Protein 1WZN (pdb70)

Radius of gyration: 33.17 Å; Cα contacts (8 Å, |Δi|>4): 1628; chains: 3; bounding box: 92×58×83 Å

CATH classification: 3.40.50.150 (+1 more: 2.20.25.110)

InterPro domains:
  IPR029063 S-adenosyl-L-methionine-dependent methyltransferase superfamily [G3DSA:3.40.50.150] (10-233)
  IPR029063 S-adenosyl-L-methionine-dependent methyltransferase superfamily [SSF53335] (3-245)
  IPR041698 Methyltransferase domain 25 [PF13649] (45-139)

B-factor: mean 29.16, std 9.27, range [10.18, 62.66]

Organism: Pyrococcus horikoshii (strain ATCC 700860 / DSM 12428 / JCM 9974 / NBRC 100139 / OT-3) (NCBI:txid70601)

Structure (mmCIF, N/CA/C/O backbone):
data_1WZN
#
_entry.id   1WZN
#
_cell.length_a   108.357
_cell.length_b   132.011
_cell.length_c   145.991
_cell.angle_alpha   90.00
_cell.angle_beta   90.00
_cell.angle_gamma   90.00
#
_symmetry.space_group_name_H-M   'C 2 2 21'
#
loop_
_entity.id
_entity.type
_entity.pdbx_description
1 polymer 'SAM-dependent methyltransferase'
2 non-polymer 'SULFATE ION'
3 non-polymer 'MAGNESIUM ION'
4 non-polymer S-ADENOSYL-L-HOMOCYSTEINE
5 water water
#
loop_
_atom_site.group_PDB
_atom_site.id
_atom_site.type_symbol
_atom_site.label_atom_id
_atom_site.label_alt_id
_atom_site.label_comp_id
_atom_site.label_asym_id
_atom_site.label_entity_id
_atom_site.label_seq_id
_atom_site.pdbx_PDB_ins_code
_atom_site.Cartn_x
_atom_site.Cartn_y
_atom_site.Cartn_z
_atom_site.occupancy
_atom_site.B_iso_or_equiv
_atom_site.auth_seq_id
_atom_site.auth_comp_id
_atom_site.auth_asym_id
_atom_site.auth_atom_id
_atom_site.pdbx_PDB_model_num
ATOM 1 N N . MET A 1 1 ? 33.541 53.141 45.337 1.00 32.65 1 MET A N 1
ATOM 2 C CA . MET A 1 1 ? 32.296 53.782 45.854 1.00 32.46 1 MET A CA 1
ATOM 3 C C . MET A 1 1 ? 31.105 52.833 45.733 1.00 28.20 1 MET A C 1
ATOM 4 O O . MET A 1 1 ? 31.147 51.862 44.981 1.00 28.01 1 MET A O 1
ATOM 9 N N . TYR A 1 2 ? 30.047 53.133 46.479 1.00 25.39 2 TYR A N 1
ATOM 10 C CA . TYR A 1 2 ? 28.821 52.341 46.484 1.00 22.49 2 TYR A CA 1
ATOM 11 C C . TYR A 1 2 ? 28.953 50.933 47.065 1.00 22.30 2 TYR A C 1
ATOM 12 O O . TYR A 1 2 ? 28.030 50.128 46.929 1.00 21.08 2 TYR A O 1
ATOM 21 N N . GLU A 1 3 ? 30.078 50.630 47.712 1.00 21.46 3 GLU A N 1
ATOM 22 C CA . GLU A 1 3 ? 30.270 49.303 48.309 1.00 22.42 3 GLU A CA 1
ATOM 23 C C . GLU A 1 3 ? 29.122 48.948 49.251 1.00 20.85 3 GLU A C 1
ATOM 24 O O . GLU A 1 3 ? 28.749 47.782 49.387 1.00 20.78 3 GLU A O 1
ATOM 30 N N . LEU A 1 4 ? 28.585 49.961 49.919 1.00 20.95 4 LEU A N 1
ATOM 31 C CA . LEU A 1 4 ? 27.494 49.769 50.869 1.00 21.97 4 LEU A CA 1
ATOM 32 C C . LEU A 1 4 ? 26.186 49.343 50.206 1.00 22.38 4 LEU A C 1
ATOM 33 O O . LEU A 1 4 ? 25.347 48.694 50.833 1.00 22.81 4 LEU A O 1
ATOM 38 N N . TYR A 1 5 ? 26.028 49.690 48.930 1.00 20.80 5 TYR A N 1
ATOM 39 C CA . TYR A 1 5 ? 24.801 49.397 48.192 1.00 20.06 5 TYR A CA 1
ATOM 40 C C . TYR A 1 5 ? 24.874 48.214 47.244 1.00 20.73 5 TYR A C 1
ATOM 41 O O . TYR A 1 5 ? 23.888 47.868 46.585 1.00 21.17 5 TYR A O 1
ATOM 50 N N . THR A 1 6 ? 26.042 47.593 47.176 1.00 19.80 6 THR A N 1
ATOM 51 C CA . THR A 1 6 ? 26.227 46.429 46.326 1.00 21.15 6 THR A CA 1
ATOM 52 C C . THR A 1 6 ? 26.633 45.212 47.155 1.00 21.52 6 THR A C 1
ATOM 53 O O . THR A 1 6 ? 25.825 44.361 47.500 1.00 20.11 6 THR A O 1
ATOM 57 N N . LEU A 1 7 ? 27.936 45.128 47.468 1.00 21.98 7 LEU A N 1
ATOM 58 C CA . LEU A 1 7 ? 28.398 43.973 48.227 1.00 21.50 7 LEU A CA 1
ATOM 59 C C . LEU A 1 7 ? 27.792 43.908 49.640 1.00 20.17 7 LEU A C 1
ATOM 60 O O . LEU A 1 7 ? 27.624 42.840 50.213 1.00 21.17 7 LEU A O 1
ATOM 65 N N . LEU A 1 8 ? 27.477 45.096 50.222 1.00 19.78 8 LEU A N 1
ATOM 66 C CA . LEU A 1 8 ? 26.941 45.117 51.594 1.00 17.57 8 LEU A CA 1
ATOM 67 C C . LEU A 1 8 ? 25.422 45.316 51.609 1.00 17.19 8 LEU A C 1
ATOM 68 O O . LEU A 1 8 ? 24.790 45.487 52.645 1.00 16.69 8 LEU A O 1
ATOM 73 N N . ALA A 1 9 ? 24.766 45.292 50.453 1.00 16.98 9 ALA A N 1
ATOM 74 C CA . ALA A 1 9 ? 23.321 45.525 50.404 1.00 16.64 9 ALA A CA 1
ATOM 75 C C . ALA A 1 9 ? 22.497 44.678 51.376 1.00 15.81 9 ALA A C 1
ATOM 76 O O . ALA A 1 9 ? 21.627 45.201 52.064 1.00 16.31 9 ALA A O 1
ATOM 78 N N . GLU A 1 10 ? 22.761 43.376 51.429 1.00 17.78 10 GLU A N 1
ATOM 79 C CA . GLU A 1 10 ? 22.013 42.497 52.325 1.00 18.05 10 GLU A CA 1
ATOM 80 C C . GLU A 1 10 ? 22.247 42.807 53.810 1.00 20.73 10 GLU A C 1
ATOM 81 O O . GLU A 1 10 ? 21.543 42.279 54.673 1.00 21.21 10 GLU A O 1
ATOM 87 N N . TYR A 1 11 ? 23.224 43.663 54.108 1.00 19.43 11 TYR A N 1
ATOM 88 C CA . TYR A 1 11 ? 23.523 44.033 55.490 1.00 18.86 11 TYR A CA 1
ATOM 89 C C . TYR A 1 11 ? 23.080 45.458 55.802 1.00 19.26 11 TYR A C 1
ATOM 90 O O . TYR A 1 11 ? 23.167 45.906 56.944 1.00 20.02 11 TYR A O 1
ATOM 99 N N . TYR A 1 12 ? 22.603 46.173 54.788 1.00 18.12 12 TYR A N 1
ATOM 100 C CA . TYR A 1 12 ? 22.170 47.556 54.979 1.00 16.77 12 TYR A CA 1
ATOM 101 C C . TYR A 1 12 ? 21.146 47.741 56.109 1.00 16.22 12 TYR A C 1
ATOM 102 O O . TYR A 1 12 ? 21.302 48.617 56.961 1.00 16.56 12 TYR A O 1
ATOM 111 N N . ASP A 1 13 ? 20.092 46.930 56.116 1.00 16.62 13 ASP A N 1
ATOM 112 C CA . ASP A 1 13 ? 19.066 47.051 57.145 1.00 15.70 13 ASP A CA 1
ATOM 113 C C . ASP A 1 13 ? 19.608 46.712 58.537 1.00 16.77 13 ASP A C 1
ATOM 114 O O . ASP A 1 13 ? 19.103 47.209 59.543 1.00 17.30 13 ASP A O 1
ATOM 119 N N . THR A 1 14 ? 20.634 45.873 58.585 1.00 16.14 14 THR A N 1
ATOM 120 C CA . THR A 1 14 ? 21.248 45.486 59.858 1.00 18.13 14 THR A CA 1
ATOM 121 C C . THR A 1 14 ? 22.061 46.669 60.366 1.00 18.28 14 THR A C 1
ATOM 122 O O . THR A 1 14 ? 21.928 47.095 61.518 1.00 20.67 14 THR A O 1
ATOM 126 N N . ILE A 1 15 ? 22.891 47.209 59.483 1.00 18.69 15 ILE A N 1
ATOM 127 C CA . ILE A 1 15 ? 23.727 48.355 59.807 1.00 18.85 15 ILE A CA 1
ATOM 128 C C . ILE A 1 15 ? 22.844 49.525 60.249 1.00 19.91 15 ILE A C 1
ATOM 129 O O . ILE A 1 15 ? 23.182 50.251 61.187 1.00 20.81 15 ILE A O 1
ATOM 134 N N . TYR A 1 16 ? 21.697 49.695 59.594 1.00 19.22 16 TYR A N 1
ATOM 135 C CA . TYR A 1 16 ? 20.860 50.838 59.945 1.00 21.36 16 TYR A CA 1
ATOM 136 C C . TYR A 1 16 ? 19.591 50.428 60.702 1.00 22.75 16 TYR A C 1
ATOM 137 O O . TYR A 1 16 ? 18.488 50.865 60.406 1.00 22.45 16 TYR A O 1
ATOM 146 N N . ARG A 1 17 ? 19.778 49.528 61.689 1.00 25.01 17 ARG A N 1
ATOM 147 C CA . ARG A 1 17 ? 18.651 49.090 62.510 1.00 27.77 17 ARG A CA 1
ATOM 148 C C . ARG A 1 17 ? 17.950 50.277 63.179 1.00 28.48 17 ARG A C 1
ATOM 149 O O . ARG A 1 17 ? 16.737 50.318 63.336 1.00 27.53 17 ARG A O 1
ATOM 157 N N . ARG A 1 18 ? 18.773 51.252 63.612 1.00 31.16 18 ARG A N 1
ATOM 158 C CA . ARG A 1 18 ? 18.220 52.411 64.305 1.00 34.22 18 ARG A CA 1
ATOM 159 C C . ARG A 1 18 ? 17.340 53.257 63.386 1.00 34.68 18 ARG A C 1
ATOM 160 O O . ARG A 1 18 ? 16.263 53.714 63.750 1.00 34.84 18 ARG A O 1
ATOM 168 N N . ARG A 1 19 ? 17.853 53.499 62.167 1.00 35.43 19 ARG A N 1
ATOM 169 C CA . ARG A 1 19 ? 17.074 54.273 61.210 1.00 36.23 19 ARG A CA 1
ATOM 170 C C . ARG A 1 19 ? 15.687 53.666 60.998 1.00 34.74 19 ARG A C 1
ATOM 171 O O . ARG A 1 19 ? 14.702 54.360 60.784 1.00 36.73 19 ARG A O 1
ATOM 179 N N . ILE A 1 20 ? 15.644 52.320 61.029 1.00 34.27 20 ILE A N 1
ATOM 180 C CA . ILE A 1 20 ? 14.374 51.634 60.815 1.00 32.67 20 ILE A CA 1
ATOM 181 C C . ILE A 1 20 ? 13.443 51.768 62.022 1.00 34.38 20 ILE A C 1
ATOM 182 O O . ILE A 1 20 ? 12.228 51.866 61.902 1.00 31.54 20 ILE A O 1
ATOM 187 N N . GLU A 1 21 ? 14.050 51.727 63.221 1.00 34.40 21 GLU A N 1
ATOM 188 C CA . GLU A 1 21 ? 13.239 51.748 64.431 1.00 36.69 21 GLU A CA 1
ATOM 189 C C . GLU A 1 21 ? 12.439 53.047 64.580 1.00 36.74 21 GLU A C 1
ATOM 190 O O . GLU A 1 21 ? 11.473 53.131 65.326 1.00 38.45 21 GLU A O 1
ATOM 196 N N . ARG A 1 22 ? 12.890 54.097 63.862 1.00 35.37 22 ARG A N 1
ATOM 197 C CA . ARG A 1 22 ? 12.207 55.383 63.984 1.00 35.78 22 ARG A CA 1
ATOM 198 C C . ARG A 1 22 ? 11.618 55.873 62.656 1.00 33.74 22 ARG A C 1
ATOM 199 O O . ARG A 1 22 ? 11.294 57.040 62.482 1.00 31.90 22 ARG A O 1
ATOM 207 N N . VAL A 1 23 ? 11.455 54.979 61.688 1.00 30.48 23 VAL A N 1
ATOM 208 C CA . VAL A 1 23 ? 10.892 55.382 60.406 1.00 27.84 23 VAL A CA 1
ATOM 209 C C . VAL A 1 23 ? 9.453 55.870 60.562 1.00 24.42 23 VAL A C 1
ATOM 210 O O . VAL A 1 23 ? 9.000 56.743 59.819 1.00 24.89 23 VAL A O 1
ATOM 214 N N . LYS A 1 24 ? 8.734 55.319 61.533 1.00 23.94 24 LYS A N 1
ATOM 215 C CA . LYS A 1 24 ? 7.345 55.718 61.740 1.00 24.41 24 LYS A CA 1
ATOM 216 C C . LYS A 1 24 ? 7.224 57.172 62.176 1.00 22.50 24 LYS A C 1
ATOM 217 O O . LYS A 1 24 ? 6.325 57.881 61.736 1.00 22.18 24 LYS A O 1
ATOM 223 N N . ALA A 1 25 ? 8.137 57.623 63.030 1.00 22.27 25 ALA A N 1
ATOM 224 C CA . ALA A 1 25 ? 8.114 59.011 63.476 1.00 22.19 25 ALA A CA 1
ATOM 225 C C . ALA A 1 25 ? 8.455 59.921 62.300 1.00 21.33 25 ALA A C 1
ATOM 226 O O . ALA A 1 25 ? 7.903 61.012 62.167 1.00 20.50 25 ALA A O 1
ATOM 228 N N . GLU A 1 26 ? 9.369 59.470 61.444 1.00 20.70 26 GLU A N 1
ATOM 229 C CA . GLU A 1 26 ? 9.760 60.272 60.294 1.00 21.58 26 GLU A CA 1
ATOM 230 C C . GLU A 1 26 ? 8.634 60.404 59.280 1.00 19.66 26 GLU A C 1
ATOM 231 O O . GLU A 1 26 ? 8.412 61.480 58.741 1.00 19.07 26 GLU A O 1
ATOM 237 N N . ILE A 1 27 ? 7.905 59.324 59.023 1.00 17.63 27 ILE A N 1
ATOM 238 C CA . ILE A 1 27 ? 6.820 59.426 58.056 1.00 18.48 27 ILE A CA 1
ATOM 239 C C . ILE A 1 27 ? 5.644 60.213 58.637 1.00 17.58 27 ILE A C 1
ATOM 240 O O . ILE A 1 27 ? 4.862 60.805 57.895 1.00 18.80 27 ILE A O 1
ATOM 245 N N . ASP A 1 28 ? 5.528 60.241 59.963 1.00 19.51 28 ASP A N 1
ATOM 246 C CA . ASP A 1 28 ? 4.473 61.037 60.599 1.00 19.99 28 ASP A CA 1
ATOM 247 C C . ASP A 1 28 ? 4.753 62.490 60.215 1.00 20.72 28 ASP A C 1
ATOM 248 O O . ASP A 1 28 ? 3.844 63.243 59.878 1.00 20.14 28 ASP A O 1
ATOM 253 N N . PHE A 1 29 ? 6.026 62.878 60.290 1.00 20.16 29 PHE A N 1
ATOM 254 C CA . PHE A 1 29 ? 6.438 64.238 59.945 1.00 18.99 29 PHE A CA 1
ATOM 255 C C . PHE A 1 29 ? 6.203 64.494 58.462 1.00 18.48 29 PHE A C 1
ATOM 256 O O . PHE A 1 29 ? 5.721 65.559 58.077 1.00 18.84 29 PHE A O 1
ATOM 264 N N . VAL A 1 30 ? 6.551 63.518 57.632 1.00 18.01 30 VAL A N 1
ATOM 265 C CA . VAL A 1 30 ? 6.349 63.647 56.195 1.00 17.44 30 VAL A CA 1
ATOM 266 C C . VAL A 1 30 ? 4.869 63.879 55.883 1.00 17.72 30 VAL A C 1
ATOM 267 O O . VAL A 1 30 ? 4.534 64.726 55.057 1.00 17.76 30 VAL A O 1
ATOM 271 N N . GLU A 1 31 ? 3.979 63.146 56.549 1.00 17.46 31 GLU A N 1
ATOM 272 C CA . GLU A 1 31 ? 2.551 63.330 56.292 1.00 20.06 31 GLU A CA 1
ATOM 273 C C . GLU A 1 31 ? 2.078 64.707 56.743 1.00 20.32 31 GLU A C 1
ATOM 274 O O . GLU A 1 31 ? 1.145 65.264 56.164 1.00 21.37 31 GLU A O 1
ATOM 280 N N . GLU A 1 32 ? 2.704 65.256 57.781 1.00 21.68 32 GLU A N 1
ATOM 281 C CA . GLU A 1 32 ? 2.315 66.589 58.227 1.00 22.90 32 GLU A CA 1
ATOM 282 C C . GLU A 1 32 ? 2.709 67.573 57.126 1.00 22.30 32 GLU A C 1
ATOM 283 O O . GLU A 1 32 ? 1.991 68.534 56.853 1.00 22.72 32 GLU A O 1
ATOM 289 N N . ILE A 1 33 ? 3.848 67.328 56.481 1.00 21.69 33 ILE A N 1
ATOM 290 C CA . ILE A 1 33 ? 4.281 68.201 55.396 1.00 19.48 33 ILE A CA 1
ATOM 291 C C . ILE A 1 33 ? 3.278 68.092 54.243 1.00 20.79 33 ILE A C 1
ATOM 292 O O . ILE A 1 33 ? 2.885 69.104 53.659 1.00 22.77 33 ILE A O 1
ATOM 297 N N . PHE A 1 34 ? 2.860 66.869 53.915 1.00 19.15 34 PHE A N 1
ATOM 298 C CA . PHE A 1 34 ? 1.881 66.666 52.841 1.00 21.45 34 PHE A CA 1
ATOM 299 C C . PHE A 1 34 ? 0.608 67.461 53.136 1.00 21.64 34 PHE A C 1
ATOM 300 O O . PHE A 1 34 ? 0.055 68.131 52.265 1.00 21.45 34 PHE A O 1
ATOM 308 N N . LYS A 1 35 ? 0.157 67.383 54.381 1.00 24.25 35 LYS A N 1
ATOM 309 C CA . LYS A 1 35 ? -1.063 68.059 54.804 1.00 27.35 35 LYS A CA 1
ATOM 310 C C . LYS A 1 35 ? -0.986 69.578 54.872 1.00 28.45 35 LYS A C 1
ATOM 311 O O . LYS A 1 35 ? -1.905 70.268 54.432 1.00 27.21 35 LYS A O 1
ATOM 317 N N . GLU A 1 36 ? 0.112 70.099 55.409 1.00 27.86 36 GLU A N 1
ATOM 318 C CA . GLU A 1 36 ? 0.258 71.539 55.575 1.00 27.93 36 GLU A CA 1
ATOM 319 C C . GLU A 1 36 ? 1.011 72.295 54.481 1.00 28.45 36 GLU A C 1
ATOM 320 O O . GLU A 1 36 ? 0.703 73.455 54.210 1.00 28.08 36 GLU A O 1
ATOM 326 N N . ASP A 1 37 ? 1.992 71.658 53.850 1.00 26.06 37 ASP A N 1
ATOM 327 C CA . ASP A 1 37 ? 2.758 72.348 52.818 1.00 25.34 37 ASP A CA 1
ATOM 328 C C . ASP A 1 37 ? 2.325 72.119 51.378 1.00 24.26 37 ASP A C 1
ATOM 329 O O . ASP A 1 37 ? 2.392 73.034 50.558 1.00 24.09 37 ASP A O 1
ATOM 334 N N . ALA A 1 38 ? 1.890 70.906 51.061 1.00 21.73 38 ALA A N 1
ATOM 335 C CA . ALA A 1 38 ? 1.448 70.618 49.705 1.00 22.10 38 ALA A CA 1
ATOM 336 C C . ALA A 1 38 ? 0.183 71.414 49.398 1.00 22.76 38 ALA A C 1
ATOM 337 O O . ALA A 1 38 ? -0.581 71.751 50.304 1.00 24.05 38 ALA A O 1
ATOM 339 N N . LYS A 1 39 ? -0.035 71.717 48.125 1.00 23.40 39 LYS A N 1
ATOM 340 C CA . LYS A 1 39 ? -1.222 72.464 47.719 1.00 25.76 39 LYS A CA 1
ATOM 341 C C . LYS A 1 39 ? -2.128 71.571 46.880 1.00 25.87 39 LYS A C 1
ATOM 342 O O . LYS A 1 39 ? -2.856 72.042 46.004 1.00 26.18 39 LYS A O 1
ATOM 348 N N . ARG A 1 40 ? -2.061 70.273 47.155 1.00 23.37 40 ARG A N 1
ATOM 349 C CA . ARG A 1 40 ? -2.879 69.289 46.461 1.00 22.72 40 ARG A CA 1
ATOM 350 C C . ARG A 1 40 ? -2.905 68.062 47.342 1.00 23.38 40 ARG A C 1
ATOM 351 O O . ARG A 1 40 ? -2.061 67.920 48.231 1.00 22.79 40 ARG A O 1
ATOM 359 N N . GLU A 1 41 ? -3.878 67.184 47.115 1.00 22.49 41 GLU A N 1
ATOM 360 C CA . GLU A 1 41 ? -3.969 65.959 47.891 1.00 24.58 41 GLU A CA 1
ATOM 361 C C . GLU A 1 41 ? -2.804 65.085 47.445 1.00 22.98 41 GLU A C 1
ATOM 362 O O . GLU A 1 41 ? -2.524 64.979 46.250 1.00 22.40 41 GLU A O 1
ATOM 368 N N . VAL A 1 42 ? -2.114 64.472 48.399 1.00 21.94 42 VAL A N 1
ATOM 369 C CA . VAL A 1 42 ? -0.976 63.630 48.056 1.00 21.13 42 VAL A CA 1
ATOM 370 C C . VAL A 1 42 ? -1.360 62.161 48.102 1.00 19.82 42 VAL A C 1
ATOM 371 O O . VAL A 1 42 ? -1.745 61.645 49.149 1.00 18.91 42 VAL A O 1
ATOM 375 N N . ARG A 1 43 ? -1.250 61.501 46.952 1.00 21.10 43 ARG A N 1
ATOM 376 C CA . ARG A 1 43 ? -1.578 60.085 46.823 1.00 20.82 43 ARG A CA 1
ATOM 377 C C . ARG A 1 43 ? -0.441 59.280 46.203 1.00 19.07 43 ARG A C 1
ATOM 378 O O . ARG A 1 43 ? -0.091 58.215 46.703 1.00 20.59 43 ARG A O 1
ATOM 386 N N . ARG A 1 44 ? 0.124 59.791 45.111 1.00 17.55 44 ARG A N 1
ATOM 387 C CA . ARG A 1 44 ? 1.202 59.112 44.395 1.00 17.41 44 ARG A CA 1
ATOM 388 C C . ARG A 1 44 ? 2.547 59.780 44.691 1.00 17.57 44 ARG A C 1
ATOM 389 O O . ARG A 1 44 ? 2.731 60.979 44.456 1.00 16.57 44 ARG A O 1
ATOM 397 N N . VAL A 1 45 ? 3.480 58.983 45.201 1.00 17.58 45 VAL A N 1
ATOM 398 C CA . VAL A 1 45 ? 4.802 59.469 45.598 1.00 16.43 45 VAL A CA 1
ATOM 399 C C . VAL A 1 45 ? 5.935 58.758 44.873 1.00 15.46 45 VAL A C 1
ATOM 400 O O . VAL A 1 45 ? 5.899 57.548 44.701 1.00 13.75 45 VAL A O 1
ATOM 404 N N . LEU A 1 46 ? 6.938 59.525 44.455 1.00 14.10 46 LEU A N 1
ATOM 405 C CA . LEU A 1 46 ? 8.116 58.978 43.792 1.00 13.40 46 LEU A CA 1
ATOM 406 C C . LEU A 1 46 ? 9.219 59.072 44.842 1.00 13.39 46 LEU A C 1
ATOM 407 O O . LEU A 1 46 ? 9.553 60.172 45.280 1.00 13.85 46 LEU A O 1
ATOM 412 N N . ASP A 1 47 ? 9.765 57.935 45.260 1.00 13.12 47 ASP A N 1
ATOM 413 C CA . ASP A 1 47 ? 10.829 57.945 46.260 1.00 12.89 47 ASP A CA 1
ATOM 414 C C . ASP A 1 47 ? 12.159 57.664 45.553 1.00 13.10 47 ASP A C 1
ATOM 415 O O . ASP A 1 47 ? 12.449 56.529 45.185 1.00 12.68 47 ASP A O 1
ATOM 420 N N . LEU A 1 48 ? 12.953 58.719 45.364 1.00 13.12 48 LEU A N 1
ATOM 421 C CA . LEU A 1 48 ? 14.241 58.644 44.670 1.00 12.47 48 LEU A CA 1
ATOM 422 C C . LEU A 1 48 ? 15.374 58.101 45.545 1.00 13.85 48 LEU A C 1
ATOM 423 O O . LEU A 1 48 ? 15.491 58.473 46.708 1.00 14.46 48 LEU A O 1
ATOM 428 N N . ALA A 1 49 ? 16.221 57.258 44.953 1.00 14.78 49 ALA A N 1
ATOM 429 C CA . ALA A 1 49 ? 17.335 56.610 45.655 1.00 14.24 49 ALA A CA 1
ATOM 430 C C . ALA A 1 49 ? 16.732 55.932 46.878 1.00 14.83 49 ALA A C 1
ATOM 431 O O . ALA A 1 49 ? 17.173 56.135 48.010 1.00 14.18 49 ALA A O 1
ATOM 433 N N . CYS A 1 50 ? 15.719 55.104 46.622 1.00 14.08 50 CYS A N 1
ATOM 434 C CA . CYS A 1 50 ? 14.974 54.414 47.673 1.00 13.98 50 CYS A CA 1
ATOM 435 C C . CYS A 1 50 ? 15.687 53.335 48.472 1.00 13.47 50 CYS A C 1
ATOM 436 O O . CYS A 1 50 ? 15.170 52.904 49.501 1.00 13.12 50 CYS A O 1
ATOM 439 N N . GLY A 1 51 ? 16.850 52.890 48.005 1.00 14.53 51 GLY A N 1
ATOM 440 C CA . GLY A 1 51 ? 17.590 51.860 48.723 1.00 14.53 51 GLY A CA 1
ATOM 441 C C . GLY A 1 51 ? 16.764 50.612 48.992 1.00 15.65 51 GLY A C 1
ATOM 442 O O . GLY A 1 51 ? 16.069 50.128 48.098 1.00 14.56 51 GLY A O 1
ATOM 443 N N . THR A 1 52 ? 16.849 50.090 50.215 1.00 15.37 52 THR A N 1
ATOM 444 C CA . THR A 1 52 ? 16.095 48.902 50.620 1.00 14.06 52 THR A CA 1
ATOM 445 C C . THR A 1 52 ? 14.633 49.244 50.908 1.00 14.60 52 THR A C 1
ATOM 446 O O . THR A 1 52 ? 13.866 48.404 51.389 1.00 14.83 52 THR A O 1
ATOM 450 N N . GLY A 1 53 ? 14.260 50.487 50.623 1.00 14.56 53 GLY A N 1
ATOM 451 C CA . GLY A 1 53 ? 12.884 50.920 50.802 1.00 16.25 53 GLY A CA 1
ATOM 452 C C . GLY A 1 53 ? 12.343 51.110 52.203 1.00 16.43 53 GLY A C 1
ATOM 453 O O . GLY A 1 53 ? 11.131 50.989 52.415 1.00 15.72 53 GLY A O 1
ATOM 454 N N . ILE A 1 54 ? 13.220 51.425 53.155 1.00 16.32 54 ILE A N 1
ATOM 455 C CA . ILE A 1 54 ? 12.802 51.628 54.538 1.00 16.49 54 ILE A CA 1
ATOM 456 C C . ILE A 1 54 ? 11.628 52.613 54.633 1.00 17.43 54 ILE A C 1
ATOM 457 O O . ILE A 1 54 ? 10.551 52.246 55.101 1.00 16.61 54 ILE A O 1
ATOM 462 N N . PRO A 1 55 ? 11.808 53.872 54.189 1.00 16.69 55 PRO A N 1
ATOM 463 C CA . PRO A 1 55 ? 10.649 54.768 54.291 1.00 15.82 55 PRO A CA 1
ATOM 464 C C . PRO A 1 55 ? 9.607 54.489 53.194 1.00 14.90 55 PRO A C 1
ATOM 465 O O . PRO A 1 55 ? 8.427 54.806 53.349 1.00 16.36 55 PRO A O 1
ATOM 469 N N . THR A 1 56 ? 10.057 53.893 52.091 1.00 14.69 56 THR A N 1
ATOM 470 C CA . THR A 1 56 ? 9.192 53.557 50.957 1.00 15.56 56 THR A CA 1
ATOM 471 C C . THR A 1 56 ? 8.041 52.645 51.400 1.00 14.61 56 THR A C 1
ATOM 472 O O . THR A 1 56 ? 6.875 52.904 51.106 1.00 15.00 56 THR A O 1
ATOM 476 N N . LEU A 1 57 ? 8.384 51.567 52.095 1.00 15.65 57 LEU A N 1
ATOM 477 C CA . LEU A 1 57 ? 7.385 50.622 52.581 1.00 16.87 57 LEU A CA 1
ATOM 478 C C . LEU A 1 57 ? 6.485 51.241 53.648 1.00 16.99 57 LEU A C 1
ATOM 479 O O . LEU A 1 57 ? 5.287 50.953 53.703 1.00 16.87 57 LEU A O 1
ATOM 484 N N . GLU A 1 58 ? 7.051 52.102 54.491 1.00 17.35 58 GLU A N 1
ATOM 485 C CA . GLU A 1 58 ? 6.254 52.750 55.530 1.00 18.38 58 GLU A CA 1
ATOM 486 C C . GLU A 1 58 ? 5.178 53.624 54.871 1.00 18.83 58 GLU A C 1
ATOM 487 O O . GLU A 1 58 ? 4.017 53.634 55.299 1.00 15.95 58 GLU A O 1
ATOM 493 N N . LEU A 1 59 ? 5.561 54.353 53.824 1.00 16.54 59 LEU A N 1
ATOM 494 C CA . LEU A 1 59 ? 4.612 55.194 53.094 1.00 16.37 59 LEU A CA 1
ATOM 495 C C . LEU A 1 59 ? 3.555 54.309 52.423 1.00 17.55 59 LEU A C 1
ATOM 496 O O . LEU A 1 59 ? 2.364 54.625 52.441 1.00 17.47 59 LEU A O 1
ATOM 501 N N . ALA A 1 60 ? 3.989 53.201 51.831 1.00 16.62 60 ALA A N 1
ATOM 502 C CA . ALA A 1 60 ? 3.054 52.290 51.165 1.00 17.67 60 ALA A CA 1
ATOM 503 C C . ALA A 1 60 ? 2.051 51.726 52.163 1.00 19.82 60 ALA A C 1
ATOM 504 O O . ALA A 1 60 ? 0.854 51.633 51.882 1.00 22.32 60 ALA A O 1
ATOM 506 N N . GLU A 1 61 ? 2.551 51.339 53.327 1.00 20.71 61 GLU A N 1
ATOM 507 C CA . GLU A 1 61 ? 1.704 50.774 54.366 1.00 23.26 61 GLU A CA 1
ATOM 508 C C . GLU A 1 61 ? 0.562 51.719 54.733 1.00 24.34 61 GLU A C 1
ATOM 509 O O . GLU A 1 61 ? -0.491 51.313 55.210 1.00 22.50 61 GLU A O 1
ATOM 515 N N . ARG A 1 62 ? 0.817 53.031 54.533 1.00 21.83 62 ARG A N 1
ATOM 516 C CA . ARG A 1 62 ? -0.164 54.030 54.948 1.00 22.07 62 ARG A CA 1
ATOM 517 C C . ARG A 1 62 ? -1.144 54.406 53.822 1.00 20.63 62 ARG A C 1
ATOM 518 O O . ARG A 1 62 ? -2.001 55.268 53.970 1.00 22.26 62 ARG A O 1
ATOM 526 N N . GLY A 1 63 ? -0.975 53.758 52.650 1.00 20.13 63 GLY A N 1
ATOM 527 C CA . GLY A 1 63 ? -1.982 53.904 51.592 1.00 19.66 63 GLY A CA 1
ATOM 528 C C . GLY A 1 63 ? -1.475 54.706 50.385 1.00 19.81 63 GLY A C 1
ATOM 529 O O . GLY A 1 63 ? -2.145 54.867 49.375 1.00 18.31 63 GLY A O 1
ATOM 530 N N . TYR A 1 64 ? -0.257 55.223 50.435 1.00 17.86 64 TYR A N 1
ATOM 531 C CA . TYR A 1 64 ? 0.270 55.960 49.298 1.00 18.01 64 TYR A CA 1
ATOM 532 C C . TYR A 1 64 ? 0.629 55.010 48.160 1.00 17.38 64 TYR A C 1
ATOM 533 O O . TYR A 1 64 ? 0.994 53.858 48.399 1.00 16.83 64 TYR A O 1
ATOM 542 N N . GLU A 1 65 ? 0.486 55.492 46.927 1.00 17.37 65 GLU A N 1
ATOM 543 C CA . GLU A 1 65 ? 0.843 54.720 45.738 1.00 19.07 65 GLU A CA 1
ATOM 544 C C . GLU A 1 65 ? 2.281 55.161 45.517 1.00 17.61 65 GLU A C 1
ATOM 545 O O . GLU A 1 65 ? 2.521 56.282 45.076 1.00 16.39 65 GLU A O 1
ATOM 551 N N . VAL A 1 66 ? 3.230 54.283 45.811 1.00 17.17 66 VAL A N 1
ATOM 552 C CA . VAL A 1 66 ? 4.639 54.650 45.715 1.00 14.47 66 VAL A CA 1
ATOM 553 C C . VAL A 1 66 ? 5.442 53.977 44.619 1.00 16.13 66 VAL A C 1
ATOM 554 O O . VAL A 1 66 ? 5.253 52.795 44.321 1.00 15.39 66 VAL A O 1
ATOM 558 N N . VAL A 1 67 ? 6.326 54.759 44.008 1.00 13.14 67 VAL A N 1
ATOM 559 C CA . VAL A 1 67 ? 7.237 54.270 42.978 1.00 13.75 67 VAL A CA 1
ATOM 560 C C . VAL A 1 67 ? 8.630 54.529 43.558 1.00 14.21 67 VAL A C 1
ATOM 561 O O . VAL A 1 67 ? 8.942 55.660 43.917 1.00 13.56 67 VAL A O 1
ATOM 565 N N . GLY A 1 68 ? 9.451 53.487 43.676 1.00 15.08 68 GLY A N 1
ATOM 566 C CA . GLY A 1 68 ? 10.790 53.669 44.221 1.00 15.38 68 GLY A CA 1
ATOM 567 C C . GLY A 1 68 ? 11.829 53.477 43.136 1.00 15.26 68 GLY A C 1
ATOM 568 O O . GLY A 1 68 ? 11.719 52.552 42.338 1.00 16.95 68 GLY A O 1
ATOM 569 N N . LEU A 1 69 ? 12.831 54.351 43.097 1.00 13.34 69 LEU A N 1
ATOM 570 C CA . LEU A 1 69 ? 13.881 54.266 42.089 1.00 13.66 69 LEU A CA 1
ATOM 571 C C . LEU A 1 69 ? 15.258 54.215 42.743 1.00 13.86 69 LEU A C 1
ATOM 572 O O . LEU A 1 69 ? 15.550 54.990 43.650 1.00 15.03 69 LEU A O 1
ATOM 577 N N . ASP A 1 70 ? 16.104 53.297 42.292 1.00 14.29 70 ASP A N 1
ATOM 578 C CA . ASP A 1 70 ? 17.451 53.225 42.836 1.00 15.28 70 ASP A CA 1
ATOM 579 C C . ASP A 1 70 ? 18.431 52.770 41.769 1.00 14.41 70 ASP A C 1
ATOM 580 O O . ASP A 1 70 ? 18.091 52.005 40.864 1.00 13.92 70 ASP A O 1
ATOM 585 N N . LEU A 1 71 ? 19.653 53.273 41.872 1.00 15.04 71 LEU A N 1
ATOM 586 C CA . LEU A 1 71 ? 20.701 52.942 40.927 1.00 15.81 71 LEU A CA 1
ATOM 587 C C . LEU A 1 71 ? 21.147 51.488 41.048 1.00 17.26 71 LEU A C 1
ATOM 588 O O . LEU A 1 71 ? 21.524 50.864 40.057 1.00 17.86 71 LEU A O 1
ATOM 593 N N . HIS A 1 72 ? 21.091 50.943 42.259 1.00 16.41 72 HIS A N 1
ATOM 594 C CA . HIS A 1 72 ? 21.556 49.584 42.480 1.00 16.10 72 HIS A CA 1
ATOM 595 C C . HIS A 1 72 ? 20.507 48.498 42.678 1.00 16.90 72 HIS A C 1
ATOM 596 O O . HIS A 1 72 ? 19.708 48.536 43.615 1.00 15.36 72 HIS A O 1
ATOM 603 N N . GLU A 1 73 ? 20.547 47.518 41.784 1.00 17.21 73 GLU A N 1
ATOM 604 C CA . GLU A 1 73 ? 19.636 46.383 41.809 1.00 18.48 73 GLU A CA 1
ATOM 605 C C . GLU A 1 73 ? 19.793 45.596 43.108 1.00 17.54 73 GLU A C 1
ATOM 606 O O . GLU A 1 73 ? 18.834 45.003 43.605 1.00 15.12 73 GLU A O 1
ATOM 612 N N . GLU A 1 74 ? 21.004 45.587 43.663 1.00 16.52 74 GLU A N 1
ATOM 613 C CA . GLU A 1 74 ? 21.236 44.856 44.907 1.00 16.89 74 GLU A CA 1
ATOM 614 C C . GLU A 1 74 ? 20.382 45.415 46.049 1.00 17.51 74 GLU A C 1
ATOM 615 O O . GLU A 1 74 ? 19.934 44.669 46.928 1.00 15.51 74 GLU A O 1
ATOM 621 N N . MET A 1 75 ? 20.163 46.728 46.042 1.00 15.70 75 MET A N 1
ATOM 622 C CA . MET A 1 75 ? 19.337 47.357 47.073 1.00 16.09 75 MET A CA 1
ATOM 623 C C . MET A 1 75 ? 17.861 47.077 46.794 1.00 15.60 75 MET A C 1
ATOM 624 O O . MET A 1 75 ? 17.100 46.737 47.706 1.00 16.67 75 MET A O 1
ATOM 629 N N . LEU A 1 76 ? 17.456 47.227 45.534 1.00 15.79 76 LEU A N 1
ATOM 630 C CA . LEU A 1 76 ? 16.071 46.980 45.136 1.00 16.38 76 LEU A CA 1
ATOM 631 C C . LEU A 1 76 ? 15.657 45.538 45.436 1.00 17.85 76 LEU A C 1
ATOM 632 O O . LEU A 1 76 ? 14.495 45.265 45.754 1.00 16.27 76 LEU A O 1
ATOM 637 N N . ARG A 1 77 ? 16.608 44.614 45.330 1.00 18.89 77 ARG A N 1
ATOM 638 C CA . ARG A 1 77 ? 16.316 43.212 45.600 1.00 19.49 77 ARG A CA 1
ATOM 639 C C . ARG A 1 77 ? 15.763 43.072 47.014 1.00 18.74 77 ARG A C 1
ATOM 640 O O . ARG A 1 77 ? 14.794 42.345 47.244 1.00 16.06 77 ARG A O 1
ATOM 648 N N . VAL A 1 78 ? 16.389 43.776 47.957 1.00 16.73 78 VAL A N 1
ATOM 649 C CA . VAL A 1 78 ? 15.968 43.757 49.353 1.00 16.89 78 VAL A CA 1
ATOM 650 C C . VAL A 1 78 ? 14.611 44.428 49.511 1.00 15.52 78 VAL A C 1
ATOM 651 O O . VAL A 1 78 ? 13.731 43.921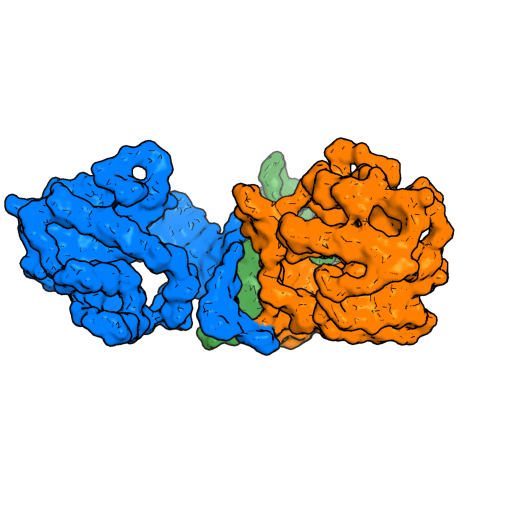 50.201 1.00 15.22 78 VAL A O 1
ATOM 655 N N . ALA A 1 79 ? 14.445 45.582 48.875 1.00 15.38 79 ALA A N 1
ATOM 656 C CA . ALA A 1 79 ? 13.180 46.306 48.953 1.00 15.75 79 ALA A CA 1
ATOM 657 C C . ALA A 1 79 ? 12.005 45.452 48.454 1.00 17.16 79 ALA A C 1
ATOM 658 O O . ALA A 1 79 ? 10.957 45.379 49.103 1.00 14.77 79 ALA A O 1
ATOM 660 N N . ARG A 1 80 ? 12.181 44.804 47.307 1.00 17.28 80 ARG A N 1
ATOM 661 C CA . ARG A 1 80 ? 11.112 43.978 46.747 1.00 18.33 80 ARG A CA 1
ATOM 662 C C . ARG A 1 80 ? 10.776 42.791 47.640 1.00 17.61 80 ARG A C 1
ATOM 663 O O . ARG A 1 80 ? 9.609 42.411 47.771 1.00 17.74 80 ARG A O 1
ATOM 671 N N . ARG A 1 81 ? 11.802 42.207 48.250 1.00 17.82 81 ARG A N 1
ATOM 672 C CA . ARG A 1 81 ? 11.612 41.064 49.135 1.00 17.80 81 ARG A CA 1
ATOM 673 C C . ARG A 1 81 ? 10.738 41.469 50.319 1.00 19.16 81 ARG A C 1
ATOM 674 O O . ARG A 1 81 ? 9.781 40.771 50.669 1.00 16.85 81 ARG A O 1
ATOM 682 N N . LYS A 1 82 ? 11.068 42.603 50.935 1.00 17.58 82 LYS A N 1
ATOM 683 C CA . LYS A 1 82 ? 10.307 43.088 52.076 1.00 17.64 82 LYS A CA 1
ATOM 684 C C . LYS A 1 82 ? 8.890 43.494 51.686 1.00 17.63 82 LYS A C 1
ATOM 685 O O . LYS A 1 82 ? 7.944 43.238 52.432 1.00 17.93 82 LYS A O 1
ATOM 691 N N . ALA A 1 83 ? 8.740 44.123 50.523 1.00 16.29 83 ALA A N 1
ATOM 692 C CA . ALA A 1 83 ? 7.415 44.541 50.065 1.00 17.68 83 ALA A CA 1
ATOM 693 C C . ALA A 1 83 ? 6.527 43.309 49.868 1.00 18.76 83 ALA A C 1
ATOM 694 O O . ALA A 1 83 ? 5.368 43.286 50.285 1.00 19.06 83 ALA A O 1
ATOM 696 N N . LYS A 1 84 ? 7.082 42.286 49.230 1.00 20.59 84 LYS A N 1
ATOM 697 C CA . LYS A 1 84 ? 6.343 41.050 48.990 1.00 23.22 84 LYS A CA 1
ATOM 698 C C . LYS A 1 84 ? 5.930 40.409 50.321 1.00 23.11 84 LYS A C 1
ATOM 699 O O . LYS A 1 84 ? 4.775 40.021 50.496 1.00 23.58 84 LYS A O 1
ATOM 705 N N . GLU A 1 85 ? 6.867 40.319 51.264 1.00 23.44 85 GLU A N 1
ATOM 706 C CA . GLU A 1 85 ? 6.583 39.724 52.572 1.00 24.98 85 GLU A CA 1
ATOM 707 C C . GLU A 1 85 ? 5.486 40.468 53.323 1.00 24.89 85 GLU A C 1
ATOM 708 O O . GLU A 1 85 ? 4.722 39.866 54.082 1.00 23.87 85 GLU A O 1
ATOM 714 N N . ARG A 1 86 ? 5.412 41.780 53.120 1.00 20.69 86 ARG A N 1
ATOM 715 C CA . ARG A 1 86 ? 4.421 42.593 53.812 1.00 19.63 86 ARG A CA 1
ATOM 716 C C . ARG A 1 86 ? 3.166 42.862 52.985 1.00 19.26 86 ARG A C 1
ATOM 717 O O . ARG A 1 86 ? 2.282 43.596 53.416 1.00 19.23 86 ARG A O 1
ATOM 725 N N . ASN A 1 87 ? 3.086 42.237 51.812 1.00 19.57 87 ASN A N 1
ATOM 726 C CA . ASN A 1 87 ? 1.935 42.391 50.920 1.00 20.61 87 ASN A CA 1
ATOM 727 C C . ASN A 1 87 ? 1.710 43.840 50.496 1.00 21.54 87 ASN A C 1
ATOM 728 O O . ASN A 1 87 ? 0.570 44.285 50.333 1.00 20.30 87 ASN A O 1
ATOM 733 N N . LEU A 1 88 ? 2.801 44.571 50.316 1.00 20.40 88 LEU A N 1
ATOM 734 C CA . LEU A 1 88 ? 2.714 45.961 49.905 1.00 19.64 88 LEU A CA 1
ATOM 735 C C . LEU A 1 88 ? 3.004 46.025 48.416 1.00 20.77 88 LEU A C 1
ATOM 736 O O . LEU A 1 88 ? 3.932 45.383 47.925 1.00 20.07 88 LEU A O 1
ATOM 741 N N . LYS A 1 89 ? 2.183 46.781 47.699 1.00 20.54 89 LYS A N 1
ATOM 742 C CA . LYS A 1 89 ? 2.339 46.920 46.262 1.00 22.06 89 LYS A CA 1
ATOM 743 C C . LYS A 1 89 ? 3.091 48.209 45.950 1.00 20.81 89 LYS A C 1
ATOM 744 O O . LYS A 1 89 ? 2.552 49.308 46.093 1.00 19.91 89 LYS A O 1
ATOM 750 N N . ILE A 1 90 ? 4.346 48.058 45.546 1.00 18.87 90 ILE A N 1
ATOM 751 C CA . ILE A 1 90 ? 5.197 49.198 45.219 1.00 18.19 90 ILE A CA 1
ATOM 752 C C . ILE A 1 90 ? 5.915 48.901 43.916 1.00 17.53 90 ILE A C 1
ATOM 753 O O . ILE A 1 90 ? 6.356 47.778 43.687 1.00 18.20 90 ILE A O 1
ATOM 758 N N . GLU A 1 91 ? 6.017 49.902 43.055 1.00 15.59 91 GLU A N 1
ATOM 759 C CA . GLU A 1 91 ? 6.717 49.726 41.797 1.00 17.53 91 GLU A CA 1
ATOM 760 C C . GLU A 1 91 ? 8.171 50.155 42.015 1.00 18.11 91 GLU A C 1
ATOM 761 O O . GLU A 1 91 ? 8.455 51.342 42.195 1.00 17.20 91 GLU A O 1
ATOM 767 N N . PHE A 1 92 ? 9.081 49.186 42.027 1.00 17.81 92 PHE A N 1
ATOM 768 C CA . PHE A 1 92 ? 10.501 49.477 42.205 1.00 17.60 92 PHE A CA 1
ATOM 769 C C . PHE A 1 92 ? 11.187 49.467 40.839 1.00 19.17 92 PHE A C 1
ATOM 770 O O . PHE A 1 92 ? 11.031 48.523 40.059 1.00 18.89 92 PHE A O 1
ATOM 778 N N . LEU A 1 93 ? 11.940 50.527 40.560 1.00 17.27 93 LEU A N 1
ATOM 779 C CA . LEU A 1 93 ? 12.633 50.687 39.284 1.00 17.42 93 LEU A CA 1
ATOM 780 C C . LEU A 1 93 ? 14.119 50.953 39.474 1.00 18.39 93 LEU A C 1
ATOM 781 O O . LEU A 1 93 ? 14.515 51.630 40.421 1.00 16.69 93 LEU A O 1
ATOM 786 N N . GLN A 1 94 ? 14.930 50.445 38.552 1.00 17.33 94 GLN A N 1
ATOM 787 C CA . GLN A 1 94 ? 16.368 50.681 38.605 1.00 18.82 94 GLN A CA 1
ATOM 788 C C . GLN A 1 94 ? 16.661 51.828 37.658 1.00 19.28 94 GLN A C 1
ATOM 789 O O . GLN A 1 94 ? 16.081 51.911 36.571 1.00 16.95 94 GLN A O 1
ATOM 795 N N . GLY A 1 95 ? 17.552 52.719 38.072 1.00 17.21 95 GLY A N 1
ATOM 796 C CA . GLY A 1 95 ? 17.901 53.847 37.233 1.00 17.77 95 GLY A CA 1
ATOM 797 C C . GLY A 1 95 ? 18.586 54.937 38.029 1.00 18.40 95 GLY A C 1
ATOM 798 O O . GLY A 1 95 ? 18.587 54.918 39.262 1.00 17.70 95 GLY A O 1
ATOM 799 N N . ASP A 1 96 ? 19.165 55.888 37.308 1.00 18.04 96 ASP A N 1
ATOM 800 C CA . ASP A 1 96 ? 19.866 57.024 37.895 1.00 17.80 96 ASP A CA 1
ATOM 801 C C . ASP A 1 96 ? 18.835 58.136 38.107 1.00 18.00 96 ASP A C 1
ATOM 802 O O . ASP A 1 96 ? 18.066 58.455 37.189 1.00 17.06 96 ASP A O 1
ATOM 807 N N . VAL A 1 97 ? 18.805 58.721 39.302 1.00 15.91 97 VAL A N 1
ATOM 808 C CA . VAL A 1 97 ? 17.860 59.798 39.583 1.00 16.48 97 VAL A CA 1
ATOM 809 C C . VAL A 1 97 ? 18.086 61.002 38.669 1.00 18.56 97 VAL A C 1
ATOM 810 O O . VAL A 1 97 ? 17.154 61.765 38.405 1.00 18.66 97 VAL A O 1
ATOM 814 N N . LEU A 1 98 ? 19.315 61.175 38.186 1.00 17.78 98 LEU A N 1
ATOM 815 C CA . LEU A 1 98 ? 19.620 62.306 37.312 1.00 19.97 98 LEU A CA 1
ATOM 816 C C . LEU A 1 98 ? 19.081 62.113 35.903 1.00 20.42 98 LEU A C 1
ATOM 817 O O . LEU A 1 98 ? 19.153 63.020 35.072 1.00 22.97 98 LEU A O 1
ATOM 822 N N . GLU A 1 99 ? 18.539 60.933 35.635 1.00 21.22 99 GLU A N 1
ATOM 823 C CA . GLU A 1 99 ? 18.011 60.631 34.314 1.00 22.13 99 GLU A CA 1
ATOM 824 C C . GLU A 1 99 ? 16.510 60.378 34.288 1.00 22.01 99 GLU A C 1
ATOM 825 O O . GLU A 1 99 ? 15.987 59.878 33.292 1.00 21.16 99 GLU A O 1
ATOM 831 N N . ILE A 1 100 ? 15.808 60.706 35.369 1.00 20.67 100 ILE A N 1
ATOM 832 C CA . ILE A 1 100 ? 14.370 60.479 35.368 1.00 18.81 100 ILE A CA 1
ATOM 833 C C . ILE A 1 100 ? 13.733 61.370 34.310 1.00 20.69 100 ILE A C 1
ATOM 834 O O . ILE A 1 100 ? 14.266 62.433 33.978 1.00 18.73 100 ILE A O 1
ATOM 839 N N . ALA A 1 101 ? 12.596 60.934 33.778 1.00 19.23 101 ALA A N 1
ATOM 840 C CA . ALA A 1 101 ? 11.910 61.702 32.746 1.00 21.79 101 ALA A CA 1
ATOM 841 C C . ALA A 1 101 ? 10.409 61.796 32.995 1.00 21.95 101 ALA A C 1
ATOM 842 O O . ALA A 1 101 ? 9.623 61.982 32.061 1.00 24.20 101 ALA A O 1
ATOM 844 N N . PHE A 1 102 ? 10.012 61.672 34.256 1.00 20.45 102 PHE A N 1
ATOM 845 C CA . PHE A 1 102 ? 8.604 61.756 34.612 1.00 20.41 102 PHE A CA 1
ATOM 846 C C . PHE A 1 102 ? 8.126 63.175 34.355 1.00 21.37 102 PHE A C 1
ATOM 847 O O . PHE A 1 102 ? 8.858 64.138 34.591 1.00 20.16 102 PHE A O 1
ATOM 855 N N . LYS A 1 103 ? 6.895 63.308 33.878 1.00 19.68 103 LYS A N 1
ATOM 856 C CA . LYS A 1 103 ? 6.362 64.626 33.576 1.00 21.22 103 LYS A CA 1
ATOM 857 C C . LYS A 1 103 ? 5.075 64.939 34.319 1.00 22.18 103 LYS A C 1
ATOM 858 O O . LYS A 1 103 ? 4.008 64.408 33.986 1.00 19.55 103 LYS A O 1
ATOM 864 N N . ASN A 1 104 ? 5.192 65.800 35.326 1.00 18.35 104 ASN A N 1
ATOM 865 C CA . ASN A 1 104 ? 4.055 66.241 36.123 1.00 19.95 104 ASN A CA 1
ATOM 866 C C . ASN A 1 104 ? 3.096 65.097 36.440 1.00 20.98 104 ASN A C 1
ATOM 867 O O . ASN A 1 104 ? 1.902 65.165 36.137 1.00 19.25 104 ASN A O 1
ATOM 872 N N . GLU A 1 105 ? 3.615 64.047 37.070 1.00 21.01 105 GLU A N 1
ATOM 873 C CA . GLU A 1 105 ? 2.769 62.906 37.380 1.00 21.68 105 GLU A CA 1
ATOM 874 C C . GLU A 1 105 ? 2.817 62.398 38.817 1.00 20.21 105 GLU A C 1
ATOM 875 O O . GLU A 1 105 ? 2.196 61.388 39.136 1.00 16.97 105 GLU A O 1
ATOM 881 N N . PHE A 1 106 ? 3.546 63.096 39.684 1.00 16.73 106 PHE A N 1
ATOM 882 C CA . PHE A 1 106 ? 3.627 62.703 41.089 1.00 16.55 106 PHE A CA 1
ATOM 883 C C . PHE A 1 106 ? 3.160 63.840 41.983 1.00 15.93 106 PHE A C 1
ATOM 884 O O . PHE A 1 106 ? 3.439 65.012 41.707 1.00 16.42 106 PHE A O 1
ATOM 892 N N . ASP A 1 107 ? 2.429 63.498 43.041 1.00 14.63 107 ASP A N 1
ATOM 893 C CA . ASP A 1 107 ? 1.942 64.501 43.981 1.00 14.03 107 ASP A CA 1
ATOM 894 C C . ASP A 1 107 ? 3.081 64.929 44.891 1.00 15.25 107 ASP A C 1
ATOM 895 O O . ASP A 1 107 ? 3.085 66.038 45.425 1.00 14.40 107 ASP A O 1
ATOM 900 N N . ALA A 1 108 ? 4.038 64.028 45.081 1.00 14.41 108 ALA A N 1
ATOM 901 C CA . ALA A 1 108 ? 5.197 64.321 45.915 1.00 16.35 108 ALA A CA 1
ATOM 902 C C . ALA A 1 108 ? 6.384 63.488 45.467 1.00 15.97 108 ALA A C 1
ATOM 903 O O . ALA A 1 108 ? 6.227 62.396 44.915 1.00 14.60 108 ALA A O 1
ATOM 905 N N . VAL A 1 109 ? 7.575 64.022 45.703 1.00 15.60 109 VAL A N 1
ATOM 906 C CA . VAL A 1 109 ? 8.808 63.331 45.364 1.00 13.84 109 VAL A CA 1
ATOM 907 C C . VAL A 1 109 ? 9.645 63.412 46.629 1.00 15.57 109 VAL A C 1
ATOM 908 O O . VAL A 1 109 ? 9.738 64.477 47.241 1.00 15.08 109 VAL A O 1
ATOM 912 N N . THR A 1 110 ? 10.232 62.291 47.029 1.00 15.03 110 THR A N 1
ATOM 913 C CA . THR A 1 110 ? 11.051 62.259 48.232 1.00 15.72 110 THR A CA 1
ATOM 914 C C . THR A 1 110 ? 12.437 61.685 47.962 1.00 14.80 110 THR A C 1
ATOM 915 O O . THR A 1 110 ? 12.651 60.941 47.006 1.00 13.42 110 THR A O 1
ATOM 919 N N . MET A 1 111 ? 13.383 62.065 48.810 1.00 16.62 111 MET A N 1
ATOM 920 C CA . MET A 1 111 ? 14.743 61.551 48.741 1.00 15.96 111 MET A CA 1
ATOM 921 C C . MET A 1 111 ? 15.147 61.534 50.195 1.00 15.75 111 MET A C 1
ATOM 922 O O . MET A 1 111 ? 15.453 62.577 50.772 1.00 17.02 111 MET A O 1
ATOM 927 N N . PHE A 1 112 ? 15.140 60.342 50.779 1.00 14.42 112 PHE A N 1
ATOM 928 C CA . PHE A 1 112 ? 15.429 60.173 52.195 1.00 15.24 112 PHE A CA 1
ATOM 929 C C . PHE A 1 112 ? 16.831 59.743 52.586 1.00 15.83 112 PHE A C 1
ATOM 930 O O . PHE A 1 112 ? 17.504 58.993 51.874 1.00 16.10 112 PHE A O 1
ATOM 938 N N . PHE A 1 113 ? 17.244 60.239 53.746 1.00 16.29 113 PHE A N 1
ATOM 939 C CA . PHE A 1 113 ? 18.517 59.901 54.365 1.00 16.49 113 PHE A CA 1
ATOM 940 C C . PHE A 1 113 ? 19.817 60.425 53.763 1.00 18.29 113 PHE A C 1
ATOM 941 O O . PHE A 1 113 ? 20.697 59.653 53.365 1.00 16.68 113 PHE A O 1
ATOM 949 N N . SER A 1 114 ? 19.920 61.750 53.695 1.00 19.10 114 SER A N 1
ATOM 950 C CA . SER A 1 114 ? 21.133 62.429 53.241 1.00 19.22 114 SER A CA 1
ATOM 951 C C . SER A 1 114 ? 21.659 62.165 51.848 1.00 19.49 114 SER A C 1
ATOM 952 O O . SER A 1 114 ? 22.808 62.501 51.559 1.00 18.78 114 SER A O 1
ATOM 955 N N . THR A 1 115 ? 20.847 61.595 50.969 1.00 18.16 115 THR A N 1
ATOM 956 C CA . THR A 1 115 ? 21.339 61.296 49.635 1.00 18.82 115 THR A CA 1
ATOM 957 C C . THR A 1 115 ? 21.729 62.479 48.754 1.00 17.67 115 THR A C 1
ATOM 958 O O . THR A 1 115 ? 22.484 62.301 47.800 1.00 19.43 115 THR A O 1
ATOM 962 N N . ILE A 1 116 ? 21.264 63.691 49.050 1.00 18.60 116 ILE A N 1
ATOM 963 C CA . ILE A 1 116 ? 21.684 64.802 48.196 1.00 19.03 116 ILE A CA 1
ATOM 964 C C . ILE A 1 116 ? 23.192 64.991 48.272 1.00 18.88 116 ILE A C 1
ATOM 965 O O . ILE A 1 116 ? 23.789 65.588 47.376 1.00 18.64 116 ILE A O 1
ATOM 970 N N . MET A 1 117 ? 23.810 64.468 49.330 1.00 18.89 117 MET A N 1
ATOM 971 C CA . MET A 1 117 ? 25.255 64.607 49.505 1.00 19.56 117 MET A CA 1
ATOM 972 C C . MET A 1 117 ? 26.077 63.875 48.449 1.00 19.73 117 MET A C 1
ATOM 973 O O . MET A 1 117 ? 27.264 64.151 48.284 1.00 18.56 117 MET A O 1
ATOM 978 N N . TYR A 1 118 ? 25.457 62.943 47.729 1.00 18.54 118 TYR A N 1
ATOM 979 C CA . TYR A 1 118 ? 26.175 62.218 46.687 1.00 18.97 118 TYR A CA 1
ATOM 980 C C . TYR A 1 118 ? 26.345 63.071 45.436 1.00 20.43 118 TYR A C 1
ATOM 981 O O . TYR A 1 118 ? 27.113 62.719 44.544 1.00 20.31 118 TYR A O 1
ATOM 990 N N . PHE A 1 119 ? 25.653 64.207 45.385 1.00 19.12 119 PHE A N 1
ATOM 991 C CA . PHE A 1 119 ? 25.695 65.068 44.204 1.00 20.51 119 PHE A CA 1
ATOM 992 C C . PHE A 1 119 ? 26.385 66.409 44.398 1.00 21.18 119 PHE A C 1
ATOM 993 O O . PHE A 1 119 ? 26.146 67.086 45.399 1.00 20.68 119 PHE A O 1
ATOM 1001 N N . ASP A 1 120 ? 27.236 66.795 43.444 1.00 21.35 120 ASP A N 1
ATOM 1002 C CA . ASP A 1 120 ? 27.907 68.090 43.542 1.00 22.13 120 ASP A CA 1
ATOM 1003 C C . ASP A 1 120 ? 26.913 69.166 43.116 1.00 23.54 120 ASP A C 1
ATOM 1004 O O . ASP A 1 120 ? 25.777 68.848 42.758 1.00 20.96 120 ASP A O 1
ATOM 1009 N N . GLU A 1 121 ? 27.328 70.428 43.150 1.00 23.09 121 GLU A N 1
ATOM 1010 C CA . GLU A 1 121 ? 26.422 71.522 42.810 1.00 24.56 121 GLU A CA 1
ATOM 1011 C C . GLU A 1 121 ? 25.701 71.375 41.472 1.00 23.45 121 GLU A C 1
ATOM 1012 O O . GLU A 1 121 ? 24.481 71.531 41.403 1.00 23.10 121 GLU A O 1
ATOM 1018 N N . GLU A 1 122 ? 26.450 71.085 40.415 1.00 21.89 122 GLU A N 1
ATOM 1019 C CA . GLU A 1 122 ? 25.869 70.942 39.084 1.00 24.16 122 GLU A CA 1
ATOM 1020 C C . GLU A 1 122 ? 24.835 69.811 39.019 1.00 23.65 122 GLU A C 1
ATOM 1021 O O . GLU A 1 122 ? 23.748 69.982 38.465 1.00 21.38 122 GLU A O 1
ATOM 1027 N N . ASP A 1 123 ? 25.177 68.655 39.578 1.00 22.01 123 ASP A N 1
ATOM 1028 C CA . ASP A 1 123 ? 24.259 67.521 39.569 1.00 22.73 123 ASP A CA 1
ATOM 1029 C C . ASP A 1 123 ? 23.054 67.766 40.466 1.00 20.22 123 ASP A C 1
ATOM 1030 O O . ASP A 1 123 ? 21.961 67.277 40.189 1.00 19.09 123 ASP A O 1
ATOM 1035 N N . LEU A 1 124 ? 23.244 68.523 41.543 1.00 20.65 124 LEU A N 1
ATOM 1036 C CA . LEU A 1 124 ? 22.137 68.806 42.445 1.00 21.18 124 LEU A CA 1
ATOM 1037 C C . LEU A 1 124 ? 21.132 69.714 41.732 1.00 23.13 124 LEU A C 1
ATOM 1038 O O . LEU A 1 124 ? 19.918 69.539 41.872 1.00 21.01 124 LEU A O 1
ATOM 1043 N N . ARG A 1 125 ? 21.627 70.677 40.955 1.00 21.70 125 ARG A N 1
ATOM 1044 C CA . ARG A 1 125 ? 20.722 71.561 40.221 1.00 23.03 125 ARG A CA 1
ATOM 1045 C C . ARG A 1 125 ? 19.956 70.736 39.194 1.00 22.70 125 ARG A C 1
ATOM 1046 O O . ARG A 1 125 ? 18.761 70.951 38.977 1.00 22.38 125 ARG A O 1
ATOM 1054 N N . LYS A 1 126 ? 20.650 69.794 38.564 1.00 21.90 126 LYS A N 1
ATOM 1055 C CA . LYS A 1 126 ? 20.027 68.938 37.560 1.00 24.41 126 LYS A CA 1
ATOM 1056 C C . LYS A 1 126 ? 18.935 68.099 38.213 1.00 21.85 126 LYS A C 1
ATOM 1057 O O . LYS A 1 126 ? 17.862 67.904 37.643 1.00 19.41 126 LYS A O 1
ATOM 1063 N N . LEU A 1 127 ? 19.226 67.594 39.407 1.00 19.85 127 LEU A N 1
ATOM 1064 C CA . LEU A 1 127 ? 18.263 66.786 40.151 1.00 18.49 127 LEU A CA 1
ATOM 1065 C C . LEU A 1 127 ? 17.006 67.586 40.482 1.00 18.28 127 LEU A C 1
ATOM 1066 O O . LEU A 1 127 ? 15.890 67.134 40.227 1.00 18.38 127 LEU A O 1
ATOM 1071 N N . PHE A 1 128 ? 17.188 68.766 41.066 1.00 16.11 128 PHE A N 1
ATOM 1072 C CA . PHE A 1 128 ? 16.061 69.610 41.438 1.00 17.18 128 PHE A CA 1
ATOM 1073 C C . PHE A 1 128 ? 15.224 69.963 40.214 1.00 19.65 128 PHE A C 1
ATOM 1074 O O . PHE A 1 128 ? 13.999 70.050 40.295 1.00 19.15 128 PHE A O 1
ATOM 1082 N N . SER A 1 129 ? 15.891 70.180 39.086 1.00 20.04 129 SER A N 1
ATOM 1083 C CA . SER A 1 129 ? 15.192 70.517 37.851 1.00 22.65 129 SER A CA 1
ATOM 1084 C C . SER A 1 129 ? 14.314 69.343 37.405 1.00 21.71 129 SER A C 1
ATOM 1085 O O . SER A 1 129 ? 13.160 69.537 37.012 1.00 22.34 129 SER A O 1
ATOM 1088 N N . LYS A 1 130 ? 14.863 68.132 37.464 1.00 19.38 130 LYS A N 1
ATOM 1089 C CA . LYS A 1 130 ? 14.119 66.935 37.073 1.00 21.10 130 LYS A CA 1
ATOM 1090 C C . LYS A 1 130 ? 12.967 66.658 38.039 1.00 20.42 130 LYS A C 1
ATOM 1091 O O . LYS A 1 130 ? 11.906 66.180 37.629 1.00 19.91 130 LYS A O 1
ATOM 1097 N N . VAL A 1 131 ? 13.180 66.950 39.319 1.00 16.10 131 VAL A N 1
ATOM 1098 C CA . VAL A 1 131 ? 12.152 66.743 40.334 1.00 18.73 131 VAL A CA 1
ATOM 1099 C C . VAL A 1 131 ? 10.985 67.697 40.080 1.00 20.46 131 VAL A C 1
ATOM 1100 O O . VAL A 1 131 ? 9.819 67.297 40.129 1.00 17.92 131 VAL A O 1
ATOM 1104 N N . ALA A 1 132 ? 11.301 68.959 39.802 1.00 19.29 132 ALA A N 1
ATOM 1105 C CA . ALA A 1 132 ? 10.262 69.942 39.520 1.00 22.12 132 ALA A CA 1
ATOM 1106 C C . ALA A 1 132 ? 9.428 69.479 38.319 1.00 21.80 132 ALA A C 1
ATOM 1107 O O . ALA A 1 132 ? 8.203 69.601 38.326 1.00 23.98 132 ALA A O 1
ATOM 1109 N N . GLU A 1 133 ? 10.090 68.938 37.301 1.00 20.74 133 GLU A N 1
ATOM 1110 C CA . GLU A 1 133 ? 9.388 68.468 36.108 1.00 22.24 133 GLU A CA 1
ATOM 1111 C C . GLU A 1 133 ? 8.511 67.246 36.391 1.00 20.84 133 GLU A C 1
ATOM 1112 O O . GLU A 1 133 ? 7.532 67.004 35.687 1.00 18.83 133 GLU A O 1
ATOM 1118 N N . ALA A 1 134 ? 8.855 66.481 37.423 1.00 17.13 134 ALA A N 1
ATOM 1119 C CA . ALA A 1 134 ? 8.078 65.289 37.774 1.00 16.44 134 ALA A CA 1
ATOM 1120 C C . ALA A 1 134 ? 6.833 65.587 38.611 1.00 16.76 134 ALA A C 1
ATOM 1121 O O . ALA A 1 134 ? 5.917 64.765 38.688 1.00 17.39 134 ALA A O 1
ATOM 1123 N N . LEU A 1 135 ? 6.789 66.765 39.224 1.00 16.66 135 LEU A N 1
ATOM 1124 C CA . LEU A 1 135 ? 5.679 67.139 40.096 1.00 17.58 135 LEU A CA 1
ATOM 1125 C C . LEU A 1 135 ? 4.420 67.730 39.475 1.00 19.41 135 LEU A C 1
ATOM 1126 O O . LEU A 1 135 ? 4.481 68.489 38.507 1.00 19.91 135 LEU A O 1
ATOM 1131 N N . LYS A 1 136 ? 3.279 67.377 40.062 1.00 19.85 136 LYS A N 1
ATOM 1132 C CA . LYS A 1 136 ? 1.991 67.922 39.640 1.00 20.66 136 LYS A CA 1
ATOM 1133 C C . LYS A 1 136 ? 1.931 69.292 40.310 1.00 20.85 136 LYS A C 1
ATOM 1134 O O . LYS A 1 136 ? 2.613 69.524 41.311 1.00 20.28 136 LYS A O 1
ATOM 1140 N N . PRO A 1 137 ? 1.120 70.219 39.774 1.00 22.11 137 PRO A N 1
ATOM 1141 C CA . PRO A 1 137 ? 1.017 71.553 40.371 1.00 21.79 137 PRO A CA 1
ATOM 1142 C C . PRO A 1 137 ? 0.674 71.475 41.851 1.00 21.25 137 PRO A C 1
ATOM 1143 O O . PRO A 1 137 ? -0.224 70.735 42.250 1.00 22.85 137 PRO A O 1
ATOM 1147 N N . GLY A 1 138 ? 1.390 72.236 42.668 1.00 19.55 138 GLY A N 1
ATOM 1148 C CA . GLY A 1 138 ? 1.120 72.215 44.095 1.00 19.80 138 GLY A CA 1
ATOM 1149 C C . GLY A 1 138 ? 1.745 71.029 44.815 1.00 18.62 138 GLY A C 1
ATOM 1150 O O . GLY A 1 138 ? 1.611 70.903 46.029 1.00 19.72 138 GLY A O 1
ATOM 1151 N N . GLY A 1 139 ? 2.421 70.159 44.071 1.00 18.67 139 GLY A N 1
ATOM 1152 C CA . GLY A 1 139 ? 3.058 69.003 44.681 1.00 17.72 139 GLY A CA 1
ATOM 1153 C C . GLY A 1 139 ? 4.301 69.402 45.458 1.00 18.59 139 GLY A C 1
ATOM 1154 O O . GLY A 1 139 ? 4.776 70.536 45.329 1.00 18.17 139 GLY A O 1
ATOM 1155 N N . VAL A 1 140 ? 4.851 68.479 46.246 1.00 16.94 140 VAL A N 1
ATOM 1156 C CA . VAL A 1 140 ? 6.031 68.797 47.046 1.00 16.39 140 VAL A CA 1
ATOM 1157 C C . VAL A 1 140 ? 7.219 67.848 46.925 1.00 17.81 140 VAL A C 1
ATOM 1158 O O . VAL A 1 140 ? 7.062 66.650 46.677 1.00 15.91 140 VAL A O 1
ATOM 1162 N N . PHE A 1 141 ? 8.413 68.411 47.101 1.00 15.89 141 PHE A N 1
ATOM 1163 C CA . PHE A 1 141 ? 9.661 67.648 47.092 1.00 16.06 141 PHE A CA 1
ATOM 1164 C C . PHE A 1 141 ? 10.155 67.742 48.535 1.00 16.33 141 PHE A C 1
ATOM 1165 O O . PHE A 1 141 ? 10.166 68.833 49.118 1.00 16.99 141 PHE A O 1
ATOM 1173 N N . ILE A 1 142 ? 10.530 66.604 49.117 1.00 15.29 142 ILE A N 1
ATOM 1174 C CA . ILE A 1 142 ? 11.005 66.557 50.503 1.00 14.10 142 ILE A CA 1
ATOM 1175 C C . ILE A 1 142 ? 12.301 65.756 50.580 1.00 14.98 142 ILE A C 1
ATOM 1176 O O . ILE A 1 142 ? 12.373 64.632 50.085 1.00 13.15 142 ILE A O 1
ATOM 1181 N N . THR A 1 143 ? 13.330 66.329 51.196 1.00 15.51 143 THR A N 1
ATOM 1182 C CA . THR A 1 143 ? 14.593 65.614 51.333 1.00 14.55 143 THR A CA 1
ATOM 1183 C C . THR A 1 143 ? 15.280 66.057 52.619 1.00 14.72 143 THR A C 1
ATOM 1184 O O . THR A 1 143 ? 15.209 67.226 52.987 1.00 14.50 143 THR A O 1
ATOM 1188 N N . ASP A 1 144 ? 15.933 65.120 53.302 1.00 14.41 144 ASP A N 1
ATOM 1189 C CA . ASP A 1 144 ? 16.617 65.434 54.553 1.00 15.67 144 ASP A CA 1
ATOM 1190 C C . ASP A 1 144 ? 18.121 65.234 54.464 1.00 15.94 144 ASP A C 1
ATOM 1191 O O . ASP A 1 144 ? 18.605 64.373 53.736 1.00 17.73 144 ASP A O 1
ATOM 1196 N N . PHE A 1 145 ? 18.862 66.037 55.216 1.00 17.86 145 PHE A N 1
ATOM 1197 C CA . PHE A 1 145 ? 20.311 65.918 55.235 1.00 19.85 145 PHE A CA 1
ATOM 1198 C C . PHE A 1 145 ? 20.809 66.410 56.586 1.00 20.88 145 PHE A C 1
ATOM 1199 O O . PHE A 1 145 ? 20.135 67.189 57.261 1.00 18.73 145 PHE A O 1
ATOM 1207 N N . PRO A 1 146 ? 21.988 65.936 57.013 1.00 24.20 146 PRO A N 1
ATOM 1208 C CA . PRO A 1 146 ? 22.545 66.330 58.307 1.00 24.95 146 PRO A CA 1
ATOM 1209 C C . PRO A 1 146 ? 23.417 67.573 58.328 1.00 26.70 146 PRO A C 1
ATOM 1210 O O . PRO A 1 146 ? 23.833 68.085 57.290 1.00 25.66 146 PRO A O 1
ATOM 1214 N N . CYS A 1 147 ? 23.695 68.044 59.538 1.00 29.01 147 CYS A N 1
ATOM 1215 C CA . CYS A 1 147 ? 24.528 69.218 59.730 1.00 32.17 147 CYS A CA 1
ATOM 1216 C C . CYS A 1 147 ? 25.928 68.936 59.210 1.00 31.88 147 CYS A C 1
ATOM 1217 O O . CYS A 1 147 ? 26.545 67.948 59.599 1.00 33.92 147 CYS A O 1
ATOM 1220 N N . GLY A 1 155 ? 38.511 61.056 65.470 1.00 36.53 155 GLY A N 1
ATOM 1221 C CA . GLY A 1 155 ? 39.114 59.879 64.870 1.00 35.15 155 GLY A CA 1
ATOM 1222 C C . GLY A 1 155 ? 38.094 58.822 64.487 1.00 33.41 155 GLY A C 1
ATOM 1223 O O . GLY A 1 155 ? 36.953 59.151 64.155 1.00 35.98 155 GLY A O 1
ATOM 1224 N N . PRO A 1 156 ? 38.472 57.535 64.517 1.00 30.52 156 PRO A N 1
ATOM 1225 C CA . PRO A 1 156 ? 37.537 56.466 64.160 1.00 28.22 156 PRO A CA 1
ATOM 1226 C C . PRO A 1 156 ? 36.520 56.164 65.257 1.00 27.52 156 PRO A C 1
ATOM 1227 O O . PRO A 1 156 ? 36.832 56.242 66.444 1.00 26.93 156 PRO A O 1
ATOM 1231 N N . VAL A 1 157 ? 35.303 55.833 64.842 1.00 25.68 157 VAL A N 1
ATOM 1232 C CA . VAL A 1 157 ? 34.221 55.481 65.759 1.00 27.42 157 VAL A CA 1
ATOM 1233 C C . VAL A 1 157 ? 33.877 54.027 65.469 1.00 26.43 157 VAL A C 1
ATOM 1234 O O . VAL A 1 157 ? 33.685 53.653 64.313 1.00 24.62 157 VAL A O 1
ATOM 1238 N N . VAL A 1 158 ? 33.803 53.204 66.509 1.00 26.38 158 VAL A N 1
ATOM 1239 C CA . VAL A 1 158 ? 33.495 51.793 66.311 1.00 26.97 158 VAL A CA 1
ATOM 1240 C C . VAL A 1 158 ? 32.190 51.391 66.970 1.00 26.28 158 VAL A C 1
ATOM 1241 O O . VAL A 1 158 ? 31.872 51.849 68.066 1.00 26.28 158 VAL A O 1
ATOM 1245 N N . TRP A 1 159 ? 31.434 50.539 66.285 1.00 24.45 159 TRP A N 1
ATOM 1246 C CA . TRP A 1 159 ? 30.167 50.036 66.798 1.00 23.39 159 TRP A CA 1
ATOM 1247 C C . TRP A 1 159 ? 29.866 48.669 66.194 1.00 22.69 159 TRP A C 1
ATOM 1248 O O . TRP A 1 159 ? 30.598 48.194 65.324 1.00 18.76 159 TRP A O 1
ATOM 1259 N N . ASN A 1 160 ? 28.792 48.029 66.651 1.00 20.36 160 ASN A N 1
ATOM 1260 C CA . ASN A 1 160 ? 28.478 46.698 66.153 1.00 19.23 160 ASN A CA 1
ATOM 1261 C C . ASN A 1 160 ? 26.993 46.404 66.028 1.00 18.02 160 ASN A C 1
ATOM 1262 O O . ASN A 1 160 ? 26.168 47.007 66.708 1.00 17.93 160 ASN A O 1
ATOM 1267 N N . GLU A 1 161 ? 26.675 45.470 65.140 1.00 17.92 161 GLU A N 1
ATOM 1268 C CA . GLU A 1 161 ? 25.308 45.027 64.904 1.00 18.30 161 GLU A CA 1
ATOM 1269 C C . GLU A 1 161 ? 25.380 43.527 64.637 1.00 18.70 161 GLU A C 1
ATOM 1270 O O . GLU A 1 161 ? 26.462 42.937 64.672 1.00 20.19 161 GLU A O 1
ATOM 1276 N N . GLN A 1 162 ? 24.238 42.907 64.364 1.00 18.94 162 GLN A N 1
ATOM 1277 C CA . GLN A 1 162 ? 24.218 41.472 64.120 1.00 20.03 162 GLN A CA 1
ATOM 1278 C C . GLN A 1 162 ? 23.095 41.040 63.192 1.00 19.31 162 GLN A C 1
ATOM 1279 O O . GLN A 1 162 ? 21.951 41.467 63.343 1.00 22.30 162 GLN A O 1
ATOM 1285 N N . LYS A 1 163 ? 23.431 40.191 62.231 1.00 20.43 163 LYS A N 1
ATOM 1286 C CA . LYS A 1 163 ? 22.447 39.668 61.295 1.00 22.37 163 LYS A CA 1
ATOM 1287 C C . LYS A 1 163 ? 22.515 38.149 61.392 1.00 22.74 163 LYS A C 1
ATOM 1288 O O . LYS A 1 163 ? 23.457 37.530 60.904 1.00 22.42 163 LYS A O 1
ATOM 1294 N N . GLY A 1 164 ? 21.517 37.549 62.031 1.00 23.82 164 GLY A N 1
ATOM 1295 C CA . GLY A 1 164 ? 21.527 36.106 62.180 1.00 25.58 164 GLY A CA 1
ATOM 1296 C C . GLY A 1 164 ? 22.700 35.698 63.052 1.00 24.21 164 GLY A C 1
ATOM 1297 O O . GLY A 1 164 ? 22.867 36.217 64.157 1.00 26.14 164 GLY A O 1
ATOM 1298 N N . GLU A 1 165 ? 23.527 34.789 62.551 1.00 26.07 165 GLU A N 1
ATOM 1299 C CA . GLU A 1 165 ? 24.688 34.318 63.298 1.00 28.63 165 GLU A CA 1
ATOM 1300 C C . GLU A 1 165 ? 25.932 35.164 63.036 1.00 28.38 165 GLU A C 1
ATOM 1301 O O . GLU A 1 165 ? 26.987 34.937 63.641 1.00 28.61 165 GLU A O 1
ATOM 1307 N N . GLU A 1 166 ? 25.813 36.133 62.135 1.00 24.63 166 GLU A N 1
ATOM 1308 C CA . GLU A 1 166 ? 26.949 36.981 61.805 1.00 22.08 166 GLU A CA 1
ATOM 1309 C C . GLU A 1 166 ? 26.977 38.272 62.607 1.00 20.92 166 GLU A C 1
ATOM 1310 O O . GLU A 1 166 ? 25.960 38.947 62.773 1.00 21.83 166 GLU A O 1
ATOM 1316 N N . LYS A 1 167 ? 28.155 38.613 63.114 1.00 18.16 167 LYS A N 1
ATOM 1317 C CA . LYS A 1 167 ? 28.307 39.829 63.885 1.00 17.22 167 LYS A CA 1
ATOM 1318 C C . LYS A 1 167 ? 29.080 40.834 63.050 1.00 18.84 167 LYS A C 1
ATOM 1319 O O . LYS A 1 167 ? 30.075 40.495 62.400 1.00 18.21 167 LYS A O 1
ATOM 1325 N N . LEU A 1 168 ? 28.599 42.068 63.043 1.00 17.25 168 LEU A N 1
ATOM 1326 C CA . LEU A 1 168 ? 29.259 43.103 62.267 1.00 16.84 168 LEU A CA 1
ATOM 1327 C C . LEU A 1 168 ? 29.943 44.113 63.168 1.00 15.92 168 LEU A C 1
ATOM 1328 O O . LEU A 1 168 ? 29.320 44.654 64.078 1.00 15.39 168 LEU A O 1
ATOM 1333 N N . VAL A 1 169 ? 31.233 44.339 62.935 1.00 13.69 169 VAL A N 1
ATOM 1334 C CA . VAL A 1 169 ? 31.972 45.342 63.692 1.00 14.52 169 VAL A CA 1
ATOM 1335 C C . VAL A 1 169 ? 32.264 46.402 62.649 1.00 16.28 169 VAL A C 1
ATOM 1336 O O . VAL A 1 169 ? 32.907 46.128 61.629 1.00 15.99 169 VAL A O 1
ATOM 1340 N N . ILE A 1 170 ? 31.777 47.608 62.911 1.00 16.27 170 ILE A N 1
ATOM 1341 C CA . ILE A 1 170 ? 31.899 48.710 61.969 1.00 18.82 170 ILE A CA 1
ATOM 1342 C C . ILE A 1 170 ? 32.752 49.847 62.494 1.00 19.55 170 ILE A C 1
ATOM 1343 O O . ILE A 1 170 ? 32.557 50.316 63.615 1.00 19.73 170 ILE A O 1
ATOM 1348 N N . MET A 1 171 ? 33.695 50.293 61.673 1.00 18.73 171 MET A N 1
ATOM 1349 C CA . MET A 1 171 ? 34.575 51.382 62.057 1.00 20.06 171 MET A CA 1
ATOM 1350 C C . MET A 1 171 ? 34.455 52.496 61.027 1.00 19.12 171 MET A C 1
ATOM 1351 O O . MET A 1 171 ? 34.735 52.285 59.846 1.00 17.99 171 MET A O 1
ATOM 1356 N N . ASP A 1 172 ? 34.037 53.671 61.486 1.00 17.52 172 ASP A N 1
ATOM 1357 C CA . ASP A 1 172 ? 33.844 54.823 60.613 1.00 20.14 172 ASP A CA 1
ATOM 1358 C C . ASP A 1 172 ? 34.825 55.954 60.861 1.00 20.35 172 ASP A C 1
ATOM 1359 O O . ASP A 1 172 ? 35.170 56.255 62.005 1.00 20.11 172 ASP A O 1
ATOM 1364 N N . TRP A 1 173 ? 35.265 56.587 59.782 1.00 20.96 173 TRP A N 1
ATOM 1365 C CA . TRP A 1 173 ? 36.154 57.730 59.900 1.00 21.95 173 TRP A CA 1
ATOM 1366 C C . TRP A 1 173 ? 35.965 58.591 58.663 1.00 22.57 173 TRP A C 1
ATOM 1367 O O . TRP A 1 173 ? 35.504 58.110 57.622 1.00 21.83 173 TRP A O 1
ATOM 1378 N N . ARG A 1 174 ? 36.287 59.872 58.785 1.00 22.96 174 ARG A N 1
ATOM 1379 C CA . ARG A 1 174 ? 36.117 60.782 57.666 1.00 26.36 174 ARG A CA 1
ATOM 1380 C C . ARG A 1 174 ? 37.329 61.665 57.421 1.00 26.82 174 ARG A C 1
ATOM 1381 O O . ARG A 1 174 ? 38.127 61.931 58.326 1.00 26.93 174 ARG A O 1
ATOM 1389 N N . GLU A 1 175 ? 37.449 62.108 56.178 1.00 25.57 175 GLU A N 1
ATOM 1390 C CA . GLU A 1 175 ? 38.522 62.987 55.747 1.00 28.00 175 GLU A CA 1
ATOM 1391 C C . GLU A 1 175 ? 37.813 64.120 55.015 1.00 28.32 175 GLU A C 1
ATOM 1392 O O . GLU A 1 175 ? 37.187 63.904 53.976 1.00 26.47 175 GLU A O 1
ATOM 1398 N N . VAL A 1 176 ? 37.892 65.320 55.579 1.00 26.95 176 VAL A N 1
ATOM 1399 C CA . VAL A 1 176 ? 37.224 66.483 55.010 1.00 28.62 176 VAL A CA 1
ATOM 1400 C C . VAL A 1 176 ? 38.144 67.463 54.291 1.00 29.50 176 VAL A C 1
ATOM 1401 O O . VAL A 1 176 ? 39.275 67.700 54.716 1.00 27.79 176 VAL A O 1
ATOM 1405 N N . GLU A 1 177 ? 37.639 68.014 53.190 1.00 28.57 177 GLU A N 1
ATOM 1406 C CA . GLU A 1 177 ? 38.349 69.012 52.394 1.00 30.05 177 GLU A CA 1
ATOM 1407 C C . GLU A 1 177 ? 37.371 70.186 52.360 1.00 29.79 177 GLU A C 1
ATOM 1408 O O . GLU A 1 177 ? 36.561 70.313 51.440 1.00 27.30 177 GLU A O 1
ATOM 1414 N N . PRO A 1 178 ? 37.436 71.056 53.380 1.00 30.38 178 PRO A N 1
ATOM 1415 C CA . PRO A 1 178 ? 36.575 72.233 53.537 1.00 29.45 178 PRO A CA 1
ATOM 1416 C C . PRO A 1 178 ? 36.499 73.193 52.357 1.00 29.18 178 PRO A C 1
ATOM 1417 O O . PRO A 1 178 ? 35.407 73.625 51.973 1.00 26.34 178 PRO A O 1
ATOM 1421 N N . ALA A 1 179 ? 37.655 73.524 51.789 1.00 27.62 179 ALA A N 1
ATOM 1422 C CA . ALA A 1 179 ? 37.724 74.458 50.669 1.00 27.93 179 ALA A CA 1
ATOM 1423 C C . ALA A 1 179 ? 36.765 74.108 49.543 1.00 27.06 179 ALA A C 1
ATOM 1424 O O . ALA A 1 179 ? 36.029 74.970 49.053 1.00 27.01 179 ALA A O 1
ATOM 1426 N N . VAL A 1 180 ? 36.779 72.844 49.132 1.00 25.40 180 VAL A N 1
ATOM 1427 C CA . VAL A 1 180 ? 35.916 72.387 48.052 1.00 24.59 180 VAL A CA 1
ATOM 1428 C C . VAL A 1 180 ? 34.639 71.717 48.550 1.00 24.25 180 VAL A C 1
ATOM 1429 O O . VAL A 1 180 ? 33.885 71.140 47.766 1.00 24.33 180 VAL A O 1
ATOM 1433 N N . GLN A 1 181 ? 34.398 71.806 49.856 1.00 23.40 181 GLN A N 1
ATOM 1434 C CA . GLN A 1 181 ? 33.200 71.234 50.459 1.00 24.54 181 GLN A CA 1
ATOM 1435 C C . GLN A 1 181 ? 33.004 69.757 50.105 1.00 25.48 181 GLN A C 1
ATOM 1436 O O . GLN A 1 181 ? 31.921 69.333 49.683 1.00 22.93 181 GLN A O 1
ATOM 1442 N N . LYS A 1 182 ? 34.066 68.981 50.282 1.00 23.34 182 LYS A N 1
ATOM 1443 C CA . LYS A 1 182 ? 34.034 67.556 49.992 1.00 24.79 182 LYS A CA 1
ATOM 1444 C C . LYS A 1 182 ? 34.330 66.794 51.269 1.00 25.93 182 LYS A C 1
ATOM 1445 O O . LYS A 1 182 ? 35.056 67.276 52.142 1.00 25.26 182 LYS A O 1
ATOM 1451 N N . LEU A 1 183 ? 33.754 65.606 51.375 1.00 25.50 183 LEU A N 1
ATOM 1452 C CA . LEU A 1 183 ? 33.963 64.755 52.535 1.00 27.87 183 LEU A CA 1
ATOM 1453 C C . LEU A 1 183 ? 34.171 63.342 52.011 1.00 27.79 183 LEU A C 1
ATOM 1454 O O . LEU A 1 183 ? 33.475 62.905 51.096 1.00 26.92 183 LEU A O 1
ATOM 1459 N N . ARG A 1 184 ? 35.155 62.643 52.561 1.00 26.40 184 ARG A N 1
ATOM 1460 C CA . ARG A 1 184 ? 35.406 61.266 52.165 1.00 27.04 184 ARG A CA 1
ATOM 1461 C C . ARG A 1 184 ? 34.886 60.429 53.320 1.00 25.74 184 ARG A C 1
ATOM 1462 O O . ARG A 1 184 ? 35.441 60.471 54.417 1.00 24.20 184 ARG A O 1
ATOM 1470 N N . PHE A 1 185 ? 33.803 59.699 53.079 1.00 24.00 185 PHE A N 1
ATOM 1471 C CA . PHE A 1 185 ? 33.209 58.863 54.109 1.00 24.61 185 PHE A CA 1
ATOM 1472 C C . PHE A 1 185 ? 33.740 57.445 53.996 1.00 22.28 185 PHE A C 1
ATOM 1473 O O . PHE A 1 185 ? 33.519 56.759 52.994 1.00 21.10 185 PHE A O 1
ATOM 1481 N N . LYS A 1 186 ? 34.429 57.003 55.035 1.00 21.25 186 LYS A N 1
ATOM 1482 C CA . LYS A 1 186 ? 35.015 55.676 55.031 1.00 21.00 186 LYS A CA 1
ATOM 1483 C C . LYS A 1 186 ? 34.447 54.823 56.148 1.00 20.39 186 LYS A C 1
ATOM 1484 O O . LYS A 1 186 ? 34.269 55.281 57.272 1.00 20.33 186 LYS A O 1
ATOM 1490 N N . ARG A 1 187 ? 34.151 53.574 55.817 1.00 20.30 187 ARG A N 1
ATOM 1491 C CA . ARG A 1 187 ? 33.589 52.648 56.780 1.00 19.63 187 ARG A CA 1
ATOM 1492 C C . ARG A 1 187 ? 34.085 51.235 56.515 1.00 19.20 187 ARG A C 1
ATOM 1493 O O . ARG A 1 187 ? 33.880 50.683 55.435 1.00 20.00 187 ARG A O 1
ATOM 1501 N N . LEU A 1 188 ? 34.770 50.665 57.498 1.00 17.98 188 LEU A N 1
ATOM 1502 C CA . LEU A 1 188 ? 35.260 49.304 57.379 1.00 16.91 188 LEU A CA 1
ATOM 1503 C C . LEU A 1 188 ? 34.226 48.413 58.050 1.00 18.50 188 LEU A C 1
ATOM 1504 O O . LEU A 1 188 ? 33.919 48.596 59.228 1.00 17.95 188 LEU A O 1
ATOM 1509 N N . VAL A 1 189 ? 33.669 47.468 57.302 1.00 15.63 189 VAL A N 1
ATOM 1510 C CA . VAL A 1 189 ? 32.687 46.556 57.876 1.00 15.35 189 VAL A CA 1
ATOM 1511 C C . VAL A 1 189 ? 33.303 45.164 57.941 1.00 16.14 189 VAL A C 1
ATOM 1512 O O . VAL A 1 189 ? 33.673 44.583 56.9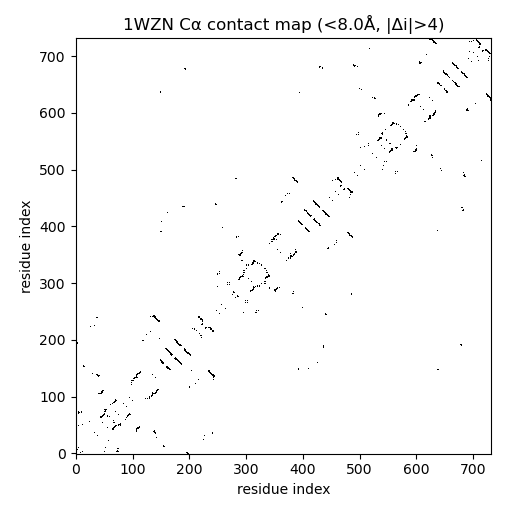20 1.00 16.62 189 VAL A O 1
ATOM 1516 N N . GLN A 1 190 ? 33.453 44.647 59.153 1.00 16.55 190 GLN A N 1
ATOM 1517 C CA . GLN A 1 190 ? 34.012 43.316 59.330 1.00 16.40 190 GLN A CA 1
ATOM 1518 C C . GLN A 1 190 ? 32.853 42.404 59.720 1.00 16.80 190 GLN A C 1
ATOM 1519 O O . GLN A 1 190 ? 32.107 42.704 60.651 1.00 16.19 190 GLN A O 1
ATOM 1525 N N . ILE A 1 191 ? 32.700 41.306 58.986 1.00 15.86 191 ILE A N 1
ATOM 1526 C CA . ILE A 1 191 ? 31.620 40.349 59.223 1.00 16.65 191 ILE A CA 1
ATOM 1527 C C . ILE A 1 191 ? 32.214 39.093 59.844 1.00 16.75 191 ILE A C 1
ATOM 1528 O O . ILE A 1 191 ? 32.939 38.346 59.186 1.00 16.31 191 ILE A O 1
ATOM 1533 N N . LEU A 1 192 ? 31.902 38.876 61.116 1.00 16.88 192 LEU A N 1
ATOM 1534 C CA . LEU A 1 192 ? 32.421 37.744 61.874 1.00 18.90 192 LEU A CA 1
ATOM 1535 C C . LEU A 1 192 ? 31.477 36.559 61.987 1.00 19.88 192 LEU A C 1
ATOM 1536 O O . LEU A 1 192 ? 30.332 36.707 62.411 1.00 18.17 192 LEU A O 1
ATOM 1541 N N . ARG A 1 193 ? 31.973 35.385 61.611 1.00 20.73 193 ARG A N 1
ATOM 1542 C CA . ARG A 1 193 ? 31.203 34.153 61.717 1.00 22.59 193 ARG A CA 1
ATOM 1543 C C . ARG A 1 193 ? 31.531 33.532 63.078 1.00 22.72 193 ARG A C 1
ATOM 1544 O O . ARG A 1 193 ? 32.555 33.857 63.684 1.00 20.91 193 ARG A O 1
ATOM 1552 N N . PRO A 1 194 ? 30.657 32.646 63.581 1.00 22.71 194 PRO A N 1
ATOM 1553 C CA . PRO A 1 194 ? 30.829 31.971 64.872 1.00 24.73 194 PRO A CA 1
ATOM 1554 C C . PRO A 1 194 ? 32.203 31.348 65.114 1.00 25.14 194 PRO A C 1
ATOM 1555 O O . PRO A 1 194 ? 32.739 31.439 66.218 1.00 24.78 194 PRO A O 1
ATOM 1559 N N . ASN A 1 195 ? 32.773 30.725 64.086 1.00 26.11 195 ASN A N 1
ATOM 1560 C CA . ASN A 1 195 ? 34.077 30.082 64.225 1.00 27.20 195 ASN A CA 1
ATOM 1561 C C . ASN A 1 195 ? 35.255 31.056 64.133 1.00 26.98 195 ASN A C 1
ATOM 1562 O O . ASN A 1 195 ? 36.414 30.640 64.166 1.00 25.20 195 ASN A O 1
ATOM 1567 N N . GLY A 1 196 ? 34.963 32.347 64.005 1.00 24.46 196 GLY A N 1
ATOM 1568 C CA . GLY A 1 196 ? 36.035 33.327 63.931 1.00 22.37 196 GLY A CA 1
ATOM 1569 C C . GLY A 1 196 ? 36.437 33.774 62.537 1.00 21.95 196 GLY A C 1
ATOM 1570 O O . GLY A 1 196 ? 37.184 34.743 62.392 1.00 21.70 196 GLY A O 1
ATOM 1571 N N . GLU A 1 197 ? 35.975 33.077 61.503 1.00 21.64 197 GLU A N 1
ATOM 1572 C CA . GLU A 1 197 ? 36.330 33.488 60.152 1.00 22.60 197 GLU A CA 1
ATOM 1573 C C . GLU A 1 197 ? 35.746 34.875 59.907 1.00 20.71 197 GLU A C 1
ATOM 1574 O O . GLU A 1 197 ? 34.657 35.191 60.377 1.00 19.06 197 GLU A O 1
ATOM 1580 N N . VAL A 1 198 ? 36.476 35.704 59.176 1.00 20.92 198 VAL A N 1
ATOM 1581 C CA . VAL A 1 198 ? 36.013 37.059 58.914 1.00 22.16 198 VAL A CA 1
ATOM 1582 C C . VAL A 1 198 ? 36.090 37.476 57.458 1.00 22.02 198 VAL A C 1
ATOM 1583 O O . VAL A 1 198 ? 36.921 36.984 56.695 1.00 21.15 198 VAL A O 1
ATOM 1587 N N . LYS A 1 199 ? 35.179 38.365 57.081 1.00 21.55 199 LYS A N 1
ATOM 1588 C CA . LYS A 1 199 ? 35.146 38.945 55.745 1.00 24.33 199 LYS A CA 1
ATOM 1589 C C . LYS A 1 199 ? 35.083 40.442 56.012 1.00 24.07 199 LYS A C 1
ATOM 1590 O O . LYS A 1 199 ? 34.414 40.877 56.953 1.00 22.66 199 LYS A O 1
ATOM 1596 N N . ALA A 1 200 ? 35.795 41.227 55.214 1.00 21.18 200 ALA A N 1
ATOM 1597 C CA . ALA A 1 200 ? 35.809 42.669 55.417 1.00 20.23 200 ALA A CA 1
ATOM 1598 C C . ALA A 1 200 ? 35.621 43.425 54.115 1.00 20.01 200 ALA A C 1
ATOM 1599 O O . ALA A 1 200 ? 36.162 43.044 53.076 1.00 20.61 200 ALA A O 1
ATOM 1601 N N . PHE A 1 201 ? 34.856 44.507 54.195 1.00 19.31 201 PHE A N 1
ATOM 1602 C CA . PHE A 1 201 ? 34.559 45.352 53.046 1.00 19.52 201 PHE A CA 1
ATOM 1603 C C . PHE A 1 201 ? 34.755 46.804 53.446 1.00 19.75 201 PHE A C 1
ATOM 1604 O O . PHE A 1 201 ? 34.404 47.204 54.558 1.00 20.51 201 PHE A O 1
ATOM 1612 N N . LEU A 1 202 ? 35.309 47.594 52.537 1.00 17.44 202 LEU A N 1
ATOM 1613 C CA . LEU A 1 202 ? 35.555 48.999 52.821 1.00 17.67 202 LEU A CA 1
ATOM 1614 C C . LEU A 1 202 ? 34.666 49.927 52.007 1.00 16.09 202 LEU A C 1
ATOM 1615 O O . LEU A 1 202 ? 34.714 49.923 50.778 1.00 17.92 202 LEU A O 1
ATOM 1620 N N . VAL A 1 203 ? 33.849 50.710 52.695 1.00 17.00 203 VAL A N 1
ATOM 1621 C CA . VAL A 1 203 ? 32.997 51.683 52.025 1.00 18.92 203 VAL A CA 1
ATOM 1622 C C . VAL A 1 203 ? 33.881 52.915 51.924 1.00 20.57 203 VAL A C 1
ATOM 1623 O O . VAL A 1 203 ? 34.572 53.261 52.879 1.00 18.91 203 VAL A O 1
ATOM 1627 N N . ASP A 1 204 ? 33.881 53.560 50.765 1.00 21.47 204 ASP A N 1
ATOM 1628 C CA . ASP A 1 204 ? 34.684 54.754 50.562 1.00 23.25 204 ASP A CA 1
ATOM 1629 C C . ASP A 1 204 ? 33.996 55.604 49.500 1.00 22.87 204 ASP A C 1
ATOM 1630 O O . ASP A 1 204 ? 34.229 55.435 48.305 1.00 23.36 204 ASP A O 1
ATOM 1635 N N . ASP A 1 205 ? 33.135 56.510 49.950 1.00 21.75 205 ASP A N 1
ATOM 1636 C CA . ASP A 1 205 ? 32.388 57.370 49.041 1.00 22.31 205 ASP A CA 1
ATOM 1637 C C . ASP A 1 205 ? 32.736 58.836 49.194 1.00 21.25 205 ASP A C 1
ATOM 1638 O O . ASP A 1 205 ? 32.973 59.313 50.300 1.00 22.34 205 ASP A O 1
ATOM 1643 N N . GLU A 1 206 ? 32.744 59.548 48.074 1.00 21.14 206 GLU A N 1
ATOM 1644 C CA . GLU A 1 206 ? 33.018 60.974 48.091 1.00 22.87 206 GLU A CA 1
ATOM 1645 C C . GLU A 1 206 ? 31.676 61.677 48.252 1.00 21.34 206 GLU A C 1
ATOM 1646 O O . GLU A 1 206 ? 30.768 61.484 47.440 1.00 22.75 206 GLU A O 1
ATOM 1652 N N . LEU A 1 207 ? 31.543 62.480 49.299 1.00 20.37 207 LEU A N 1
ATOM 1653 C CA . LEU A 1 207 ? 30.295 63.188 49.545 1.00 20.71 207 LEU A CA 1
ATOM 1654 C C . LEU A 1 207 ? 30.497 64.691 49.479 1.00 21.79 207 LEU A C 1
ATOM 1655 O O . LEU A 1 207 ? 31.620 65.182 49.591 1.00 21.15 207 LEU A O 1
ATOM 1660 N N . ASN A 1 208 ? 29.396 65.412 49.308 1.00 20.26 208 ASN A N 1
ATOM 1661 C CA . ASN A 1 208 ? 29.420 66.865 49.198 1.00 21.20 208 ASN A CA 1
ATOM 1662 C C . ASN A 1 208 ? 28.772 67.509 50.415 1.00 21.98 208 ASN A C 1
ATOM 1663 O O . ASN A 1 208 ? 27.720 67.065 50.876 1.00 23.37 208 ASN A O 1
ATOM 1668 N N . ILE A 1 209 ? 29.406 68.558 50.926 1.00 21.70 209 ILE A N 1
ATOM 1669 C CA . ILE A 1 209 ? 28.921 69.269 52.104 1.00 21.07 209 ILE A CA 1
ATOM 1670 C C . ILE A 1 209 ? 28.132 70.521 51.728 1.00 21.63 209 ILE A C 1
ATOM 1671 O O . ILE A 1 209 ? 28.631 71.385 51.002 1.00 20.33 209 ILE A O 1
ATOM 1676 N N . TYR A 1 210 ? 26.911 70.614 52.249 1.00 21.97 210 TYR A N 1
ATOM 1677 C CA . TYR A 1 210 ? 26.021 71.739 51.981 1.00 23.42 210 TYR A CA 1
ATOM 1678 C C . TYR A 1 210 ? 25.419 72.288 53.268 1.00 24.08 210 TYR A C 1
ATOM 1679 O O . TYR A 1 210 ? 25.170 71.536 54.210 1.00 25.11 210 TYR A O 1
ATOM 1688 N N . THR A 1 211 ? 25.172 73.593 53.298 1.00 23.42 211 THR A N 1
ATOM 1689 C CA . THR A 1 211 ? 24.538 74.213 54.454 1.00 23.32 211 THR A CA 1
ATOM 1690 C C . THR A 1 211 ? 23.064 74.309 54.090 1.00 22.01 211 THR A C 1
ATOM 1691 O O . THR A 1 211 ? 22.702 74.165 52.922 1.00 21.48 211 THR A O 1
ATOM 1695 N N . PRO A 1 212 ? 22.195 74.543 55.079 1.00 22.34 212 PRO A N 1
ATOM 1696 C CA . PRO A 1 212 ? 20.762 74.650 54.787 1.00 24.24 212 PRO A CA 1
ATOM 1697 C C . PRO A 1 212 ? 20.479 75.787 53.808 1.00 25.55 212 PRO A C 1
ATOM 1698 O O . PRO A 1 212 ? 19.674 75.644 52.889 1.00 25.61 212 PRO A O 1
ATOM 1702 N N . ARG A 1 213 ? 21.153 76.914 54.006 1.00 25.75 213 ARG A N 1
ATOM 1703 C CA . ARG A 1 213 ? 20.955 78.063 53.132 1.00 26.65 213 ARG A CA 1
ATOM 1704 C C . ARG A 1 213 ? 21.383 77.755 51.700 1.00 24.12 213 ARG A C 1
ATOM 1705 O O . ARG A 1 213 ? 20.747 78.208 50.749 1.00 24.71 213 ARG A O 1
ATOM 1713 N N . GLU A 1 214 ? 22.456 76.984 51.548 1.00 23.44 214 GLU A N 1
ATOM 1714 C CA . GLU A 1 214 ? 22.943 76.607 50.222 1.00 23.99 214 GLU A CA 1
ATOM 1715 C C . GLU A 1 214 ? 21.888 75.811 49.472 1.00 24.57 214 GLU A C 1
ATOM 1716 O O . GLU A 1 214 ? 21.588 76.087 48.312 1.00 22.88 214 GLU A O 1
ATOM 1722 N N . VAL A 1 215 ? 21.343 74.799 50.135 1.00 24.07 215 VAL A N 1
ATOM 1723 C CA . VAL A 1 215 ? 20.327 73.973 49.503 1.00 25.37 215 VAL A CA 1
ATOM 1724 C C . VAL A 1 215 ? 19.112 74.815 49.126 1.00 24.92 215 VAL A C 1
ATOM 1725 O O . VAL A 1 215 ? 18.563 74.653 48.037 1.00 27.69 215 VAL A O 1
ATOM 1729 N N . ARG A 1 216 ? 18.698 75.717 50.012 1.00 25.62 216 ARG A N 1
ATOM 1730 C CA . ARG A 1 216 ? 17.551 76.572 49.720 1.00 26.97 216 ARG A CA 1
ATOM 1731 C C . ARG A 1 216 ? 17.813 77.440 48.491 1.00 27.04 216 ARG A C 1
ATOM 1732 O O . ARG A 1 216 ? 16.956 77.555 47.610 1.00 26.77 216 ARG A O 1
ATOM 1740 N N . LEU A 1 217 ? 18.998 78.043 48.425 1.00 25.69 217 LEU A N 1
ATOM 1741 C CA . LEU A 1 217 ? 19.365 78.890 47.291 1.00 24.30 217 LEU A CA 1
ATOM 1742 C C . LEU A 1 217 ? 19.374 78.095 45.991 1.00 24.90 217 LEU A C 1
ATOM 1743 O O . LEU A 1 217 ? 18.998 78.605 44.934 1.00 24.37 217 LEU A O 1
ATOM 1748 N N . LEU A 1 218 ? 19.817 76.845 46.061 1.00 22.53 218 LEU A N 1
ATOM 1749 C CA . LEU A 1 218 ? 19.856 76.012 44.869 1.00 24.23 218 LEU A CA 1
ATOM 1750 C C . LEU A 1 218 ? 18.454 75.535 44.492 1.00 22.96 218 LEU A C 1
ATOM 1751 O O . LEU A 1 218 ? 18.140 75.396 43.314 1.00 26.59 218 LEU A O 1
ATOM 1756 N N . ALA A 1 219 ? 17.614 75.307 45.497 1.00 23.80 219 ALA A N 1
ATOM 1757 C CA . ALA A 1 219 ? 16.247 74.826 45.282 1.00 24.91 219 ALA A CA 1
ATOM 1758 C C . ALA A 1 219 ? 15.243 75.900 44.858 1.00 26.24 219 ALA A C 1
ATOM 1759 O O . ALA A 1 219 ? 14.341 75.627 44.063 1.00 24.41 219 ALA A O 1
ATOM 1761 N N . GLU A 1 220 ? 15.386 77.112 45.391 1.00 27.42 220 GLU A N 1
ATOM 1762 C CA . GLU A 1 220 ? 14.460 78.195 45.054 1.00 29.46 220 GLU A CA 1
ATOM 1763 C C . GLU A 1 220 ? 14.442 78.484 43.560 1.00 29.18 220 GLU A C 1
ATOM 1764 O O . GLU A 1 220 ? 13.521 79.115 43.051 1.00 31.40 220 GLU A O 1
ATOM 1770 N N . LYS A 1 221 ? 15.462 78.012 42.858 1.00 29.59 221 LYS A N 1
ATOM 1771 C CA . LYS A 1 221 ? 15.553 78.222 41.424 1.00 30.24 221 LYS A CA 1
ATOM 1772 C C . LYS A 1 221 ? 14.603 77.290 40.661 1.00 30.80 221 LYS A C 1
ATOM 1773 O O . LYS A 1 221 ? 14.350 77.498 39.475 1.00 32.32 221 LYS A O 1
ATOM 1779 N N . TYR A 1 222 ? 14.058 76.285 41.345 1.00 28.09 222 TYR A N 1
ATOM 1780 C CA . TYR A 1 222 ? 13.190 75.302 40.690 1.00 26.75 222 TYR A CA 1
ATOM 1781 C C . TYR A 1 222 ? 11.794 75.111 41.278 1.00 26.16 222 TYR A C 1
ATOM 1782 O O . TYR A 1 222 ? 10.934 74.494 40.650 1.00 26.09 222 TYR A O 1
ATOM 1791 N N . PHE A 1 223 ? 11.573 75.622 42.483 1.00 25.56 223 PHE A N 1
ATOM 1792 C CA . PHE A 1 223 ? 10.275 75.510 43.141 1.00 26.40 223 PHE A CA 1
ATOM 1793 C C . PHE A 1 223 ? 9.797 76.910 43.486 1.00 28.84 223 PHE A C 1
ATOM 1794 O O . PHE A 1 223 ? 10.608 77.781 43.807 1.00 30.57 223 PHE A O 1
ATOM 1802 N N . GLU A 1 224 ? 8.489 77.132 43.433 1.00 28.53 224 GLU A N 1
ATOM 1803 C CA . GLU A 1 224 ? 7.964 78.452 43.752 1.00 30.61 224 GLU A CA 1
ATOM 1804 C C . GLU A 1 224 ? 8.332 78.856 45.168 1.00 30.01 224 GLU A C 1
ATOM 1805 O O . GLU A 1 224 ? 8.715 79.999 45.420 1.00 28.88 224 GLU A O 1
ATOM 1811 N N . LYS A 1 225 ? 8.201 77.915 46.095 1.00 27.83 225 LYS A N 1
ATOM 1812 C CA . LYS A 1 225 ? 8.529 78.186 47.483 1.00 29.20 225 LYS A CA 1
ATOM 1813 C C . LYS A 1 225 ? 9.339 77.051 48.084 1.00 28.27 225 LYS A C 1
ATOM 1814 O O . LYS A 1 225 ? 9.086 75.875 47.811 1.00 25.91 225 LYS A O 1
ATOM 1820 N N . VAL A 1 226 ? 10.321 77.413 48.902 1.00 25.16 226 VAL A N 1
ATOM 1821 C CA . VAL A 1 226 ? 11.167 76.423 49.552 1.00 25.26 226 VAL A CA 1
ATOM 1822 C C . VAL A 1 226 ? 11.173 76.701 51.042 1.00 26.32 226 VAL A C 1
ATOM 1823 O O . VAL A 1 226 ? 11.237 77.856 51.471 1.00 27.49 226 VAL A O 1
ATOM 1827 N N . LYS A 1 227 ? 11.075 75.642 51.832 1.00 22.52 227 LYS A N 1
ATOM 1828 C CA . LYS A 1 227 ? 11.091 75.782 53.271 1.00 23.94 227 LYS A CA 1
ATOM 1829 C C . LYS A 1 227 ? 12.207 74.922 53.840 1.00 23.81 227 LYS A C 1
ATOM 1830 O O . LYS A 1 227 ? 12.578 73.903 53.256 1.00 21.30 227 LYS A O 1
ATOM 1836 N N . ILE A 1 228 ? 12.759 75.361 54.963 1.00 22.76 228 ILE A N 1
ATOM 1837 C CA . ILE A 1 228 ? 13.816 74.621 55.637 1.00 20.24 228 ILE A CA 1
ATOM 1838 C C . ILE A 1 228 ? 13.290 74.331 57.030 1.00 21.28 228 ILE A C 1
ATOM 1839 O O . ILE A 1 228 ? 12.957 75.254 57.775 1.00 19.63 228 ILE A O 1
ATOM 1844 N N . TYR A 1 229 ? 13.186 73.050 57.371 1.00 18.81 229 TYR A N 1
ATOM 1845 C CA . TYR A 1 229 ? 12.697 72.647 58.684 1.00 19.23 229 TYR A CA 1
ATOM 1846 C C . TYR A 1 229 ? 13.780 71.843 59.381 1.00 18.92 229 TYR A C 1
ATOM 1847 O O . TYR A 1 229 ? 14.755 71.429 58.757 1.00 19.47 229 TYR A O 1
ATOM 1856 N N . GLY A 1 230 ? 13.602 71.620 60.676 1.00 22.10 230 GLY A N 1
ATOM 1857 C CA . GLY A 1 230 ? 14.574 70.846 61.419 1.00 23.66 230 GLY A CA 1
ATOM 1858 C C . GLY A 1 230 ? 13.955 69.982 62.499 1.00 25.48 230 GLY A C 1
ATOM 1859 O O . GLY A 1 230 ? 12.878 70.284 63.012 1.00 27.18 230 GLY A O 1
ATOM 1860 N N . ASN A 1 231 ? 14.632 68.889 62.829 1.00 28.02 231 ASN A N 1
ATOM 1861 C CA . ASN A 1 231 ? 14.188 67.981 63.888 1.00 31.15 231 ASN A CA 1
ATOM 1862 C C . ASN A 1 231 ? 12.703 67.595 63.932 1.00 31.73 231 ASN A C 1
ATOM 1863 O O . ASN A 1 231 ? 12.041 67.743 64.965 1.00 34.28 231 ASN A O 1
ATOM 1868 N N . LEU A 1 232 ? 12.191 67.095 62.814 1.00 30.69 232 LEU A N 1
ATOM 1869 C CA . LEU A 1 232 ? 10.803 66.643 62.709 1.00 26.83 232 LEU A CA 1
ATOM 1870 C C . LEU A 1 232 ? 9.717 67.630 63.123 1.00 27.08 232 LEU A C 1
ATOM 1871 O O . LEU A 1 232 ? 8.690 67.235 63.674 1.00 24.78 232 LEU A O 1
ATOM 1876 N N . LYS A 1 233 ? 9.938 68.910 62.846 1.00 25.97 233 LYS A N 1
ATOM 1877 C CA . LYS A 1 233 ? 8.957 69.939 63.161 1.00 27.44 233 LYS A CA 1
ATOM 1878 C C . LYS A 1 233 ? 8.926 70.902 61.992 1.00 26.00 233 LYS A C 1
ATOM 1879 O O . LYS A 1 233 ? 9.956 71.141 61.364 1.00 24.38 233 LYS A O 1
ATOM 1885 N N . ARG A 1 234 ? 7.750 71.442 61.685 1.00 25.16 234 ARG A N 1
ATOM 1886 C CA . ARG A 1 234 ? 7.642 72.388 60.588 1.00 27.79 234 ARG A CA 1
ATOM 1887 C C . ARG A 1 234 ? 8.106 73.767 61.051 1.00 30.45 234 ARG A C 1
ATOM 1888 O O . ARG A 1 234 ? 7.390 74.767 60.943 1.00 30.06 234 ARG A O 1
ATOM 1896 N N . GLU A 1 235 ? 9.325 73.790 61.577 1.00 31.11 235 GLU A N 1
ATOM 1897 C CA . GLU A 1 235 ? 9.964 75.008 62.056 1.00 32.78 235 GLU A CA 1
ATOM 1898 C C . GLU A 1 235 ? 11.461 74.724 62.085 1.00 31.91 235 GLU A C 1
ATOM 1899 O O . GLU A 1 235 ? 11.881 73.573 61.940 1.00 29.87 235 GLU A O 1
ATOM 1905 N N . LEU A 1 236 ? 12.266 75.766 62.253 1.00 31.03 236 LEU A N 1
ATOM 1906 C CA . LEU A 1 236 ? 13.711 75.597 62.307 1.00 30.80 236 LEU A CA 1
ATOM 1907 C C . LEU A 1 236 ? 14.231 76.276 63.564 1.00 31.85 236 LEU A C 1
ATOM 1908 O O . LEU A 1 236 ? 14.024 77.469 63.757 1.00 32.65 236 LEU A O 1
ATOM 1913 N N . SER A 1 237 ? 14.886 75.508 64.427 1.00 31.93 237 SER A N 1
ATOM 1914 C CA . SER A 1 237 ? 15.438 76.055 65.657 1.00 31.93 237 SER A CA 1
ATOM 1915 C C . SER A 1 237 ? 16.951 76.168 65.509 1.00 30.11 237 SER A C 1
ATOM 1916 O O . SER A 1 237 ? 17.583 75.351 64.839 1.00 28.10 237 SER A O 1
ATOM 1919 N N . PRO A 1 238 ? 17.549 77.188 66.143 1.00 31.39 238 PRO A N 1
ATOM 1920 C CA . PRO A 1 238 ? 18.990 77.462 66.109 1.00 30.81 238 PRO A CA 1
ATOM 1921 C C . PRO A 1 238 ? 19.919 76.259 66.210 1.00 31.10 238 PRO A C 1
ATOM 1922 O O . PRO A 1 238 ? 20.886 76.152 65.455 1.00 32.10 238 PRO A O 1
ATOM 1926 N N . ASN A 1 239 ? 19.623 75.346 67.128 1.00 30.97 239 ASN A N 1
ATOM 1927 C CA . ASN A 1 239 ? 20.486 74.192 67.324 1.00 32.41 239 ASN A CA 1
ATOM 1928 C C . ASN A 1 239 ? 20.094 72.874 66.655 1.00 32.72 239 ASN A C 1
ATOM 1929 O O . ASN A 1 239 ? 20.696 71.840 66.945 1.00 33.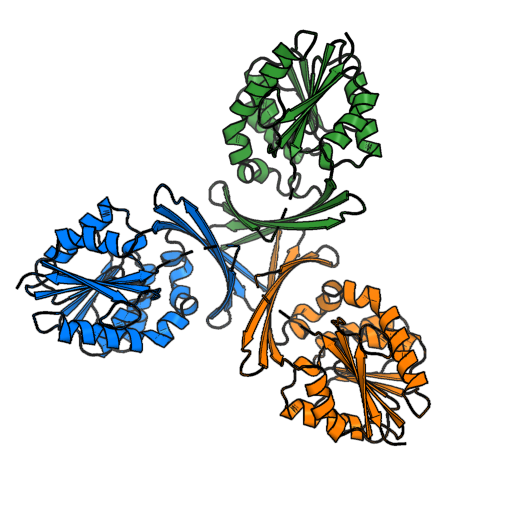58 239 ASN A O 1
ATOM 1934 N N . ASP A 1 240 ? 19.109 72.897 65.757 1.00 30.18 240 ASP A N 1
ATOM 1935 C CA . ASP A 1 240 ? 18.712 71.666 65.069 1.00 29.33 240 ASP A CA 1
ATOM 1936 C C . ASP A 1 240 ? 19.924 71.102 64.332 1.00 28.30 240 ASP A C 1
ATOM 1937 O O . ASP A 1 240 ? 20.747 71.862 63.817 1.00 27.76 240 ASP A O 1
ATOM 1942 N N . MET A 1 241 ? 20.028 69.776 64.272 1.00 27.47 241 MET A N 1
ATOM 1943 C CA . MET A 1 241 ? 21.159 69.133 63.608 1.00 29.46 241 MET A CA 1
ATOM 1944 C C . MET A 1 241 ? 20.826 68.329 62.353 1.00 27.46 241 MET A C 1
ATOM 1945 O O . MET A 1 241 ? 21.726 67.880 61.645 1.00 27.22 241 MET A O 1
ATOM 1950 N N . ARG A 1 242 ? 19.542 68.116 62.085 1.00 26.06 242 ARG A N 1
ATOM 1951 C CA . ARG A 1 242 ? 19.149 67.421 60.862 1.00 25.36 242 ARG A CA 1
ATOM 1952 C C . ARG A 1 242 ? 18.151 68.349 60.185 1.00 22.81 242 ARG A C 1
ATOM 1953 O O . ARG A 1 242 ? 17.260 68.895 60.831 1.00 23.15 242 ARG A O 1
ATOM 1961 N N . TYR A 1 243 ? 18.311 68.540 58.884 1.00 21.41 243 TYR A N 1
ATOM 1962 C CA . TYR A 1 243 ? 17.449 69.460 58.164 1.00 19.70 243 TYR A CA 1
ATOM 1963 C C . TYR A 1 243 ? 16.590 68.814 57.100 1.00 20.68 243 TYR A C 1
ATOM 1964 O O . TYR A 1 243 ? 16.916 67.748 56.577 1.00 21.08 243 TYR A O 1
ATOM 1973 N N . TRP A 1 244 ? 15.486 69.482 56.798 1.00 19.15 244 TRP A N 1
ATOM 1974 C CA . TRP A 1 244 ? 14.568 69.036 55.767 1.00 19.98 244 TRP A CA 1
ATOM 1975 C C . TRP A 1 244 ? 14.322 70.202 54.836 1.00 19.48 244 TRP A C 1
ATOM 1976 O O . TRP A 1 244 ? 14.017 71.306 55.288 1.00 23.34 244 TRP A O 1
ATOM 1987 N N . ILE A 1 245 ? 14.483 69.964 53.541 1.00 19.09 245 ILE A N 1
ATOM 1988 C CA . ILE A 1 245 ? 14.211 70.984 52.548 1.00 20.56 245 ILE A CA 1
ATOM 1989 C C . ILE A 1 245 ? 12.901 70.553 51.898 1.00 20.14 245 ILE A C 1
ATOM 1990 O O . ILE A 1 245 ? 12.754 69.401 51.489 1.00 17.36 245 ILE A O 1
ATOM 1995 N N . VAL A 1 246 ? 11.944 71.468 51.841 1.00 19.22 246 VAL A N 1
ATOM 1996 C CA . VAL A 1 246 ? 10.655 71.180 51.237 1.00 18.82 246 VAL A CA 1
ATOM 1997 C C . VAL A 1 246 ? 10.430 72.150 50.091 1.00 20.34 246 VAL A C 1
ATOM 1998 O O . VAL A 1 246 ? 10.401 73.367 50.288 1.00 21.43 246 VAL A O 1
ATOM 2002 N N . GLY A 1 247 ? 10.306 71.605 48.888 1.00 18.23 247 GLY A N 1
ATOM 2003 C CA . GLY A 1 247 ? 10.073 72.435 47.722 1.00 19.90 247 GLY A CA 1
ATOM 2004 C C . GLY A 1 247 ? 8.624 72.289 47.305 1.00 21.69 247 GLY A C 1
ATOM 2005 O O . GLY A 1 247 ? 8.135 71.168 47.150 1.00 18.69 247 GLY A O 1
ATOM 2006 N N . ILE A 1 248 ? 7.936 73.413 47.123 1.00 20.67 248 ILE A N 1
ATOM 2007 C CA . ILE A 1 248 ? 6.528 73.386 46.730 1.00 21.93 248 ILE A CA 1
ATOM 2008 C C . ILE A 1 248 ? 6.371 73.916 45.305 1.00 23.70 248 ILE A C 1
ATOM 2009 O O . ILE A 1 248 ? 6.746 75.054 45.003 1.00 24.09 248 ILE A O 1
ATOM 2014 N N . ALA A 1 249 ? 5.823 73.084 44.428 1.00 22.15 249 ALA A N 1
ATOM 2015 C CA . ALA A 1 249 ? 5.627 73.477 43.040 1.00 24.22 249 ALA A CA 1
ATOM 2016 C C . ALA A 1 249 ? 4.486 74.486 42.917 1.00 25.27 249 ALA A C 1
ATOM 2017 O O . ALA A 1 249 ? 3.516 74.426 43.671 1.00 24.20 249 ALA A O 1
ATOM 2019 N N . LYS A 1 250 ? 4.613 75.416 41.974 1.00 29.67 250 LYS A N 1
ATOM 2020 C CA . LYS A 1 250 ? 3.579 76.427 41.741 1.00 32.44 250 LYS A CA 1
ATOM 2021 C C . LYS A 1 250 ? 2.258 75.730 41.431 1.00 33.40 250 LYS A C 1
ATOM 2022 O O . LYS A 1 250 ? 2.242 74.710 40.745 1.00 33.10 250 LYS A O 1
ATOM 2028 N N . SER A 1 251 ? 1.152 76.270 41.931 1.00 35.01 251 SER A N 1
ATOM 2029 C CA . SER A 1 251 ? -0.147 75.663 41.663 1.00 39.01 251 SER A CA 1
ATOM 2030 C C . SER A 1 251 ? -1.107 76.621 40.960 1.00 40.95 251 SER A C 1
ATOM 2031 O O . SER A 1 251 ? -0.899 77.851 41.053 1.00 41.39 251 SER A O 1
ATOM 2034 N N . MET B 1 1 ? 27.454 37.263 75.010 1.00 31.04 1 MET B N 1
ATOM 2035 C CA . MET B 1 1 ? 28.202 37.534 76.272 1.00 31.49 1 MET B CA 1
ATOM 2036 C C . MET B 1 1 ? 29.077 36.326 76.621 1.00 28.58 1 MET B C 1
ATOM 2037 O O . MET B 1 1 ? 28.848 35.218 76.132 1.00 28.75 1 MET B O 1
ATOM 2045 N N . TYR B 1 2 ? 30.086 36.561 77.452 1.00 26.96 2 TYR B N 1
ATOM 2046 C CA . TYR B 1 2 ? 31.007 35.520 77.905 1.00 25.96 2 TYR B CA 1
ATOM 2047 C C . TYR B 1 2 ? 31.954 34.975 76.834 1.00 26.24 2 TYR B C 1
ATOM 2048 O O . TYR B 1 2 ? 32.615 33.957 77.057 1.00 25.06 2 TYR B O 1
ATOM 2057 N N . GLU B 1 3 ? 32.031 35.642 75.684 1.00 24.39 3 GLU B N 1
ATOM 2058 C CA . GLU B 1 3 ? 32.914 35.197 74.601 1.00 25.11 3 GLU B CA 1
ATOM 2059 C C . GLU B 1 3 ? 34.356 35.080 75.084 1.00 23.31 3 GLU B C 1
ATOM 2060 O O . GLU B 1 3 ? 35.117 34.220 74.636 1.00 23.84 3 GLU B O 1
ATOM 2066 N N . LEU B 1 4 ? 34.732 35.973 75.986 1.00 22.25 4 LEU B N 1
ATOM 2067 C CA . LEU B 1 4 ? 36.079 35.996 76.521 1.00 23.03 4 LEU B CA 1
ATOM 2068 C C . LEU B 1 4 ? 36.394 34.754 77.353 1.00 24.29 4 LEU B C 1
ATOM 2069 O O . LEU B 1 4 ? 37.543 34.328 77.429 1.00 23.07 4 LEU B O 1
ATOM 2074 N N . TYR B 1 5 ? 35.365 34.156 77.945 1.00 23.36 5 TYR B N 1
ATOM 2075 C CA . TYR B 1 5 ? 35.548 32.996 78.812 1.00 22.20 5 TYR B CA 1
ATOM 2076 C C . TYR B 1 5 ? 35.213 31.654 78.189 1.00 24.64 5 TYR B C 1
ATOM 2077 O O . TYR B 1 5 ? 35.303 30.617 78.845 1.00 24.12 5 TYR B O 1
ATOM 2086 N N . THR B 1 6 ? 34.827 31.668 76.921 1.00 24.53 6 THR B N 1
ATOM 2087 C CA . THR B 1 6 ? 34.487 30.438 76.231 1.00 25.84 6 THR B CA 1
ATOM 2088 C C . THR B 1 6 ? 35.392 30.262 75.018 1.00 26.57 6 THR B C 1
ATOM 2089 O O . THR B 1 6 ? 36.392 29.545 75.076 1.00 25.81 6 THR B O 1
ATOM 2093 N N . LEU B 1 7 ? 35.052 30.936 73.927 1.00 25.94 7 LEU B N 1
ATOM 2094 C CA . LEU B 1 7 ? 35.841 30.858 72.703 1.00 26.59 7 LEU B CA 1
ATOM 2095 C C . LEU B 1 7 ? 37.270 31.390 72.863 1.00 25.51 7 LEU B C 1
ATOM 2096 O O . LEU B 1 7 ? 38.199 30.880 72.236 1.00 25.44 7 LEU B O 1
ATOM 2101 N N . LEU B 1 8 ? 37.445 32.402 73.708 1.00 22.43 8 LEU B N 1
ATOM 2102 C CA . LEU B 1 8 ? 38.758 33.009 73.922 1.00 20.93 8 LEU B CA 1
ATOM 2103 C C . LEU B 1 8 ? 39.455 32.599 75.227 1.00 20.09 8 LEU B C 1
ATOM 2104 O O . LEU B 1 8 ? 40.468 33.192 75.597 1.00 19.18 8 LEU B O 1
ATOM 2109 N N . ALA B 1 9 ? 38.931 31.590 75.917 1.00 19.58 9 ALA B N 1
ATOM 2110 C CA . ALA B 1 9 ? 39.520 31.166 77.191 1.00 19.09 9 ALA B CA 1
ATOM 2111 C C . ALA B 1 9 ? 41.021 30.879 77.129 1.00 17.72 9 ALA B C 1
ATOM 2112 O O . ALA B 1 9 ? 41.780 31.308 78.008 1.00 17.51 9 ALA B O 1
ATOM 2114 N N . GLU B 1 10 ? 41.453 30.158 76.098 1.00 19.77 10 GLU B N 1
ATOM 2115 C CA . GLU B 1 10 ? 42.869 29.814 75.959 1.00 20.09 10 GLU B CA 1
ATOM 2116 C C . GLU B 1 10 ? 43.755 31.030 75.678 1.00 21.89 10 GLU B C 1
ATOM 2117 O O . GLU B 1 10 ? 44.986 30.932 75.709 1.00 21.79 10 GLU B O 1
ATOM 2123 N N . TYR B 1 11 ? 43.129 32.174 75.410 1.00 20.32 11 TYR B N 1
ATOM 2124 C CA . TYR B 1 11 ? 43.853 33.408 75.134 1.00 19.98 11 TYR B CA 1
ATOM 2125 C C . TYR B 1 11 ? 43.769 34.396 76.296 1.00 19.23 11 TYR B C 1
ATOM 2126 O O . TYR B 1 11 ? 44.419 35.433 76.279 1.00 18.78 11 TYR B O 1
ATOM 2135 N N . TYR B 1 12 ? 42.976 34.069 77.311 1.00 19.14 12 TYR B N 1
ATOM 2136 C CA . TYR B 1 12 ? 42.805 34.956 78.456 1.00 17.32 12 TYR B CA 1
ATOM 2137 C C . TYR B 1 12 ? 44.100 35.411 79.131 1.00 18.14 12 TYR B C 1
ATOM 2138 O O . TYR B 1 12 ? 44.310 36.610 79.335 1.00 18.20 12 TYR B O 1
ATOM 2147 N N . ASP B 1 13 ? 44.974 34.470 79.483 1.00 16.55 13 ASP B N 1
ATOM 2148 C CA . ASP B 1 13 ? 46.220 34.836 80.156 1.00 16.33 13 ASP B CA 1
ATOM 2149 C C . ASP B 1 13 ? 47.142 35.694 79.289 1.00 18.10 13 ASP B C 1
ATOM 2150 O O . ASP B 1 13 ? 47.930 36.485 79.810 1.00 18.82 13 ASP B O 1
ATOM 2155 N N . THR B 1 14 ? 47.044 35.532 77.973 1.00 17.75 14 THR B N 1
ATOM 2156 C CA . THR B 1 14 ? 47.857 36.309 77.039 1.00 19.66 14 THR B CA 1
ATOM 2157 C C . THR B 1 14 ? 47.321 37.739 77.027 1.00 19.18 14 THR B C 1
ATOM 2158 O O . THR B 1 14 ? 48.079 38.702 77.137 1.00 20.77 14 THR B O 1
ATOM 2162 N N . ILE B 1 15 ? 46.005 37.862 76.897 1.00 20.26 15 ILE B N 1
ATOM 2163 C CA . ILE B 1 15 ? 45.346 39.163 76.892 1.00 19.35 15 ILE B CA 1
ATOM 2164 C C . ILE B 1 15 ? 45.631 39.896 78.204 1.00 21.54 15 ILE B C 1
ATOM 2165 O O . ILE B 1 15 ? 45.852 41.112 78.220 1.00 22.72 15 ILE B O 1
ATOM 2170 N N . TYR B 1 16 ? 45.652 39.150 79.305 1.00 20.37 16 TYR B N 1
ATOM 2171 C CA . TYR B 1 16 ? 45.896 39.740 80.615 1.00 22.35 16 TYR B CA 1
ATOM 2172 C C . TYR B 1 16 ? 47.281 39.476 81.212 1.00 23.07 16 TYR B C 1
ATOM 2173 O O . TYR B 1 16 ? 47.429 39.268 82.417 1.00 21.97 16 TYR B O 1
ATOM 2182 N N . ARG B 1 17 ? 48.295 39.510 80.354 1.00 25.99 17 ARG B N 1
ATOM 2183 C CA . ARG B 1 17 ? 49.677 39.297 80.763 1.00 27.82 17 ARG B CA 1
ATOM 2184 C C . ARG B 1 17 ? 50.057 40.299 81.852 1.00 29.29 17 ARG B C 1
ATOM 2185 O O . ARG B 1 17 ? 50.748 39.954 82.811 1.00 27.26 17 ARG B O 1
ATOM 2193 N N . ARG B 1 18 ? 49.602 41.540 81.697 1.00 31.28 18 ARG B N 1
ATOM 2194 C CA . ARG B 1 18 ? 49.885 42.594 82.668 1.00 34.54 18 ARG B CA 1
ATOM 2195 C C . ARG B 1 18 ? 49.264 42.272 84.027 1.00 34.41 18 ARG B C 1
ATOM 2196 O O . ARG B 1 18 ? 49.905 42.444 85.063 1.00 34.75 18 ARG B O 1
ATOM 2204 N N . ARG B 1 19 ? 48.015 41.814 84.016 1.00 33.42 19 ARG B N 1
ATOM 2205 C CA . ARG B 1 19 ? 47.318 41.461 85.253 1.00 33.54 19 ARG B CA 1
ATOM 2206 C C . ARG B 1 19 ? 48.114 40.372 85.975 1.00 31.93 19 ARG B C 1
ATOM 2207 O O . ARG B 1 19 ? 48.214 40.378 87.196 1.00 33.84 19 ARG B O 1
ATOM 2215 N N . ILE B 1 20 ? 48.704 39.457 85.210 1.00 31.85 20 ILE B N 1
ATOM 2216 C CA . ILE B 1 20 ? 49.497 38.368 85.785 1.00 32.33 20 ILE B CA 1
ATOM 2217 C C . ILE B 1 20 ? 50.827 38.856 86.367 1.00 35.02 20 ILE B C 1
ATOM 2218 O O . ILE B 1 20 ? 51.254 38.409 87.435 1.00 34.52 20 ILE B O 1
ATOM 2223 N N . GLU B 1 21 ? 51.480 39.773 85.662 1.00 35.88 21 GLU B N 1
ATOM 2224 C CA . GLU B 1 21 ? 52.767 40.294 86.103 1.00 37.80 21 GLU B CA 1
ATOM 2225 C C . GLU B 1 21 ? 52.731 41.024 87.443 1.00 37.38 21 GLU B C 1
ATOM 2226 O O . GLU B 1 21 ? 53.776 41.288 88.033 1.00 40.64 21 GLU B O 1
ATOM 2232 N N . ARG B 1 22 ? 51.538 41.335 87.935 1.00 36.97 22 ARG B N 1
ATOM 2233 C CA . ARG B 1 22 ? 51.417 42.026 89.213 1.00 36.24 22 ARG B CA 1
ATOM 2234 C C . ARG B 1 22 ? 50.559 41.287 90.242 1.00 33.46 22 ARG B C 1
ATOM 2235 O O . ARG B 1 22 ? 50.157 41.863 91.254 1.00 31.39 22 ARG B O 1
ATOM 2243 N N . VAL B 1 23 ? 50.296 40.007 89.997 1.00 29.89 23 VAL B N 1
ATOM 2244 C CA . VAL B 1 23 ? 49.479 39.225 90.918 1.00 27.45 23 VAL B CA 1
ATOM 2245 C C . VAL B 1 23 ? 50.160 39.063 92.281 1.00 26.35 23 VAL B C 1
ATOM 2246 O O . VAL B 1 23 ? 49.491 38.983 93.315 1.00 24.59 23 VAL B O 1
ATOM 2250 N N . LYS B 1 24 ? 51.488 39.026 92.287 1.00 25.78 24 LYS B N 1
ATOM 2251 C CA . LYS B 1 24 ? 52.215 38.862 93.538 1.00 26.34 24 LYS B CA 1
ATOM 2252 C C . LYS B 1 24 ? 52.022 40.052 94.469 1.00 25.35 24 LYS B C 1
ATOM 2253 O O . LYS B 1 24 ? 51.824 39.875 95.670 1.00 25.17 24 LYS B O 1
ATOM 2259 N N . ALA B 1 25 ? 52.059 41.261 93.919 1.00 24.40 25 ALA B N 1
ATOM 2260 C CA . ALA B 1 25 ? 51.864 42.452 94.734 1.00 25.48 25 ALA B CA 1
ATOM 2261 C C . ALA B 1 25 ? 50.431 42.474 95.261 1.00 25.35 25 ALA B C 1
ATOM 2262 O O . ALA B 1 25 ? 50.175 42.893 96.390 1.00 24.09 25 ALA B O 1
ATOM 2264 N N . GLU B 1 26 ? 49.494 42.004 94.444 1.00 24.97 26 GLU B N 1
ATOM 2265 C CA . GLU B 1 26 ? 48.095 41.985 94.852 1.00 25.43 26 GLU B CA 1
ATOM 2266 C C . GLU B 1 26 ? 47.833 40.997 95.975 1.00 24.33 26 GLU B C 1
ATOM 2267 O O . GLU B 1 26 ? 47.086 41.297 96.907 1.00 23.76 26 GLU B O 1
ATOM 2273 N N . ILE B 1 27 ? 48.447 39.821 95.898 1.00 22.20 27 ILE B N 1
ATOM 2274 C CA . ILE B 1 27 ? 48.246 38.828 96.943 1.00 21.44 27 ILE B CA 1
ATOM 2275 C C . ILE B 1 27 ? 48.985 39.265 98.213 1.00 21.07 27 ILE B C 1
ATOM 2276 O O . ILE B 1 27 ? 48.589 38.908 99.324 1.00 21.77 27 ILE B O 1
ATOM 2281 N N . ASP B 1 28 ? 50.046 40.054 98.057 1.00 22.19 28 ASP B N 1
ATOM 2282 C CA . ASP B 1 28 ? 50.764 40.556 99.230 1.00 23.14 28 ASP B CA 1
ATOM 2283 C C . ASP B 1 28 ? 49.770 41.400 100.031 1.00 23.73 28 ASP B C 1
ATOM 2284 O O . ASP B 1 28 ? 49.723 41.342 101.264 1.00 23.31 28 ASP B O 1
ATOM 2289 N N . PHE B 1 29 ? 48.978 42.189 99.309 1.00 23.12 29 PHE B N 1
ATOM 2290 C CA . PHE B 1 29 ? 47.973 43.054 99.921 1.00 24.47 29 PHE B CA 1
ATOM 2291 C C . PHE B 1 29 ? 46.863 42.217 100.540 1.00 24.48 29 PHE B C 1
ATOM 2292 O O . PHE B 1 29 ? 46.402 42.500 101.646 1.00 25.98 29 PHE B O 1
ATOM 2300 N N . VAL B 1 30 ? 46.430 41.186 99.821 1.00 23.18 30 VAL B N 1
ATOM 2301 C CA . VAL B 1 30 ? 45.376 40.310 100.320 1.00 23.38 30 VAL B CA 1
ATOM 2302 C C . VAL B 1 30 ? 45.803 39.672 101.644 1.00 24.43 30 VAL B C 1
ATOM 2303 O O . VAL B 1 30 ? 45.004 39.560 102.572 1.00 23.62 30 VAL B O 1
ATOM 2307 N N . GLU B 1 31 ? 47.065 39.262 101.741 1.00 25.99 31 GLU B N 1
ATOM 2308 C CA . GLU B 1 31 ? 47.539 38.653 102.980 1.00 27.08 31 GLU B CA 1
ATOM 2309 C C . GLU B 1 31 ? 47.548 39.666 104.118 1.00 27.70 31 GLU B C 1
ATOM 2310 O O . GLU B 1 31 ? 47.335 39.310 105.278 1.00 26.44 31 GLU B O 1
ATOM 2316 N N . GLU B 1 32 ? 47.797 40.929 103.786 1.00 29.91 32 GLU B N 1
ATOM 2317 C CA . GLU B 1 32 ? 47.813 41.973 104.802 1.00 30.22 32 GLU B CA 1
ATOM 2318 C C . GLU B 1 32 ? 46.397 42.104 105.353 1.00 29.55 32 GLU B C 1
ATOM 2319 O O . GLU B 1 32 ? 46.199 42.319 106.549 1.00 29.07 32 GLU B O 1
ATOM 2325 N N . ILE B 1 33 ? 45.412 41.971 104.470 1.00 28.33 33 ILE B N 1
ATOM 2326 C CA . ILE B 1 33 ? 44.019 42.065 104.877 1.00 27.10 33 ILE B CA 1
ATOM 2327 C C . ILE B 1 33 ? 43.651 40.878 105.766 1.00 28.43 33 ILE B C 1
ATOM 2328 O O . ILE B 1 33 ? 42.932 41.039 106.755 1.00 28.72 33 ILE B O 1
ATOM 2333 N N . PHE B 1 34 ? 44.139 39.691 105.412 1.00 27.37 34 PHE B N 1
ATOM 2334 C CA . PHE B 1 34 ? 43.865 38.496 106.209 1.00 29.27 34 PHE B CA 1
ATOM 2335 C C . PHE B 1 34 ? 44.436 38.713 107.608 1.00 30.27 34 PHE B C 1
ATOM 2336 O O . PHE B 1 34 ? 43.853 38.296 108.605 1.00 32.13 34 PHE B O 1
ATOM 2344 N N . LYS B 1 35 ? 45.589 39.368 107.662 1.00 31.33 35 LYS B N 1
ATOM 2345 C CA . LYS B 1 35 ? 46.277 39.624 108.919 1.00 34.65 35 LYS B CA 1
ATOM 2346 C C . LYS B 1 35 ? 45.669 40.723 109.784 1.00 35.04 35 LYS B C 1
ATOM 2347 O O . LYS B 1 35 ? 45.401 40.508 110.967 1.00 34.94 35 LYS B O 1
ATOM 2353 N N . GLU B 1 36 ? 45.441 41.890 109.189 1.00 34.93 36 GLU B N 1
ATOM 2354 C CA . GLU B 1 36 ? 44.912 43.036 109.920 1.00 35.70 36 GLU B CA 1
ATOM 2355 C C . GLU B 1 36 ? 43.395 43.180 110.026 1.00 35.56 36 GLU B C 1
ATOM 2356 O O . GLU B 1 36 ? 42.903 43.803 110.968 1.00 35.78 36 GLU B O 1
ATOM 2362 N N . ASP B 1 37 ? 42.651 42.620 109.076 1.00 33.99 37 ASP B N 1
ATOM 2363 C CA . ASP B 1 37 ? 41.196 42.743 109.103 1.00 33.38 37 ASP B CA 1
ATOM 2364 C C . ASP B 1 37 ? 40.435 41.498 109.538 1.00 33.10 37 ASP B C 1
ATOM 2365 O O . ASP B 1 37 ? 39.403 41.599 110.202 1.00 31.67 37 ASP B O 1
ATOM 2370 N N . ALA B 1 38 ? 40.929 40.328 109.149 1.00 32.76 38 ALA B N 1
ATOM 2371 C CA . ALA B 1 38 ? 40.276 39.079 109.519 1.00 33.02 38 ALA B CA 1
ATOM 2372 C C . ALA B 1 38 ? 40.397 38.863 111.027 1.00 33.54 38 ALA B C 1
ATOM 2373 O O . ALA B 1 38 ? 41.405 39.226 111.628 1.00 33.02 38 ALA B O 1
ATOM 2375 N N . LYS B 1 39 ? 39.370 38.275 111.631 1.00 35.13 39 LYS B N 1
ATOM 2376 C CA . LYS B 1 39 ? 39.377 38.017 113.067 1.00 37.10 39 LYS B CA 1
ATOM 2377 C C . LYS B 1 39 ? 39.500 36.532 113.377 1.00 37.11 39 LYS B C 1
ATOM 2378 O O . LYS B 1 39 ? 39.021 36.053 114.406 1.00 37.65 39 LYS B O 1
ATOM 2384 N N . ARG B 1 40 ? 40.148 35.811 112.471 1.00 36.28 40 ARG B N 1
ATOM 2385 C CA . ARG B 1 40 ? 40.384 34.381 112.617 1.00 35.91 40 ARG B CA 1
ATOM 2386 C C . ARG B 1 40 ? 41.559 34.078 111.705 1.00 36.64 40 ARG B C 1
ATOM 2387 O O . ARG B 1 40 ? 41.888 34.886 110.837 1.00 36.04 40 ARG B O 1
ATOM 2395 N N . GLU B 1 41 ? 42.208 32.935 111.902 1.00 36.15 41 GLU B N 1
ATOM 2396 C CA . GLU B 1 41 ? 43.339 32.593 111.052 1.00 36.32 41 GLU B CA 1
ATOM 2397 C C . GLU B 1 41 ? 42.779 32.164 109.702 1.00 33.23 41 GLU B C 1
ATOM 2398 O O . GLU B 1 41 ? 41.821 31.393 109.634 1.00 33.72 41 GLU B O 1
ATOM 2404 N N . VAL B 1 42 ? 43.367 32.675 108.630 1.00 30.89 42 VAL B N 1
ATOM 2405 C CA . VAL B 1 42 ? 42.901 32.344 107.291 1.00 28.37 42 VAL B CA 1
ATOM 2406 C C . VAL B 1 42 ? 43.690 31.198 106.679 1.00 27.10 42 VAL B C 1
ATOM 2407 O O . VAL B 1 42 ? 44.891 31.315 106.435 1.00 26.23 42 VAL B O 1
ATOM 2411 N N . ARG B 1 43 ? 43.000 30.096 106.424 1.00 28.32 43 ARG B N 1
ATOM 2412 C CA . ARG B 1 43 ? 43.624 28.928 105.828 1.00 29.55 43 ARG B CA 1
ATOM 2413 C C . ARG B 1 43 ? 42.859 28.451 104.600 1.00 27.60 43 ARG B C 1
ATOM 2414 O O . ARG B 1 43 ? 43.459 28.230 103.550 1.00 28.61 43 ARG B O 1
ATOM 2422 N N . ARG B 1 44 ? 41.542 28.299 104.725 1.00 26.73 44 ARG B N 1
ATOM 2423 C CA . ARG B 1 44 ? 40.720 27.835 103.610 1.00 26.43 44 ARG B CA 1
ATOM 2424 C C . ARG B 1 44 ? 40.030 29.013 102.915 1.00 25.58 44 ARG B C 1
ATOM 2425 O O . ARG B 1 44 ? 39.285 29.768 103.542 1.00 25.09 44 ARG B O 1
ATOM 2433 N N . VAL B 1 45 ? 40.270 29.145 101.614 1.00 24.28 45 VAL B N 1
ATOM 2434 C CA . VAL B 1 45 ? 39.713 30.246 100.828 1.00 21.85 45 VAL B CA 1
ATOM 2435 C C . VAL B 1 45 ? 38.845 29.802 99.658 1.00 21.56 45 VAL B C 1
ATOM 2436 O O . VAL B 1 45 ? 39.180 28.858 98.950 1.00 21.61 45 VAL B O 1
ATOM 2440 N N . LEU B 1 46 ? 37.725 30.495 99.460 1.00 20.88 46 LEU B N 1
ATOM 2441 C CA . LEU B 1 46 ? 36.828 30.220 98.343 1.00 19.73 46 LEU B CA 1
ATOM 2442 C C . LEU B 1 46 ? 37.030 31.372 97.356 1.00 19.97 46 LEU B C 1
ATOM 2443 O O . LEU B 1 46 ? 36.764 32.524 97.690 1.00 18.61 46 LEU B O 1
ATOM 2448 N N . ASP B 1 47 ? 37.524 31.069 96.160 1.00 17.36 47 ASP B N 1
ATOM 2449 C CA . ASP B 1 47 ? 37.742 32.107 95.152 1.00 18.69 47 ASP B CA 1
ATOM 2450 C C . ASP B 1 47 ? 36.636 32.013 94.101 1.00 17.17 47 ASP B C 1
ATOM 2451 O O . ASP B 1 47 ? 36.663 31.144 93.229 1.00 17.68 47 ASP B O 1
ATOM 2456 N N . LEU B 1 48 ? 35.657 32.909 94.216 1.00 16.72 48 LEU B N 1
ATOM 2457 C CA . LEU B 1 48 ? 34.505 32.965 93.314 1.00 18.07 48 LEU B CA 1
ATOM 2458 C C . LEU B 1 48 ? 34.859 33.565 91.960 1.00 18.78 48 LEU B C 1
ATOM 2459 O O . LEU B 1 48 ? 35.581 34.559 91.894 1.00 19.48 48 LEU B O 1
ATOM 2464 N N . ALA B 1 49 ? 34.315 32.973 90.897 1.00 18.28 49 ALA B N 1
ATOM 2465 C CA . ALA B 1 49 ? 34.571 33.413 89.527 1.00 19.39 49 ALA B CA 1
ATOM 2466 C C . ALA B 1 49 ? 36.085 33.473 89.354 1.00 18.81 49 ALA B C 1
ATOM 2467 O O . ALA B 1 49 ? 36.643 34.502 88.963 1.00 18.04 49 ALA B O 1
ATOM 2469 N N . CYS B 1 50 ? 36.728 32.343 89.635 1.00 16.69 50 CYS B N 1
ATOM 2470 C CA . CYS B 1 50 ? 38.180 32.220 89.596 1.00 16.72 50 CYS B CA 1
ATOM 2471 C C . CYS B 1 50 ? 38.846 32.302 88.233 1.00 15.42 50 CYS B C 1
ATOM 2472 O O . CYS B 1 50 ? 40.057 32.489 88.162 1.00 16.73 50 CYS B O 1
ATOM 2475 N N . GLY B 1 51 ? 38.070 32.156 87.163 1.00 17.99 51 GLY B N 1
ATOM 2476 C CA . GLY B 1 51 ? 38.636 32.219 85.822 1.00 17.07 51 GLY B CA 1
ATOM 2477 C C . GLY B 1 51 ? 39.760 31.216 85.619 1.00 18.78 51 GLY B C 1
ATOM 2478 O O . GLY B 1 51 ? 39.626 30.048 85.993 1.00 16.12 51 GLY B O 1
ATOM 2479 N N . THR B 1 52 ? 40.866 31.665 85.024 1.00 16.98 52 THR B N 1
ATOM 2480 C CA . THR B 1 52 ? 42.012 30.795 84.790 1.00 17.21 52 THR B CA 1
ATOM 2481 C C . THR B 1 52 ? 42.845 30.633 86.057 1.00 17.68 52 THR B C 1
ATOM 2482 O O . THR B 1 52 ? 43.934 30.053 86.027 1.00 16.92 52 THR B O 1
ATOM 2486 N N . GLY B 1 53 ? 42.338 31.177 87.162 1.00 18.10 53 GLY B N 1
ATOM 2487 C CA . GLY B 1 53 ? 43.005 31.054 88.449 1.00 17.69 53 GLY B CA 1
ATOM 2488 C C . GLY B 1 53 ? 44.297 31.809 88.694 1.00 19.81 53 GLY B C 1
ATOM 2489 O O . GLY B 1 53 ? 45.136 31.346 89.470 1.00 16.99 53 GLY B O 1
ATOM 2490 N N . ILE B 1 54 ? 44.462 32.968 88.061 1.00 18.47 54 ILE B N 1
ATOM 2491 C CA . ILE B 1 54 ? 45.677 33.761 88.238 1.00 19.02 54 ILE B CA 1
ATOM 2492 C C . ILE B 1 54 ? 45.933 34.048 89.721 1.00 19.40 54 ILE B C 1
ATOM 2493 O O . ILE B 1 54 ? 46.999 33.720 90.243 1.00 19.58 54 ILE B O 1
ATOM 2498 N N . PRO B 1 55 ? 44.967 34.662 90.427 1.00 18.85 55 PRO B N 1
ATOM 2499 C CA . PRO B 1 55 ? 45.239 34.904 91.843 1.00 18.39 55 PRO B CA 1
ATOM 2500 C C . PRO B 1 55 ? 45.067 33.611 92.649 1.00 19.66 55 PRO B C 1
ATOM 2501 O O . PRO B 1 55 ? 45.677 33.440 93.703 1.00 18.99 55 PRO B O 1
ATOM 2505 N N . THR B 1 56 ? 44.251 32.695 92.132 1.00 19.28 56 THR B N 1
ATOM 2506 C CA . THR B 1 56 ? 43.998 31.419 92.802 1.00 20.09 56 THR B CA 1
ATOM 2507 C C . THR B 1 56 ? 45.291 30.624 93.031 1.00 20.91 56 THR B C 1
ATOM 2508 O O . THR B 1 56 ? 45.550 30.128 94.136 1.00 19.00 56 THR B O 1
ATOM 2512 N N . LEU B 1 57 ? 46.097 30.497 91.983 1.00 20.59 57 LEU B N 1
ATOM 2513 C CA . LEU B 1 57 ? 47.351 29.760 92.084 1.00 21.36 57 LEU B CA 1
ATOM 2514 C C . LEU B 1 57 ? 48.365 30.473 92.974 1.00 22.11 57 LEU B C 1
ATOM 2515 O O . LEU B 1 57 ? 49.107 29.826 93.719 1.00 21.13 57 LEU B O 1
ATOM 2520 N N . GLU B 1 58 ? 48.400 31.801 92.904 1.00 20.23 58 GLU B N 1
ATOM 2521 C CA . GLU B 1 58 ? 49.330 32.563 93.729 1.00 21.02 58 GLU B CA 1
ATOM 2522 C C . GLU B 1 58 ? 49.009 32.339 95.209 1.00 21.93 58 GLU B C 1
ATOM 2523 O O . GLU B 1 58 ? 49.912 32.258 96.038 1.00 23.22 58 GLU B O 1
ATOM 2529 N N . LEU B 1 59 ? 47.724 32.240 95.545 1.00 21.34 59 LEU B N 1
ATOM 2530 C CA . LEU B 1 59 ? 47.333 31.991 96.933 1.00 21.88 59 LEU B CA 1
ATOM 2531 C C . LEU B 1 59 ? 47.739 30.567 97.330 1.00 21.44 59 LEU B C 1
ATOM 2532 O O . LEU B 1 59 ? 48.285 30.341 98.414 1.00 22.89 59 LEU B O 1
ATOM 2537 N N . ALA B 1 60 ? 47.469 29.611 96.447 1.00 21.09 60 ALA B N 1
ATOM 2538 C CA . ALA B 1 60 ? 47.810 28.214 96.700 1.00 23.09 60 ALA B CA 1
ATOM 2539 C C . ALA B 1 60 ? 49.313 28.081 96.922 1.00 24.51 60 ALA B C 1
ATOM 2540 O O . ALA B 1 60 ? 49.765 27.339 97.790 1.00 23.36 60 ALA B O 1
ATOM 2542 N N . GLU B 1 61 ? 50.083 28.811 96.128 1.00 25.88 61 GLU B N 1
ATOM 2543 C CA . GLU B 1 61 ? 51.532 28.766 96.232 1.00 29.58 61 GLU B CA 1
ATOM 2544 C C . GLU B 1 61 ? 52.027 29.216 97.607 1.00 29.44 61 GLU B C 1
ATOM 2545 O O . GLU B 1 61 ? 53.106 28.809 98.051 1.00 29.31 61 GLU B O 1
ATOM 2551 N N . ARG B 1 62 ? 51.235 30.041 98.285 1.00 27.81 62 ARG B N 1
ATOM 2552 C CA . ARG B 1 62 ? 51.610 30.537 99.604 1.00 27.80 62 ARG B CA 1
ATOM 2553 C C . ARG B 1 62 ? 51.099 29.653 100.737 1.00 27.27 62 ARG B C 1
ATOM 2554 O O . ARG B 1 62 ? 51.197 30.014 101.907 1.00 28.28 62 ARG B O 1
ATOM 2562 N N . GLY B 1 63 ? 50.546 28.496 100.391 1.00 27.02 63 GLY B N 1
ATOM 2563 C CA . GLY B 1 63 ? 50.071 27.587 101.421 1.00 26.27 63 GLY B CA 1
ATOM 2564 C C . GLY B 1 63 ? 48.594 27.596 101.767 1.00 25.93 63 GLY B C 1
ATOM 2565 O O . GLY B 1 63 ? 48.162 26.836 102.633 1.00 24.89 63 GLY B O 1
ATOM 2566 N N . TYR B 1 64 ? 47.805 28.443 101.116 1.00 25.04 64 TYR B N 1
ATOM 2567 C CA . TYR B 1 64 ? 46.379 28.473 101.415 1.00 23.28 64 TYR B CA 1
ATOM 2568 C C . TYR B 1 64 ? 45.693 27.291 100.749 1.00 24.45 64 TYR B C 1
ATOM 2569 O O . TYR B 1 64 ? 46.122 26.834 99.689 1.00 25.14 64 TYR B O 1
ATOM 2578 N N . GLU B 1 65 ? 44.647 26.781 101.391 1.00 23.54 65 GLU B N 1
ATOM 2579 C CA . GLU B 1 65 ? 43.861 25.675 100.851 1.00 26.09 65 GLU B CA 1
ATOM 2580 C C . GLU B 1 65 ? 42.730 26.382 100.109 1.00 24.78 65 GLU B C 1
ATOM 2581 O O . GLU B 1 65 ? 41.811 26.919 100.730 1.00 24.40 65 GLU B O 1
ATOM 2587 N N . VAL B 1 66 ? 42.798 26.367 98.783 1.00 23.90 66 VAL B N 1
ATOM 2588 C CA . VAL B 1 66 ? 41.825 27.078 97.962 1.00 22.13 66 VAL B CA 1
ATOM 2589 C C . VAL B 1 66 ? 40.848 26.264 97.122 1.00 20.86 66 VAL B C 1
ATOM 2590 O O . VAL B 1 66 ? 41.195 25.240 96.538 1.00 20.31 66 VAL B O 1
ATOM 2594 N N . VAL B 1 67 ? 39.617 26.758 97.065 1.00 19.52 67 VAL B N 1
ATOM 2595 C CA . VAL B 1 67 ? 38.557 26.163 96.268 1.00 17.98 67 VAL B CA 1
ATOM 2596 C C . VAL B 1 67 ? 38.200 27.255 95.259 1.00 19.31 67 VAL B C 1
ATOM 2597 O O . VAL B 1 67 ? 37.848 28.363 95.652 1.00 19.89 67 VAL B O 1
ATOM 2601 N N . GLY B 1 68 ? 38.323 26.955 93.969 1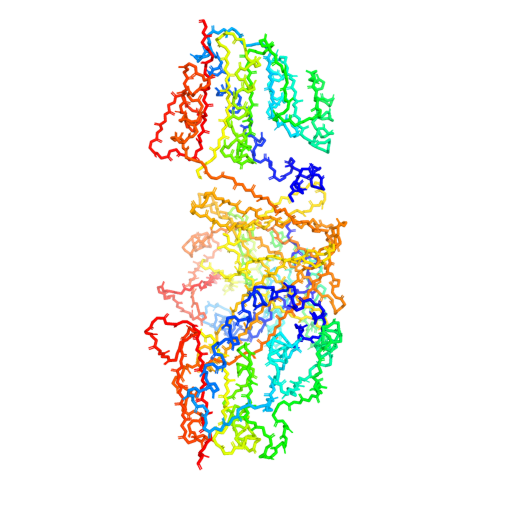.00 19.80 68 GLY B N 1
ATOM 2602 C CA . GLY B 1 68 ? 37.992 27.941 92.953 1.00 19.31 68 GLY B CA 1
ATOM 2603 C C . GLY B 1 68 ? 36.737 27.542 92.206 1.00 20.14 68 GLY B C 1
ATOM 2604 O O . GLY B 1 68 ? 36.611 26.399 91.766 1.00 21.39 68 GLY B O 1
ATOM 2605 N N . LEU B 1 69 ? 35.812 28.483 92.051 1.00 18.65 69 LEU B N 1
ATOM 2606 C CA . LEU B 1 69 ? 34.557 28.217 91.360 1.00 19.26 69 LEU B CA 1
ATOM 2607 C C . LEU B 1 69 ? 34.377 29.132 90.157 1.00 19.13 69 LEU B C 1
ATOM 2608 O O . LEU B 1 69 ? 34.600 30.335 90.255 1.00 18.19 69 LEU B O 1
ATOM 2613 N N . ASP B 1 70 ? 33.989 28.562 89.022 1.00 18.50 70 ASP B N 1
ATOM 2614 C CA . ASP B 1 70 ? 33.745 29.374 87.841 1.00 19.67 70 ASP B CA 1
ATOM 2615 C C . ASP B 1 70 ? 32.633 28.788 87.000 1.00 20.93 70 ASP B C 1
ATOM 2616 O O . ASP B 1 70 ? 32.469 27.566 86.910 1.00 20.81 70 ASP B O 1
ATOM 2621 N N . LEU B 1 71 ? 31.877 29.679 86.373 1.00 21.11 71 LEU B N 1
ATOM 2622 C CA . LEU B 1 71 ? 30.759 29.307 85.524 1.00 21.66 71 LEU B CA 1
ATOM 2623 C C . LEU B 1 71 ? 31.187 28.579 84.254 1.00 23.51 71 LEU B C 1
ATOM 2624 O O . LEU B 1 71 ? 30.459 27.724 83.754 1.00 22.43 71 LEU B O 1
ATOM 2629 N N . HIS B 1 72 ? 32.369 28.903 83.735 1.00 21.49 72 HIS B N 1
ATOM 2630 C CA . HIS B 1 72 ? 32.819 28.294 82.492 1.00 21.59 72 HIS B CA 1
ATOM 2631 C C . HIS B 1 72 ? 33.946 27.277 82.584 1.00 23.33 72 HIS B C 1
ATOM 2632 O O . HIS B 1 72 ? 35.046 27.581 83.039 1.00 20.71 72 HIS B O 1
ATOM 2639 N N . GLU B 1 73 ? 33.648 26.066 82.127 1.00 23.71 73 GLU B N 1
ATOM 2640 C CA . GLU B 1 73 ? 34.600 24.962 82.130 1.00 24.55 73 GLU B CA 1
ATOM 2641 C C . GLU B 1 73 ? 35.832 25.295 81.291 1.00 23.53 73 GLU B C 1
ATOM 2642 O O . GLU B 1 73 ? 36.933 24.820 81.570 1.00 21.52 73 GLU B O 1
ATOM 2648 N N . GLU B 1 74 ? 35.647 26.111 80.259 1.00 23.64 74 GLU B N 1
ATOM 2649 C CA . GLU B 1 74 ? 36.761 26.486 79.395 1.00 22.44 74 GLU B CA 1
ATOM 2650 C C . GLU B 1 74 ? 37.837 27.226 80.179 1.00 21.47 74 GLU B C 1
ATOM 2651 O O . GLU B 1 74 ? 39.028 27.068 79.917 1.00 21.71 74 GLU B O 1
ATOM 2657 N N . MET B 1 75 ? 37.419 28.039 81.143 1.00 19.98 75 MET B N 1
ATOM 2658 C CA . MET B 1 75 ? 38.371 28.780 81.962 1.00 19.89 75 MET B CA 1
ATOM 2659 C C . MET B 1 75 ? 39.012 27.831 82.975 1.00 19.54 75 MET B C 1
ATOM 2660 O O . MET B 1 75 ? 40.220 27.863 83.190 1.00 19.84 75 MET B O 1
ATOM 2665 N N . LEU B 1 76 ? 38.193 26.981 83.584 1.00 20.37 76 LEU B N 1
ATOM 2666 C CA . LEU B 1 76 ? 38.676 26.021 84.576 1.00 19.51 76 LEU B CA 1
ATOM 2667 C C . LEU B 1 76 ? 39.714 25.069 83.996 1.00 19.96 76 LEU B C 1
ATOM 2668 O O . LEU B 1 76 ? 40.632 24.639 84.698 1.00 21.38 76 LEU B O 1
ATOM 2673 N N . ARG B 1 77 ? 39.561 24.737 82.718 1.00 19.88 77 ARG B N 1
ATOM 2674 C CA . ARG B 1 77 ? 40.490 23.835 82.047 1.00 21.69 77 ARG B CA 1
ATOM 2675 C C . ARG B 1 77 ? 41.895 24.425 82.072 1.00 21.34 77 ARG B C 1
ATOM 2676 O O . ARG B 1 77 ? 42.881 23.705 82.258 1.00 18.84 77 ARG B O 1
ATOM 2684 N N . VAL B 1 78 ? 41.977 25.740 81.882 1.00 19.33 78 VAL B N 1
ATOM 2685 C CA . VAL B 1 78 ? 43.257 26.445 81.887 1.00 18.47 78 VAL B CA 1
ATOM 2686 C C . VAL B 1 78 ? 43.803 26.488 83.308 1.00 18.47 78 VAL B C 1
ATOM 2687 O O . VAL B 1 78 ? 44.990 26.240 83.542 1.00 17.53 78 VAL B O 1
ATOM 2691 N N . ALA B 1 79 ? 42.932 26.800 84.264 1.00 16.92 79 ALA B N 1
ATOM 2692 C CA . ALA B 1 79 ? 43.342 26.867 85.664 1.00 16.97 79 ALA B CA 1
ATOM 2693 C C . ALA B 1 79 ? 43.909 25.522 86.141 1.00 16.70 79 ALA B C 1
ATOM 2694 O O . ALA B 1 79 ? 44.972 25.473 86.767 1.00 15.13 79 ALA B O 1
ATOM 2696 N N . ARG B 1 80 ? 43.202 24.437 85.839 1.00 17.67 80 ARG B N 1
ATOM 2697 C CA . ARG B 1 80 ? 43.648 23.102 86.249 1.00 19.84 80 ARG B CA 1
ATOM 2698 C C . ARG B 1 80 ? 44.969 22.711 85.597 1.00 19.64 80 ARG B C 1
ATOM 2699 O O . ARG B 1 80 ? 45.814 22.068 86.224 1.00 19.94 80 ARG B O 1
ATOM 2707 N N . ARG B 1 81 ? 45.141 23.097 84.337 1.00 19.13 81 ARG B N 1
ATOM 2708 C CA . ARG B 1 81 ? 46.361 22.792 83.600 1.00 20.58 81 ARG B CA 1
ATOM 2709 C C . ARG B 1 81 ? 47.552 23.467 84.267 1.00 21.54 81 ARG B C 1
ATOM 2710 O O . ARG B 1 81 ? 48.596 22.842 84.473 1.00 17.82 81 ARG B O 1
ATOM 2718 N N . LYS B 1 82 ? 47.396 24.748 84.601 1.00 18.37 82 LYS B N 1
ATOM 2719 C CA . LYS B 1 82 ? 48.470 25.491 85.248 1.00 18.12 82 LYS B CA 1
ATOM 2720 C C . LYS B 1 82 ? 48.757 24.957 86.651 1.00 19.05 82 LYS B C 1
ATOM 2721 O O . LYS B 1 82 ? 49.915 24.878 87.059 1.00 19.92 82 LYS B O 1
ATOM 2727 N N . ALA B 1 83 ? 47.710 24.594 87.388 1.00 19.01 83 ALA B N 1
ATOM 2728 C CA . ALA B 1 83 ? 47.890 24.064 88.742 1.00 20.11 83 ALA B CA 1
ATOM 2729 C C . ALA B 1 83 ? 48.701 22.773 88.678 1.00 20.22 83 ALA B C 1
ATOM 2730 O O . ALA B 1 83 ? 49.610 22.552 89.486 1.00 18.88 83 ALA B O 1
ATOM 2732 N N . LYS B 1 84 ? 48.356 21.924 87.715 1.00 21.05 84 LYS B N 1
ATOM 2733 C CA . LYS B 1 84 ? 49.042 20.649 87.530 1.00 23.85 84 LYS B CA 1
ATOM 2734 C C . LYS B 1 84 ? 50.515 20.880 87.211 1.00 24.27 84 LYS B C 1
ATOM 2735 O O . LYS B 1 84 ? 51.387 20.267 87.826 1.00 22.79 84 LYS B O 1
ATOM 2741 N N . GLU B 1 85 ? 50.785 21.771 86.256 1.00 23.63 85 GLU B N 1
ATOM 2742 C CA . GLU B 1 85 ? 52.157 22.085 85.854 1.00 25.67 85 GLU B CA 1
ATOM 2743 C C . GLU B 1 85 ? 52.982 22.647 87.011 1.00 23.53 85 GLU B C 1
ATOM 2744 O O . GLU B 1 85 ? 54.195 22.436 87.077 1.00 22.50 85 GLU B O 1
ATOM 2750 N N . ARG B 1 86 ? 52.331 23.371 87.917 1.00 19.64 86 ARG B N 1
ATOM 2751 C CA . ARG B 1 86 ? 53.032 23.975 89.048 1.00 19.19 86 ARG B CA 1
ATOM 2752 C C . ARG B 1 86 ? 52.932 23.163 90.339 1.00 18.89 86 ARG B C 1
ATOM 2753 O O . ARG B 1 86 ? 53.340 23.622 91.399 1.00 18.86 86 ARG B O 1
ATOM 2761 N N . ASN B 1 87 ? 52.394 21.951 90.231 1.00 18.50 87 ASN B N 1
ATOM 2762 C CA . ASN B 1 87 ? 52.246 21.047 91.370 1.00 21.53 87 ASN B CA 1
ATOM 2763 C C . ASN B 1 87 ? 51.476 21.660 92.533 1.00 22.04 87 ASN B C 1
ATOM 2764 O O . ASN B 1 87 ? 51.785 21.402 93.699 1.00 20.29 87 ASN B O 1
ATOM 2769 N N . LEU B 1 88 ? 50.476 22.476 92.219 1.00 20.44 88 LEU B N 1
ATOM 2770 C CA . LEU B 1 88 ? 49.662 23.099 93.251 1.00 21.32 88 LEU B CA 1
ATOM 2771 C C . LEU B 1 88 ? 48.357 22.320 93.350 1.00 22.10 88 LEU B C 1
ATOM 2772 O O . LEU B 1 88 ? 47.797 21.902 92.338 1.00 22.28 88 LEU B O 1
ATOM 2777 N N . LYS B 1 89 ? 47.892 22.115 94.577 1.00 23.94 89 LYS B N 1
ATOM 2778 C CA . LYS B 1 89 ? 46.664 21.379 94.824 1.00 25.62 89 LYS B CA 1
ATOM 2779 C C . LYS B 1 89 ? 45.524 22.351 95.088 1.00 23.68 89 LYS B C 1
ATOM 2780 O O . LYS B 1 89 ? 45.485 23.019 96.121 1.00 23.63 89 LYS B O 1
ATOM 2786 N N . ILE B 1 90 ? 44.604 22.430 94.134 1.00 23.84 90 ILE B N 1
ATOM 2787 C CA . ILE B 1 90 ? 43.462 23.326 94.237 1.00 21.36 90 ILE B CA 1
ATOM 2788 C C . ILE B 1 90 ? 42.212 22.612 93.749 1.00 21.63 90 ILE B C 1
ATOM 2789 O O . ILE B 1 90 ? 42.256 21.884 92.761 1.00 21.32 90 ILE B O 1
ATOM 2794 N N . GLU B 1 91 ? 41.094 22.821 94.434 1.00 20.95 91 GLU B N 1
ATOM 2795 C CA . GLU B 1 91 ? 39.850 22.204 94.006 1.00 22.71 91 GLU B CA 1
ATOM 2796 C C . GLU B 1 91 ? 39.090 23.200 93.132 1.00 22.64 91 GLU B C 1
ATOM 2797 O O . GLU B 1 91 ? 38.538 24.182 93.633 1.00 23.01 91 GLU B O 1
ATOM 2803 N N . PHE B 1 92 ? 39.084 22.955 91.826 1.00 21.05 92 PHE B N 1
ATOM 2804 C CA . PHE B 1 92 ? 38.379 23.823 90.888 1.00 22.40 92 PHE B CA 1
ATOM 2805 C C . PHE B 1 92 ? 37.009 23.216 90.582 1.00 24.18 92 PHE B C 1
ATOM 2806 O O . PHE B 1 92 ? 36.902 22.045 90.204 1.00 24.08 92 PHE B O 1
ATOM 2814 N N . LEU B 1 93 ? 35.965 24.019 90.757 1.00 23.55 93 LEU B N 1
ATOM 2815 C CA . LEU B 1 93 ? 34.593 23.570 90.542 1.00 24.21 93 LEU B CA 1
ATOM 2816 C C . LEU B 1 93 ? 33.839 24.448 89.556 1.00 24.74 93 LEU B C 1
ATOM 2817 O O . LEU B 1 93 ? 34.050 25.657 89.505 1.00 21.92 93 LEU B O 1
ATOM 2822 N N . GLN B 1 94 ? 32.942 23.835 88.794 1.00 24.25 94 GLN B N 1
ATOM 2823 C CA . GLN B 1 94 ? 32.128 24.562 87.829 1.00 25.55 94 GLN B CA 1
ATOM 2824 C C . GLN B 1 94 ? 30.813 24.906 88.523 1.00 26.74 94 GLN B C 1
ATOM 2825 O O . GLN B 1 94 ? 30.254 24.077 89.241 1.00 26.00 94 GLN B O 1
ATOM 2831 N N . GLY B 1 95 ? 30.329 26.127 88.319 1.00 23.48 95 GLY B N 1
ATOM 2832 C CA . GLY B 1 95 ? 29.082 26.529 88.938 1.00 25.46 95 GLY B CA 1
ATOM 2833 C C . GLY B 1 95 ? 28.860 28.031 88.960 1.00 26.03 95 GLY B C 1
ATOM 2834 O O . GLY B 1 95 ? 29.792 28.817 88.774 1.00 23.58 95 GLY B O 1
ATOM 2835 N N . ASP B 1 96 ? 27.609 28.423 89.177 1.00 26.21 96 ASP B N 1
ATOM 2836 C CA . ASP B 1 96 ? 27.222 29.828 89.248 1.00 24.43 96 ASP B CA 1
ATOM 2837 C C . ASP B 1 96 ? 27.470 30.286 90.686 1.00 24.83 96 ASP B C 1
ATOM 2838 O O . ASP B 1 96 ? 27.050 29.612 91.633 1.00 24.76 96 ASP B O 1
ATOM 2843 N N . VAL B 1 97 ? 28.149 31.417 90.864 1.00 23.20 97 VAL B N 1
ATOM 2844 C CA . VAL B 1 97 ? 28.419 31.910 92.212 1.00 23.49 97 VAL B CA 1
ATOM 2845 C C . VAL B 1 97 ? 27.124 32.263 92.940 1.00 25.31 97 VAL B C 1
ATOM 2846 O O . VAL B 1 97 ? 27.064 32.218 94.166 1.00 23.93 97 VAL B O 1
ATOM 2850 N N . LEU B 1 98 ? 26.092 32.616 92.177 1.00 26.04 98 LEU B N 1
ATOM 2851 C CA . LEU B 1 98 ? 24.806 32.986 92.760 1.00 28.60 98 LEU B CA 1
ATOM 2852 C C . LEU B 1 98 ? 24.057 31.778 93.303 1.00 30.78 98 LEU B C 1
ATOM 2853 O O . LEU B 1 98 ? 23.045 31.925 93.991 1.00 31.40 98 LEU B O 1
ATOM 2858 N N . GLU B 1 99 ? 24.563 30.587 92.997 1.00 31.72 99 GLU B N 1
ATOM 2859 C CA . GLU B 1 99 ? 23.936 29.350 93.441 1.00 32.76 99 GLU B CA 1
ATOM 2860 C C . GLU B 1 99 ? 24.745 28.576 94.480 1.00 32.42 99 GLU B C 1
ATOM 2861 O O . GLU B 1 99 ? 24.441 27.415 94.753 1.00 31.58 99 GLU B O 1
ATOM 2867 N N . ILE B 1 100 ? 25.772 29.194 95.058 1.00 30.17 100 ILE B N 1
ATOM 2868 C CA . ILE B 1 100 ? 26.567 28.487 96.060 1.00 29.78 100 ILE B CA 1
ATOM 2869 C C . ILE B 1 100 ? 25.702 28.196 97.285 1.00 31.46 100 ILE B C 1
ATOM 2870 O O . ILE B 1 100 ? 24.708 28.879 97.524 1.00 31.44 100 ILE B O 1
ATOM 2875 N N . ALA B 1 101 ? 26.083 27.184 98.057 1.00 33.19 101 ALA B N 1
ATOM 2876 C CA . ALA B 1 101 ? 25.325 26.809 99.243 1.00 34.20 101 ALA B CA 1
ATOM 2877 C C . ALA B 1 101 ? 26.233 26.448 100.410 1.00 35.22 101 ALA B C 1
ATOM 2878 O O . ALA B 1 101 ? 25.805 25.783 101.355 1.00 36.95 101 ALA B O 1
ATOM 2880 N N . PHE B 1 102 ? 27.486 26.887 100.340 1.00 35.33 102 PHE B N 1
ATOM 2881 C CA . PHE B 1 102 ? 28.456 26.619 101.394 1.00 34.67 102 PHE B CA 1
ATOM 2882 C C . PHE B 1 102 ? 27.993 27.276 102.686 1.00 35.63 102 PHE B C 1
ATOM 2883 O O . PHE B 1 102 ? 27.440 28.375 102.668 1.00 35.26 102 PHE B O 1
ATOM 2891 N N . LYS B 1 103 ? 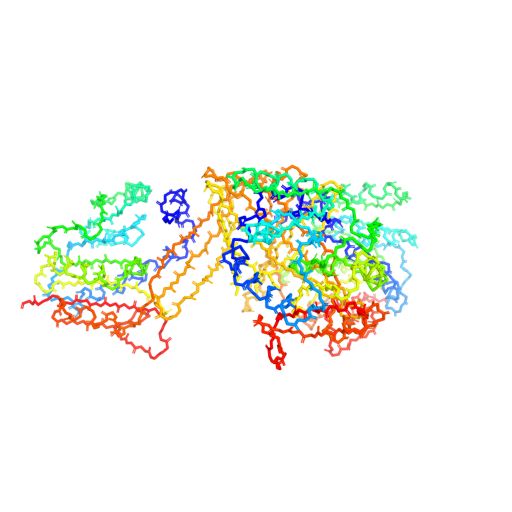28.223 26.605 103.809 1.00 36.43 103 LYS B N 1
ATOM 2892 C CA . LYS B 1 103 ? 27.800 27.140 105.095 1.00 37.36 103 LYS B CA 1
ATOM 2893 C C . LYS B 1 103 ? 28.887 27.045 106.157 1.00 37.21 103 LYS B C 1
ATOM 2894 O O . LYS B 1 103 ? 29.382 25.958 106.455 1.00 37.52 103 LYS B O 1
ATOM 2900 N N . ASN B 1 104 ? 29.260 28.191 106.717 1.00 37.44 104 ASN B N 1
ATOM 2901 C CA . ASN B 1 104 ? 30.261 28.247 107.777 1.00 38.62 104 ASN B CA 1
ATOM 2902 C C . ASN B 1 104 ? 31.447 27.317 107.518 1.00 38.81 104 ASN B C 1
ATOM 2903 O O . ASN B 1 104 ? 31.778 26.486 108.364 1.00 37.13 104 ASN B O 1
ATOM 2908 N N . GLU B 1 105 ? 32.104 27.457 106.369 1.00 36.71 105 GLU B N 1
ATOM 2909 C CA . GLU B 1 105 ? 33.233 26.577 106.075 1.00 35.36 105 GLU B CA 1
ATOM 2910 C C . GLU B 1 105 ? 34.444 27.206 105.397 1.00 33.47 105 GLU B C 1
ATOM 2911 O O . GLU B 1 105 ? 35.373 26.498 105.011 1.00 32.19 105 GLU B O 1
ATOM 2917 N N . PHE B 1 106 ? 34.442 28.527 105.250 1.00 30.24 106 PHE B N 1
ATOM 2918 C CA . PHE B 1 106 ? 35.574 29.215 104.635 1.00 28.00 106 PHE B CA 1
ATOM 2919 C C . PHE B 1 106 ? 36.048 30.359 105.515 1.00 26.83 106 PHE B C 1
ATOM 2920 O O . PHE B 1 106 ? 35.233 31.102 106.064 1.00 28.14 106 PHE B O 1
ATOM 2928 N N . ASP B 1 107 ? 37.365 30.490 105.654 1.00 24.53 107 ASP B N 1
ATOM 2929 C CA . ASP B 1 107 ? 37.946 31.555 106.461 1.00 25.08 107 ASP B CA 1
ATOM 2930 C C . ASP B 1 107 ? 37.911 32.862 105.684 1.00 25.32 107 ASP B C 1
ATOM 2931 O O . ASP B 1 107 ? 37.900 33.949 106.269 1.00 25.13 107 ASP B O 1
ATOM 2936 N N . ALA B 1 108 ? 37.911 32.745 104.361 1.00 23.98 108 ALA B N 1
ATOM 2937 C CA . ALA B 1 108 ? 37.882 33.915 103.492 1.00 24.47 108 ALA B CA 1
ATOM 2938 C C . ALA B 1 108 ? 37.294 33.569 102.134 1.00 22.88 108 ALA B C 1
ATOM 2939 O O . ALA B 1 108 ? 37.467 32.459 101.631 1.00 24.09 108 ALA B O 1
ATOM 2941 N N . VAL B 1 109 ? 36.583 34.528 101.552 1.00 21.78 109 VAL B N 1
ATOM 2942 C CA . VAL B 1 109 ? 35.975 34.361 100.241 1.00 20.21 109 VAL B CA 1
ATOM 2943 C C . VAL B 1 109 ? 36.495 35.526 99.402 1.00 20.18 109 VAL B C 1
ATOM 2944 O O . VAL B 1 109 ? 36.511 36.662 99.868 1.00 19.06 109 VAL B O 1
ATOM 2948 N N . THR B 1 110 ? 36.934 35.247 98.180 1.00 20.97 110 THR B N 1
ATOM 2949 C CA . THR B 1 110 ? 37.458 36.306 97.318 1.00 20.30 110 THR B CA 1
ATOM 2950 C C . THR B 1 110 ? 36.783 36.329 95.951 1.00 18.82 110 THR B C 1
ATOM 2951 O O . THR B 1 110 ? 36.209 35.338 95.511 1.00 18.47 110 THR B O 1
ATOM 2955 N N . MET B 1 111 ? 36.837 37.484 95.296 1.00 18.57 111 MET B N 1
ATOM 2956 C CA . MET B 1 111 ? 36.285 37.637 93.951 1.00 19.60 111 MET B CA 1
ATOM 2957 C C . MET B 1 111 ? 37.166 38.708 93.336 1.00 18.50 111 MET B C 1
ATOM 2958 O O . MET B 1 111 ? 36.984 39.897 93.576 1.00 19.87 111 MET B O 1
ATOM 2963 N N . PHE B 1 112 ? 38.133 38.260 92.550 1.00 18.41 112 PHE B N 1
ATOM 2964 C CA . PHE B 1 112 ? 39.105 39.147 91.940 1.00 19.06 112 PHE B CA 1
ATOM 2965 C C . PHE B 1 112 ? 38.831 39.652 90.538 1.00 17.46 112 PHE B C 1
ATOM 2966 O O . PHE B 1 112 ? 38.168 38.998 89.734 1.00 17.55 112 PHE B O 1
ATOM 2974 N N . PHE B 1 113 ? 39.375 40.836 90.276 1.00 17.53 113 PHE B N 1
ATOM 2975 C CA . PHE B 1 113 ? 39.327 41.483 88.979 1.00 18.64 113 PHE B CA 1
ATOM 2976 C C . PHE B 1 113 ? 37.988 41.976 88.434 1.00 18.81 113 PHE B C 1
ATOM 2977 O O . PHE B 1 113 ? 37.562 41.578 87.347 1.00 17.28 113 PHE B O 1
ATOM 2985 N N . SER B 1 114 ? 37.328 42.835 89.212 1.00 20.34 114 SER B N 1
ATOM 2986 C CA . SER B 1 114 ? 36.077 43.488 88.805 1.00 21.44 114 SER B CA 1
ATOM 2987 C C . SER B 1 114 ? 34.863 42.643 88.470 1.00 22.16 114 SER B C 1
ATOM 2988 O O . SER B 1 114 ? 33.938 43.131 87.820 1.00 23.11 114 SER B O 1
ATOM 2991 N N . THR B 1 115 ? 34.830 41.393 88.909 1.00 21.77 115 THR B N 1
ATOM 2992 C CA . THR B 1 115 ? 33.688 40.556 88.573 1.00 22.15 115 THR B CA 1
ATOM 2993 C C . THR B 1 115 ? 32.337 40.963 89.173 1.00 20.73 115 THR B C 1
ATOM 2994 O O . THR B 1 115 ? 31.296 40.531 88.679 1.00 22.50 115 THR B O 1
ATOM 2998 N N . ILE B 1 116 ? 32.317 41.795 90.212 1.00 22.30 116 ILE B N 1
ATOM 2999 C CA . ILE B 1 116 ? 31.017 42.191 90.754 1.00 22.61 116 ILE B CA 1
ATOM 3000 C C . ILE B 1 116 ? 30.216 42.950 89.699 1.00 24.17 116 ILE B C 1
ATOM 3001 O O . ILE B 1 116 ? 28.991 42.998 89.765 1.00 23.44 116 ILE B O 1
ATOM 3006 N N . MET B 1 117 ? 30.909 43.535 88.723 1.00 22.13 117 MET B N 1
ATOM 3007 C CA . MET B 1 117 ? 30.246 44.292 87.663 1.00 23.45 117 MET B CA 1
ATOM 3008 C C . MET B 1 117 ? 29.313 43.458 86.789 1.00 23.69 117 MET B C 1
ATOM 3009 O O . MET B 1 117 ? 28.505 44.008 86.036 1.00 24.27 117 MET B O 1
ATOM 3014 N N . TYR B 1 118 ? 29.419 42.135 86.884 1.00 23.07 118 TYR B N 1
ATOM 3015 C CA . TYR B 1 118 ? 28.556 41.244 86.112 1.00 24.59 118 TYR B CA 1
ATOM 3016 C C . TYR B 1 118 ? 27.196 41.056 86.770 1.00 26.13 118 TYR B C 1
ATOM 3017 O O . TYR B 1 118 ? 26.313 40.418 86.202 1.00 27.41 118 TYR B O 1
ATOM 3026 N N . PHE B 1 119 ? 27.022 41.618 87.962 1.00 25.78 119 PHE B N 1
ATOM 3027 C CA . PHE B 1 119 ? 25.771 41.454 88.695 1.00 27.20 119 PHE B CA 1
ATOM 3028 C C . PHE B 1 119 ? 25.039 42.763 88.958 1.00 26.42 119 PHE B C 1
ATOM 3029 O O . PHE B 1 119 ? 25.659 43.762 89.317 1.00 27.99 119 PHE B O 1
ATOM 3037 N N . ASP B 1 120 ? 23.722 42.761 88.772 1.00 28.25 120 ASP B N 1
ATOM 3038 C CA . ASP B 1 120 ? 22.938 43.962 89.046 1.00 30.12 120 ASP B CA 1
ATOM 3039 C C . ASP B 1 120 ? 22.702 44.018 90.556 1.00 30.06 120 ASP B C 1
ATOM 3040 O O . ASP B 1 120 ? 23.137 43.126 91.283 1.00 30.37 120 ASP B O 1
ATOM 3045 N N . GLU B 1 121 ? 22.017 45.056 91.025 1.00 30.32 121 GLU B N 1
ATOM 3046 C CA . GLU B 1 121 ? 21.776 45.227 92.453 1.00 29.93 121 GLU B CA 1
ATOM 3047 C C . GLU B 1 121 ? 21.163 44.012 93.144 1.00 28.70 121 GLU B C 1
ATOM 3048 O O . GLU B 1 121 ? 21.646 43.574 94.189 1.00 26.99 121 GLU B O 1
ATOM 3054 N N . GLU B 1 122 ? 20.100 43.472 92.564 1.00 28.41 122 GLU B N 1
ATOM 3055 C CA . GLU B 1 122 ? 19.429 42.318 93.150 1.00 29.76 122 GLU B CA 1
ATOM 3056 C C . GLU B 1 122 ? 20.364 41.117 93.271 1.00 28.60 122 GLU B C 1
ATOM 3057 O O . GLU B 1 122 ? 20.455 40.500 94.333 1.00 26.75 122 GLU B O 1
ATOM 3063 N N . ASP B 1 123 ? 21.066 40.787 92.191 1.00 27.92 123 ASP B N 1
ATOM 3064 C CA . ASP B 1 123 ? 21.965 39.641 92.224 1.00 29.54 123 ASP B CA 1
ATOM 3065 C C . ASP B 1 123 ? 23.168 39.867 93.124 1.00 28.70 123 ASP B C 1
ATOM 3066 O O . ASP B 1 123 ? 23.709 38.918 93.691 1.00 28.80 123 ASP B O 1
ATOM 3071 N N . LEU B 1 124 ? 23.577 41.123 93.269 1.00 29.17 124 LEU B N 1
ATOM 3072 C CA . LEU B 1 124 ? 24.717 41.444 94.113 1.00 28.81 124 LEU B CA 1
ATOM 3073 C C . LEU B 1 124 ? 24.327 41.232 95.576 1.00 30.40 124 LEU B C 1
ATOM 3074 O O . LEU B 1 124 ? 25.146 40.803 96.386 1.00 30.11 124 LEU B O 1
ATOM 3079 N N . ARG B 1 125 ? 23.077 41.540 95.915 1.00 29.27 125 ARG B N 1
ATOM 3080 C CA . ARG B 1 125 ? 22.602 41.338 97.280 1.00 29.92 125 ARG B CA 1
ATOM 3081 C C . ARG B 1 125 ? 22.577 39.836 97.550 1.00 27.51 125 ARG B C 1
ATOM 3082 O O . ARG B 1 125 ? 23.016 39.376 98.602 1.00 28.31 125 ARG B O 1
ATOM 3090 N N . LYS B 1 126 ? 22.053 39.083 96.590 1.00 27.74 126 LYS B N 1
ATOM 3091 C CA . LYS B 1 126 ? 21.970 37.629 96.705 1.00 28.12 126 LYS B CA 1
ATOM 3092 C C . LYS B 1 126 ? 23.376 37.058 96.888 1.00 28.28 126 LYS B C 1
ATOM 3093 O O . LYS B 1 126 ? 23.600 36.170 97.711 1.00 27.86 126 LYS B O 1
ATOM 3099 N N . LEU B 1 127 ? 24.328 37.581 96.123 1.00 26.01 127 LEU B N 1
ATOM 3100 C CA . LEU B 1 127 ? 25.709 37.122 96.219 1.00 25.79 127 LEU B CA 1
ATOM 3101 C C . LEU B 1 127 ? 26.294 37.386 97.603 1.00 24.71 127 LEU B C 1
ATOM 3102 O O . LEU B 1 127 ? 26.860 36.483 98.226 1.00 24.45 127 LEU B O 1
ATOM 3107 N N . PHE B 1 128 ? 26.156 38.618 98.090 1.00 23.38 128 PHE B N 1
ATOM 3108 C CA . PHE B 1 128 ? 26.699 38.967 99.399 1.00 23.94 128 PHE B CA 1
ATOM 3109 C C . PHE B 1 128 ? 26.059 38.156 100.517 1.00 26.33 128 PHE B C 1
ATOM 3110 O O . PHE B 1 128 ? 26.705 37.854 101.523 1.00 26.74 128 PHE B O 1
ATOM 3118 N N . SER B 1 129 ? 24.790 37.809 100.340 1.00 27.20 129 SER B N 1
ATOM 3119 C CA . SER B 1 129 ? 24.074 37.025 101.338 1.00 29.30 129 SER B CA 1
ATOM 3120 C C . SER B 1 129 ? 24.696 35.635 101.441 1.00 29.34 129 SER B C 1
ATOM 3121 O O . SER B 1 129 ? 25.002 35.158 102.536 1.00 29.57 129 SER B O 1
ATOM 3124 N N . LYS B 1 130 ? 24.885 34.995 100.291 1.00 30.10 130 LYS B N 1
ATOM 3125 C CA . LYS B 1 130 ? 25.469 33.659 100.245 1.00 29.78 130 LYS B CA 1
ATOM 3126 C C . LYS B 1 130 ? 26.932 33.639 100.684 1.00 29.82 130 LYS B C 1
ATOM 3127 O O . LYS B 1 130 ? 27.396 32.656 101.271 1.00 28.77 130 LYS B O 1
ATOM 3133 N N . VAL B 1 131 ? 27.659 34.718 100.402 1.00 27.98 131 VAL B N 1
ATOM 3134 C CA . VAL B 1 131 ? 29.058 34.812 100.806 1.00 27.31 131 VAL B CA 1
ATOM 3135 C C . VAL B 1 131 ? 29.127 34.828 102.336 1.00 28.93 131 VAL B C 1
ATOM 3136 O O . VAL B 1 131 ? 29.982 34.173 102.944 1.00 28.47 131 VAL B O 1
ATOM 3140 N N . ALA B 1 132 ? 28.219 35.585 102.948 1.00 28.98 132 ALA B N 1
ATOM 3141 C CA . ALA B 1 132 ? 28.157 35.693 104.402 1.00 30.38 132 ALA B CA 1
ATOM 3142 C C . ALA B 1 132 ? 27.876 34.331 105.037 1.00 29.92 132 ALA B C 1
ATOM 3143 O O . ALA B 1 132 ? 28.454 33.990 106.069 1.00 31.44 132 ALA B O 1
ATOM 3145 N N . GLU B 1 133 ? 26.990 33.558 104.418 1.00 31.30 133 GLU B N 1
ATOM 3146 C CA . GLU B 1 133 ? 26.646 32.235 104.930 1.00 33.85 133 GLU B CA 1
ATOM 3147 C C . GLU B 1 133 ? 27.823 31.275 104.807 1.00 33.48 133 GLU B C 1
ATOM 3148 O O . GLU B 1 133 ? 28.018 30.404 105.657 1.00 32.49 133 GLU B O 1
ATOM 3154 N N . ALA B 1 134 ? 28.605 31.441 103.746 1.00 31.38 134 ALA B N 1
ATOM 3155 C CA . ALA B 1 134 ? 29.758 30.584 103.497 1.00 30.91 134 ALA B CA 1
ATOM 3156 C C . ALA B 1 134 ? 30.922 30.857 104.439 1.00 29.39 134 ALA B C 1
ATOM 3157 O O . ALA B 1 134 ? 31.755 29.980 104.678 1.00 31.01 134 ALA B O 1
ATOM 3159 N N . LEU B 1 135 ? 30.984 32.067 104.978 1.00 28.65 135 LEU B N 1
ATOM 3160 C CA . LEU B 1 135 ? 32.070 32.437 105.873 1.00 28.86 135 LEU B CA 1
ATOM 3161 C C . LEU B 1 135 ? 31.913 31.945 107.306 1.00 30.88 135 LEU B C 1
ATOM 3162 O O . LEU B 1 135 ? 30.806 31.692 107.781 1.00 30.15 135 LEU B O 1
ATOM 3167 N N . LYS B 1 136 ? 33.046 31.803 107.980 1.00 32.41 136 LYS B N 1
ATOM 3168 C CA . LYS B 1 136 ? 33.065 31.392 109.373 1.00 33.45 136 LYS B CA 1
ATOM 3169 C C . LYS B 1 136 ? 33.272 32.692 110.144 1.00 32.99 136 LYS B C 1
ATOM 3170 O O . LYS B 1 136 ? 33.796 33.665 109.594 1.00 32.52 136 LYS B O 1
ATOM 3176 N N . PRO B 1 137 ? 32.850 32.737 111.420 1.00 32.68 137 PRO B N 1
ATOM 3177 C CA . PRO B 1 137 ? 32.991 33.933 112.259 1.00 31.15 137 PRO B CA 1
ATOM 3178 C C . PRO B 1 137 ? 34.363 34.596 112.184 1.00 29.89 137 PRO B C 1
ATOM 3179 O O . PRO B 1 137 ? 35.394 33.953 112.389 1.00 28.29 137 PRO B O 1
ATOM 3183 N N . GLY B 1 138 ? 34.370 35.895 111.901 1.00 28.98 138 GLY B N 1
ATOM 3184 C CA . GLY B 1 138 ? 35.624 36.614 111.801 1.00 27.11 138 GLY B CA 1
ATOM 3185 C C . GLY B 1 138 ? 36.242 36.479 110.420 1.00 26.94 138 GLY B C 1
ATOM 3186 O O . GLY B 1 138 ? 37.301 37.042 110.151 1.00 26.99 138 GLY B O 1
ATOM 3187 N N . GLY B 1 139 ? 35.579 35.728 109.548 1.00 27.13 139 GLY B N 1
ATOM 3188 C CA . GLY B 1 139 ? 36.083 35.541 108.196 1.00 26.28 139 GLY B CA 1
ATOM 3189 C C . GLY B 1 139 ? 35.934 36.810 107.377 1.00 25.75 139 GLY B C 1
ATOM 3190 O O . GLY B 1 139 ? 35.198 37.717 107.767 1.00 25.64 139 GLY B O 1
ATOM 3191 N N . VAL B 1 140 ? 36.620 36.887 106.239 1.00 24.66 140 VAL B N 1
ATOM 3192 C CA . VAL B 1 140 ? 36.531 38.084 105.409 1.00 22.77 140 VAL B CA 1
ATOM 3193 C C . VAL B 1 140 ? 36.211 37.830 103.944 1.00 23.21 140 VAL B C 1
ATOM 3194 O O . VAL B 1 140 ? 36.588 36.807 103.375 1.00 21.18 140 VAL B O 1
ATOM 3198 N N . PHE B 1 141 ? 35.493 38.778 103.348 1.00 22.58 141 PHE B N 1
ATOM 3199 C CA . PHE B 1 141 ? 35.137 38.727 101.936 1.00 21.59 141 PHE B CA 1
ATOM 3200 C C . PHE B 1 141 ? 35.946 39.847 101.291 1.00 21.95 141 PHE B C 1
ATOM 3201 O O . PHE B 1 141 ? 35.954 40.973 101.794 1.00 22.93 141 PHE B O 1
ATOM 3209 N N . ILE B 1 142 ? 36.628 39.546 100.190 1.00 20.37 142 ILE B N 1
ATOM 3210 C CA . ILE B 1 142 ? 37.440 40.560 99.525 1.00 19.28 142 ILE B CA 1
ATOM 3211 C C . ILE B 1 142 ? 37.163 40.614 98.028 1.00 18.31 142 ILE B C 1
ATOM 3212 O O . ILE B 1 142 ? 37.184 39.593 97.344 1.00 15.97 142 ILE B O 1
ATOM 3217 N N . THR B 1 143 ? 36.893 41.806 97.513 1.00 17.47 143 THR B N 1
ATOM 3218 C CA . THR B 1 143 ? 36.653 41.931 96.084 1.00 19.17 143 THR B CA 1
ATOM 3219 C C . THR B 1 143 ? 37.137 43.294 95.596 1.00 17.97 143 THR B C 1
ATOM 3220 O O . THR B 1 143 ? 37.030 44.287 96.316 1.00 21.73 143 THR B O 1
ATOM 3224 N N . ASP B 1 144 ? 37.693 43.336 94.387 1.00 18.56 144 ASP B N 1
ATOM 3225 C CA . ASP B 1 144 ? 38.184 44.594 93.822 1.00 20.46 144 ASP B CA 1
ATOM 3226 C C . ASP B 1 144 ? 37.444 44.974 92.547 1.00 19.96 144 ASP B C 1
ATOM 3227 O O . ASP B 1 144 ? 36.980 44.114 91.804 1.00 19.99 144 ASP B O 1
ATOM 3232 N N . PHE B 1 145 ? 37.327 46.276 92.312 1.00 21.87 145 PHE B N 1
ATOM 3233 C CA . PHE B 1 145 ? 36.666 46.790 91.120 1.00 23.47 145 PHE B CA 1
ATOM 3234 C C . PHE B 1 145 ? 37.252 48.167 90.813 1.00 24.81 145 PHE B C 1
ATOM 3235 O O . PHE B 1 145 ? 37.770 48.842 91.701 1.00 23.34 145 PHE B O 1
ATOM 3243 N N . PRO B 1 146 ? 37.188 48.590 89.540 1.00 27.21 146 PRO B N 1
ATOM 3244 C CA . PRO B 1 146 ? 37.714 49.874 89.076 1.00 28.68 146 PRO B CA 1
ATOM 3245 C C . PRO B 1 146 ? 36.802 51.084 89.235 1.00 30.32 146 PRO B C 1
ATOM 3246 O O . PRO B 1 146 ? 35.609 50.956 89.500 1.00 28.51 146 PRO B O 1
ATOM 3250 N N . CYS B 1 147 ? 37.386 52.265 89.053 1.00 32.75 147 CYS B N 1
ATOM 3251 C CA . CYS B 1 147 ? 36.644 53.513 89.168 1.00 34.66 147 CYS B CA 1
ATOM 3252 C C . CYS B 1 147 ? 35.575 53.611 88.088 1.00 35.08 147 CYS B C 1
ATOM 3253 O O . CYS B 1 147 ? 35.851 53.367 86.916 1.00 36.48 147 CYS B O 1
ATOM 3256 N N . GLY B 1 155 ? 37.630 57.176 71.492 1.00 39.33 155 GLY B N 1
ATOM 3257 C CA . GLY B 1 155 ? 36.687 56.077 71.389 1.00 36.02 155 GLY B CA 1
ATOM 3258 C C . GLY B 1 155 ? 37.371 54.741 71.595 1.00 33.66 155 GLY B C 1
ATOM 3259 O O . GLY B 1 155 ? 37.506 54.273 72.727 1.00 34.43 155 GLY B O 1
ATOM 3260 N N . PRO B 1 156 ? 37.813 54.093 70.514 1.00 31.43 156 PRO B N 1
ATOM 3261 C CA . PRO B 1 156 ? 38.480 52.801 70.676 1.00 30.42 156 PRO B CA 1
ATOM 3262 C C . PRO B 1 156 ? 39.930 52.919 71.140 1.00 29.34 156 PRO B C 1
ATOM 3263 O O . PRO B 1 156 ? 40.618 53.892 70.830 1.00 29.11 156 PRO B O 1
ATOM 3267 N N . VAL B 1 157 ? 40.374 51.928 71.904 1.00 28.19 157 VAL B N 1
ATOM 3268 C CA . VAL B 1 157 ? 41.750 51.864 72.377 1.00 27.93 157 VAL B CA 1
ATOM 3269 C C . VAL B 1 157 ? 42.274 50.541 71.833 1.00 27.26 157 VAL B C 1
ATOM 3270 O O . VAL B 1 157 ? 41.633 49.501 71.994 1.00 24.78 157 VAL B O 1
ATOM 3274 N N . VAL B 1 158 ? 43.424 50.590 71.172 1.00 26.82 158 VAL B N 1
ATOM 3275 C CA . VAL B 1 158 ? 44.013 49.399 70.571 1.00 26.35 158 VAL B CA 1
ATOM 3276 C C . VAL B 1 158 ? 45.353 49.033 71.196 1.00 26.67 158 VAL B C 1
ATOM 3277 O O . VAL B 1 158 ? 46.156 49.905 71.522 1.00 26.22 158 VAL B O 1
ATOM 3281 N N . TRP B 1 159 ? 45.575 47.736 71.372 1.00 25.45 159 TRP B N 1
ATOM 3282 C CA . TRP B 1 159 ? 46.819 47.222 71.926 1.00 25.08 159 TRP B CA 1
ATOM 3283 C C . TRP B 1 159 ? 47.033 45.808 71.406 1.00 23.62 159 TRP B C 1
ATOM 3284 O O . TRP B 1 159 ? 46.142 45.230 70.768 1.00 21.30 159 TRP B O 1
ATOM 3295 N N . ASN B 1 160 ? 48.205 45.243 71.680 1.00 20.35 160 ASN B N 1
ATOM 3296 C CA . ASN B 1 160 ? 48.509 43.914 71.174 1.00 19.80 160 ASN B CA 1
ATOM 3297 C C . ASN B 1 160 ? 49.257 43.027 72.152 1.00 20.02 160 ASN B C 1
ATOM 3298 O O . ASN B 1 160 ? 49.926 43.509 73.065 1.00 19.89 160 ASN B O 1
ATOM 3303 N N . GLU B 1 161 ? 49.136 41.722 71.941 1.00 18.77 161 GLU B N 1
ATOM 3304 C CA . GLU B 1 161 ? 49.813 40.728 72.761 1.00 20.94 161 GLU B CA 1
ATOM 3305 C C . GLU B 1 161 ? 50.164 39.582 71.821 1.00 20.83 161 GLU B C 1
ATOM 3306 O O . GLU B 1 161 ? 49.833 39.621 70.632 1.00 20.73 161 GLU B O 1
ATOM 3312 N N . GLN B 1 162 ? 50.821 38.555 72.341 1.00 20.04 162 GLN B N 1
ATOM 3313 C CA . GLN B 1 162 ? 51.194 37.434 71.494 1.00 22.15 162 GLN B CA 1
ATOM 3314 C C . GLN B 1 162 ? 51.211 36.119 72.257 1.00 23.82 162 GLN B C 1
ATOM 3315 O O . GLN B 1 162 ? 51.680 36.059 73.390 1.00 24.48 162 GLN B O 1
ATOM 3321 N N . LYS B 1 163 ? 50.678 35.074 71.633 1.00 24.88 163 LYS B N 1
ATOM 3322 C CA . LYS B 1 163 ? 50.662 33.742 72.226 1.00 25.03 163 LYS B CA 1
ATOM 3323 C C . LYS B 1 163 ? 51.271 32.803 71.197 1.00 25.65 163 LYS B C 1
ATOM 3324 O O . LYS B 1 163 ? 50.656 32.506 70.173 1.00 24.37 163 LYS B O 1
ATOM 3330 N N . GLY B 1 164 ? 52.487 32.339 71.463 1.00 25.75 164 GLY B N 1
ATOM 3331 C CA . GLY B 1 164 ? 53.141 31.463 70.512 1.00 26.14 164 GLY B CA 1
ATOM 3332 C C . GLY B 1 164 ? 53.414 32.230 69.228 1.00 25.82 164 GLY B C 1
ATOM 3333 O O . GLY B 1 164 ? 53.992 33.318 69.260 1.00 27.20 164 GLY B O 1
ATOM 3334 N N . GLU B 1 165 ? 52.984 31.673 68.102 1.00 27.35 165 GLU B N 1
ATOM 3335 C CA . GLU B 1 165 ? 53.184 32.302 66.797 1.00 29.45 165 GLU B CA 1
ATOM 3336 C C . GLU B 1 165 ? 52.030 33.228 66.439 1.00 27.43 165 GLU B C 1
ATOM 3337 O O . GLU B 1 165 ? 52.047 33.868 65.388 1.00 27.86 165 GLU B O 1
ATOM 3343 N N . GLU B 1 166 ? 51.029 33.291 67.306 1.00 24.04 166 GLU B N 1
ATOM 3344 C CA . GLU B 1 166 ? 49.861 34.116 67.040 1.00 24.46 166 GLU B CA 1
ATOM 3345 C C . GLU B 1 166 ? 49.892 35.465 67.727 1.00 23.86 166 GLU B C 1
ATOM 3346 O O . GLU B 1 166 ? 50.125 35.563 68.931 1.00 24.97 166 GLU B O 1
ATOM 3352 N N . LYS B 1 167 ? 49.646 36.509 66.947 1.00 21.60 167 LYS B N 1
ATOM 3353 C CA . LYS B 1 167 ? 49.635 37.861 67.475 1.00 19.81 167 LYS B CA 1
ATOM 3354 C C . LYS B 1 167 ? 48.195 38.320 67.653 1.00 19.45 167 LYS B C 1
ATOM 3355 O O . LYS B 1 167 ? 47.352 38.107 66.783 1.00 17.88 167 LYS B O 1
ATOM 3361 N N . LEU B 1 168 ? 47.908 38.931 68.795 1.00 19.05 168 LEU B N 1
ATOM 3362 C CA . LEU B 1 168 ? 46.553 39.396 69.066 1.00 18.72 168 LEU B CA 1
ATOM 3363 C C . LEU B 1 168 ? 46.463 40.910 69.050 1.00 17.98 168 LEU B C 1
ATOM 3364 O O . LEU B 1 168 ? 47.226 41.590 69.735 1.00 20.34 168 LEU B O 1
ATOM 3369 N N . VAL B 1 169 ? 45.544 41.438 68.249 1.00 16.38 169 VAL B N 1
ATOM 3370 C CA . VAL B 1 169 ? 45.332 42.877 68.209 1.00 15.79 169 VAL B CA 1
ATOM 3371 C C . VAL B 1 169 ? 43.956 43.038 68.827 1.00 18.19 169 VAL B C 1
ATOM 3372 O O . VAL B 1 169 ? 42.968 42.472 68.349 1.00 18.13 169 VAL B O 1
ATOM 3376 N N . ILE B 1 170 ? 43.912 43.795 69.912 1.00 19.54 170 ILE B N 1
ATOM 3377 C CA . ILE B 1 170 ? 42.687 43.984 70.678 1.00 19.70 170 ILE B CA 1
ATOM 3378 C C . ILE B 1 170 ? 42.197 45.420 70.631 1.00 20.12 170 ILE B C 1
ATOM 3379 O O . ILE B 1 170 ? 42.953 46.350 70.922 1.00 21.11 170 ILE B O 1
ATOM 3384 N N . MET B 1 171 ? 40.931 45.596 70.263 1.00 18.16 171 MET B N 1
ATOM 3385 C CA . MET B 1 171 ? 40.327 46.920 70.187 1.00 19.90 171 MET B CA 1
ATOM 3386 C C . MET B 1 171 ? 39.140 46.982 71.139 1.00 20.81 171 MET B C 1
ATOM 3387 O O . MET B 1 171 ? 38.162 46.252 70.968 1.00 18.70 171 MET B O 1
ATOM 3392 N N . ASP B 1 172 ? 39.231 47.853 72.141 1.00 20.37 172 ASP B N 1
ATOM 3393 C CA . ASP B 1 172 ? 38.157 47.991 73.117 1.00 21.35 172 ASP B CA 1
ATOM 3394 C C . ASP B 1 172 ? 37.440 49.322 73.003 1.00 21.03 172 ASP B C 1
ATOM 3395 O O . ASP B 1 172 ? 38.042 50.339 72.652 1.00 20.43 172 ASP B O 1
ATOM 3400 N N . TRP B 1 173 ? 36.147 49.307 73.303 1.00 19.77 173 TRP B N 1
ATOM 3401 C CA . TRP B 1 173 ? 35.359 50.529 73.294 1.00 20.22 173 TRP B CA 1
ATOM 3402 C C . TRP B 1 173 ? 34.188 50.293 74.220 1.00 21.23 173 TRP B C 1
ATOM 3403 O O . TRP B 1 173 ? 33.865 49.150 74.558 1.00 20.38 173 TRP B O 1
ATOM 3414 N N . ARG B 1 174 ? 33.568 51.372 74.666 1.00 23.59 174 ARG B N 1
ATOM 3415 C CA . ARG B 1 174 ? 32.463 51.233 75.593 1.00 26.94 174 ARG B CA 1
ATOM 3416 C C . ARG B 1 174 ? 31.290 52.127 75.255 1.00 27.19 174 ARG B C 1
ATOM 3417 O O . ARG B 1 174 ? 31.439 53.156 74.600 1.00 25.91 174 ARG B O 1
ATOM 3425 N N . GLU B 1 175 ? 30.121 51.703 75.715 1.00 27.56 175 GLU B N 1
ATOM 3426 C CA . GLU B 1 175 ? 28.880 52.432 75.529 1.00 28.47 175 GLU B CA 1
ATOM 3427 C C . GLU B 1 175 ? 28.260 52.452 76.918 1.00 28.49 175 GLU B C 1
ATOM 3428 O O . GLU B 1 175 ? 27.936 51.402 77.478 1.00 26.22 175 GLU B O 1
ATOM 3434 N N . VAL B 1 176 ? 28.127 53.649 77.478 1.00 27.10 176 VAL B N 1
ATOM 3435 C CA . VAL B 1 176 ? 27.582 53.811 78.818 1.00 28.07 176 VAL B CA 1
ATOM 3436 C C . VAL B 1 176 ? 26.154 54.350 78.862 1.00 28.24 176 VAL B C 1
ATOM 3437 O O . VAL B 1 176 ? 25.790 55.242 78.101 1.00 27.73 176 VAL B O 1
ATOM 3441 N N . GLU B 1 177 ? 25.351 53.777 79.755 1.00 28.39 177 GLU B N 1
ATOM 3442 C CA . GLU B 1 177 ? 23.969 54.194 79.973 1.00 28.71 177 GLU B CA 1
ATOM 3443 C C . GLU B 1 177 ? 23.980 54.596 81.444 1.00 28.22 177 GLU B C 1
ATOM 3444 O O . GLU B 1 177 ? 23.651 53.803 82.323 1.00 26.41 177 GLU B O 1
ATOM 3450 N N . PRO B 1 178 ? 24.379 55.843 81.723 1.00 28.49 178 PRO B N 1
ATOM 3451 C CA . PRO B 1 178 ? 24.480 56.421 83.065 1.00 28.41 178 PRO B CA 1
ATOM 3452 C C . PRO B 1 178 ? 23.246 56.335 83.948 1.00 27.45 178 PRO B C 1
ATOM 3453 O O . PRO B 1 178 ? 23.352 56.023 85.135 1.00 26.73 178 PRO B O 1
ATOM 3457 N N . ALA B 1 179 ? 22.081 56.606 83.371 1.00 27.54 179 ALA B N 1
ATOM 3458 C CA . ALA B 1 179 ? 20.832 56.580 84.124 1.00 27.69 179 ALA B CA 1
ATOM 3459 C C . ALA B 1 179 ? 20.592 55.256 84.836 1.00 27.94 179 ALA B C 1
ATOM 3460 O O . ALA B 1 179 ? 20.215 55.237 86.012 1.00 27.37 179 ALA B O 1
ATOM 3462 N N . VAL B 1 180 ? 20.803 54.153 84.119 1.00 25.65 180 VAL B N 1
ATOM 3463 C CA . VAL B 1 180 ? 20.596 52.823 84.674 1.00 23.57 180 VAL B CA 1
ATOM 3464 C C . VAL B 1 180 ? 21.899 52.167 85.125 1.00 22.95 180 VAL B C 1
ATOM 3465 O O . VAL B 1 180 ? 21.925 50.980 85.452 1.00 21.56 180 VAL B O 1
ATOM 3469 N N . GLN B 1 181 ? 22.972 52.952 85.143 1.00 20.86 181 GLN B N 1
ATOM 3470 C CA . GLN B 1 181 ? 24.284 52.472 85.562 1.00 21.58 181 GLN B CA 1
ATOM 3471 C C . GLN B 1 181 ? 24.686 51.176 84.871 1.00 21.13 181 GLN B C 1
ATOM 3472 O O . GLN B 1 181 ? 25.103 50.209 85.517 1.00 19.07 181 GLN B O 1
ATOM 3478 N N . LYS B 1 182 ? 24.551 51.169 83.548 1.00 20.38 182 LYS B N 1
ATOM 3479 C CA . LYS B 1 182 ? 24.908 50.009 82.738 1.00 21.75 182 LYS B CA 1
ATOM 3480 C C . LYS B 1 182 ? 26.034 50.400 81.799 1.00 23.13 182 LYS B C 1
ATOM 3481 O O . LYS B 1 182 ? 26.110 51.540 81.338 1.00 22.29 182 LYS B O 1
ATOM 3487 N N . LEU B 1 183 ? 26.902 49.442 81.513 1.00 24.82 183 LEU B N 1
ATOM 3488 C CA . LEU B 1 183 ? 28.025 49.684 80.630 1.00 27.60 183 LEU B CA 1
ATOM 3489 C C . LEU B 1 183 ? 28.148 48.491 79.697 1.00 28.16 183 LEU B C 1
ATOM 3490 O O . LEU B 1 183 ? 28.044 47.338 80.126 1.00 27.30 183 LEU B O 1
ATOM 3495 N N . ARG B 1 184 ? 28.329 48.778 78.415 1.00 26.53 184 ARG B N 1
ATOM 3496 C CA . ARG B 1 184 ? 28.477 47.737 77.418 1.00 27.85 184 ARG B CA 1
ATOM 3497 C C . ARG B 1 184 ? 29.954 47.707 77.088 1.00 26.91 184 ARG B C 1
ATOM 3498 O O . ARG B 1 184 ? 30.484 48.643 76.490 1.00 24.79 184 ARG B O 1
ATOM 3506 N N . PHE B 1 185 ? 30.619 46.643 77.516 1.00 25.51 185 PHE B N 1
ATOM 3507 C CA . PHE B 1 185 ? 32.044 46.481 77.274 1.00 26.59 185 PHE B CA 1
ATOM 3508 C C . PHE B 1 185 ? 32.214 45.691 75.987 1.00 23.93 185 PHE B C 1
ATOM 3509 O O . PHE B 1 185 ? 31.812 44.533 75.905 1.00 24.40 185 PHE B O 1
ATOM 3517 N N . LYS B 1 186 ? 32.801 46.322 74.977 1.00 22.09 186 LYS B N 1
ATOM 3518 C CA . LYS B 1 186 ? 32.997 45.664 73.697 1.00 19.86 186 LYS B CA 1
ATOM 3519 C C . LYS B 1 186 ? 34.490 45.499 73.448 1.00 20.17 186 LYS B C 1
ATOM 3520 O O . LYS B 1 186 ? 35.285 46.395 73.735 1.00 19.16 186 LYS B O 1
ATOM 3526 N N . ARG B 1 187 ? 34.865 44.352 72.906 1.00 18.20 187 ARG B N 1
ATOM 3527 C CA . ARG B 1 187 ? 36.262 44.091 72.620 1.00 19.59 187 ARG B CA 1
ATOM 3528 C C . ARG B 1 187 ? 36.394 43.203 71.397 1.00 19.57 187 ARG B C 1
ATOM 3529 O O . ARG B 1 187 ? 35.878 42.091 71.367 1.00 21.55 187 ARG B O 1
ATOM 3537 N N . LEU B 1 188 ? 37.065 43.721 70.376 1.00 18.41 188 LEU B N 1
ATOM 3538 C CA . LEU B 1 188 ? 37.290 42.960 69.157 1.00 17.32 188 LEU B CA 1
ATOM 3539 C C . LEU B 1 188 ? 38.681 42.354 69.276 1.00 17.24 188 LEU B C 1
ATOM 3540 O O . LEU B 1 188 ? 39.664 43.078 69.401 1.00 16.35 188 LEU B O 1
ATOM 3545 N N . VAL B 1 189 ? 38.763 41.030 69.259 1.00 17.41 189 VAL B N 1
ATOM 3546 C CA . VAL B 1 189 ? 40.056 40.375 69.343 1.00 15.62 189 VAL B CA 1
ATOM 3547 C C . VAL B 1 189 ? 40.355 39.751 67.984 1.00 16.02 189 VAL B C 1
ATOM 3548 O O . VAL B 1 189 ? 39.603 38.908 67.498 1.00 15.06 189 VAL B O 1
ATOM 3552 N N . GLN B 1 190 ? 41.435 40.203 67.359 1.00 15.66 190 GLN B N 1
ATOM 3553 C CA . GLN B 1 190 ? 41.844 39.668 66.069 1.00 16.67 190 GLN B CA 1
ATOM 3554 C C . GLN B 1 190 ? 43.093 38.832 66.312 1.00 16.66 190 GLN B C 1
ATOM 3555 O O . GLN B 1 190 ? 44.065 39.308 66.908 1.00 16.07 190 GLN B O 1
ATOM 3561 N N . ILE B 1 191 ? 43.051 37.582 65.866 1.00 16.01 191 ILE B N 1
ATOM 3562 C CA . ILE B 1 191 ? 44.166 36.655 66.045 1.00 17.44 191 ILE B CA 1
ATOM 3563 C C . ILE B 1 191 ? 44.848 36.442 64.702 1.00 16.98 191 ILE B C 1
ATOM 3564 O O . ILE B 1 191 ? 44.280 35.829 63.800 1.00 18.17 191 ILE B O 1
ATOM 3569 N N . LEU B 1 192 ? 46.063 36.968 64.590 1.00 16.84 192 LEU B N 1
ATOM 3570 C CA . LEU B 1 192 ? 46.850 36.906 63.363 1.00 17.97 192 LEU B CA 1
ATOM 3571 C C . LEU B 1 192 ? 47.887 35.794 63.332 1.00 20.23 192 LEU B C 1
ATOM 3572 O O . LEU B 1 192 ? 48.711 35.670 64.241 1.00 18.14 192 LEU B O 1
ATOM 3577 N N . ARG B 1 193 ? 47.847 34.995 62.273 1.00 20.48 193 ARG B N 1
ATOM 3578 C CA . ARG B 1 193 ? 48.813 33.921 62.109 1.00 23.41 193 ARG B CA 1
ATOM 3579 C C . ARG B 1 193 ? 49.938 34.469 61.235 1.00 23.79 193 ARG B C 1
ATOM 3580 O O . ARG B 1 193 ? 49.769 35.485 60.563 1.00 22.10 193 ARG B O 1
ATOM 3588 N N . PRO B 1 194 ? 51.105 33.808 61.241 1.00 24.23 194 PRO B N 1
ATOM 3589 C CA . PRO B 1 194 ? 52.261 34.241 60.450 1.00 24.69 194 PRO B CA 1
ATOM 3590 C C . PRO B 1 194 ? 51.999 34.551 58.978 1.00 25.24 194 PRO B C 1
ATOM 3591 O O . PRO B 1 194 ? 52.570 35.497 58.437 1.00 24.44 194 PRO B O 1
ATOM 3595 N N . ASN B 1 195 ? 51.137 33.769 58.335 1.00 26.07 195 ASN B N 1
ATOM 3596 C CA . ASN B 1 195 ? 50.845 33.978 56.916 1.00 26.94 195 ASN B CA 1
ATOM 3597 C C . ASN B 1 195 ? 49.796 35.049 56.628 1.00 26.85 195 ASN B C 1
ATOM 3598 O O . ASN B 1 195 ? 49.397 35.238 55.478 1.00 25.13 195 ASN B O 1
ATOM 3603 N N . GLY B 1 196 ? 49.341 35.744 57.666 1.00 24.38 196 GLY B N 1
ATOM 3604 C CA . GLY B 1 196 ? 48.352 36.785 57.461 1.00 21.79 196 GLY B CA 1
ATOM 3605 C C . GLY B 1 196 ? 46.909 36.370 57.678 1.00 22.90 196 GLY B C 1
ATOM 3606 O O . GLY B 1 196 ? 46.020 37.227 57.717 1.00 20.03 196 GLY B O 1
ATOM 3607 N N . GLU B 1 197 ? 46.657 35.069 57.812 1.00 21.23 197 GLU B N 1
ATOM 3608 C CA . GLU B 1 197 ? 45.296 34.604 58.032 1.00 23.21 197 GLU B CA 1
ATOM 3609 C C . GLU B 1 197 ? 44.800 35.141 59.364 1.00 22.45 197 GLU B C 1
ATOM 3610 O O . GLU B 1 197 ? 45.556 35.231 60.331 1.00 19.95 197 GLU B O 1
ATOM 3616 N N . VAL B 1 198 ? 43.525 35.497 59.408 1.00 22.86 198 VAL B N 1
ATOM 3617 C CA . VAL B 1 198 ? 42.951 36.068 60.614 1.00 23.73 198 VAL B CA 1
ATOM 3618 C C . VAL B 1 198 ? 41.683 35.399 61.102 1.00 22.66 198 VAL B C 1
ATOM 3619 O O . VAL B 1 198 ? 40.912 34.839 60.331 1.00 21.11 198 VAL B O 1
ATOM 3623 N N . LYS B 1 199 ? 41.492 35.464 62.412 1.00 24.12 199 LYS B N 1
ATOM 3624 C CA . LYS B 1 199 ? 40.293 34.966 63.063 1.00 24.26 199 LYS B CA 1
ATOM 3625 C C . LYS B 1 199 ? 39.942 36.112 64.002 1.00 24.00 199 LYS B C 1
ATOM 3626 O O . LYS B 1 199 ? 40.825 36.676 64.655 1.00 23.31 199 LYS B O 1
ATOM 3632 N N . ALA B 1 200 ? 38.669 36.478 64.051 1.00 21.25 200 ALA B N 1
ATOM 3633 C CA . ALA B 1 200 ? 38.247 37.580 64.903 1.00 19.43 200 ALA B CA 1
ATOM 3634 C C . ALA B 1 200 ? 37.037 37.197 65.735 1.00 18.32 200 ALA B C 1
ATOM 3635 O O . ALA B 1 200 ? 36.141 36.505 65.255 1.00 18.34 200 ALA B O 1
ATOM 3637 N N . PHE B 1 201 ? 37.025 37.660 66.983 1.00 18.62 201 PHE B N 1
ATOM 3638 C CA . PHE B 1 201 ? 35.937 37.379 67.912 1.00 20.09 201 PHE B CA 1
ATOM 3639 C C . PHE B 1 201 ? 35.529 38.664 68.617 1.00 19.65 201 PHE B C 1
ATOM 3640 O O . PHE B 1 201 ? 36.372 39.491 68.957 1.00 18.81 201 PHE B O 1
ATOM 3648 N N . LEU B 1 202 ? 34.231 38.827 68.841 1.00 19.61 202 LEU B N 1
ATOM 3649 C CA . LEU B 1 202 ? 33.735 40.026 69.497 1.00 18.66 202 LEU B CA 1
ATOM 3650 C C . LEU B 1 202 ? 33.221 39.738 70.900 1.00 18.58 202 LEU B C 1
ATOM 3651 O O . LEU B 1 202 ? 32.345 38.892 71.088 1.00 18.25 202 LEU B O 1
ATOM 3656 N N . VAL B 1 203 ? 33.786 40.437 71.878 1.00 18.55 203 VAL B N 1
ATOM 3657 C CA . VAL B 1 203 ? 33.358 40.304 73.265 1.00 20.37 203 VAL B CA 1
ATOM 3658 C C . VAL B 1 203 ? 32.309 41.393 73.428 1.00 20.32 203 VAL B C 1
ATOM 3659 O O . VAL B 1 203 ? 32.509 42.522 72.988 1.00 18.37 203 VAL B O 1
ATOM 3663 N N . ASP B 1 204 ? 31.191 41.060 74.053 1.00 22.71 204 ASP B N 1
ATOM 3664 C CA . ASP B 1 204 ? 30.118 42.028 74.232 1.00 24.82 204 ASP B CA 1
ATOM 3665 C C . ASP B 1 204 ? 29.355 41.683 75.507 1.00 25.13 204 ASP B C 1
ATOM 3666 O O . ASP B 1 204 ? 28.388 40.928 75.472 1.00 27.19 204 ASP B O 1
ATOM 3671 N N . ASP B 1 205 ? 29.810 42.230 76.630 1.00 23.97 205 ASP B N 1
ATOM 3672 C CA . ASP B 1 205 ? 29.182 41.954 77.920 1.00 25.95 205 ASP B CA 1
ATOM 3673 C C . ASP B 1 205 ? 28.479 43.168 78.510 1.00 24.27 205 ASP B C 1
ATOM 3674 O O . ASP B 1 205 ? 28.941 44.295 78.363 1.00 23.67 205 ASP B O 1
ATOM 3679 N N . GLU B 1 206 ? 27.361 42.927 79.183 1.00 25.08 206 GLU B N 1
ATOM 3680 C CA . GLU B 1 206 ? 26.629 44.002 79.839 1.00 24.98 206 GLU B CA 1
ATOM 3681 C C . GLU B 1 206 ? 27.167 44.051 81.258 1.00 24.53 206 GLU B C 1
ATOM 3682 O O . GLU B 1 206 ? 27.110 43.054 81.972 1.00 24.32 206 GLU B O 1
ATOM 3688 N N . LEU B 1 207 ? 27.705 45.195 81.662 1.00 22.91 207 LEU B N 1
ATOM 3689 C CA . LEU B 1 207 ? 28.247 45.338 83.008 1.00 23.31 207 LEU B CA 1
ATOM 3690 C C . LEU B 1 207 ? 27.475 46.380 83.802 1.00 22.62 207 LEU B C 1
ATOM 3691 O O . LEU B 1 207 ? 26.728 47.182 83.238 1.00 22.53 207 LEU B O 1
ATOM 3696 N N . ASN B 1 208 ? 27.663 46.355 85.115 1.00 21.81 208 ASN B N 1
ATOM 3697 C CA . ASN B 1 208 ? 26.978 47.271 86.013 1.00 22.47 208 ASN B CA 1
ATOM 3698 C C . ASN B 1 208 ? 27.987 48.207 86.646 1.00 23.22 208 ASN B C 1
ATOM 3699 O O . ASN B 1 208 ? 29.087 47.789 87.021 1.00 24.70 208 ASN B O 1
ATOM 3704 N N . ILE B 1 209 ? 27.603 49.473 86.764 1.00 22.50 209 ILE B N 1
ATOM 3705 C CA . ILE B 1 209 ? 28.464 50.502 87.328 1.00 24.68 209 ILE B CA 1
ATOM 3706 C C . ILE B 1 209 ? 28.116 50.821 88.777 1.00 26.06 209 ILE B C 1
ATOM 3707 O O . ILE B 1 209 ? 26.989 51.210 89.078 1.00 25.45 209 ILE B O 1
ATOM 3712 N N . TYR B 1 210 ? 29.098 50.660 89.663 1.00 26.62 210 TYR B N 1
ATOM 3713 C CA . TYR B 1 210 ? 28.920 50.932 91.090 1.00 28.10 210 TYR B CA 1
ATOM 3714 C C . TYR B 1 210 ? 30.013 51.852 91.603 1.00 27.83 210 TYR B C 1
ATOM 3715 O O . TYR B 1 210 ? 31.132 51.840 91.097 1.00 29.90 210 TYR B O 1
ATOM 3724 N N . THR B 1 211 ? 29.688 52.637 92.620 1.00 28.38 211 THR B N 1
ATOM 3725 C CA . THR B 1 211 ? 30.664 53.511 93.249 1.00 28.39 211 THR B CA 1
ATOM 3726 C C . THR B 1 211 ? 31.088 52.754 94.509 1.00 26.78 211 THR B C 1
ATOM 3727 O O . THR B 1 211 ? 30.438 51.784 94.900 1.00 26.33 211 THR B O 1
ATOM 3731 N N . PRO B 1 212 ? 32.179 53.181 95.160 1.00 26.45 212 PRO B N 1
ATOM 3732 C CA . PRO B 1 212 ? 32.628 52.494 96.377 1.00 26.31 212 PRO B CA 1
ATOM 3733 C C . PRO B 1 212 ? 31.552 52.550 97.466 1.00 27.54 212 PRO B C 1
ATOM 3734 O O . PRO B 1 212 ? 31.263 51.558 98.126 1.00 26.72 212 PRO B O 1
ATOM 3738 N N . ARG B 1 213 ? 30.964 53.729 97.639 1.00 29.02 213 ARG B N 1
ATOM 3739 C CA . ARG B 1 213 ? 29.918 53.939 98.637 1.00 29.39 213 ARG B CA 1
ATOM 3740 C C . ARG B 1 213 ? 28.733 53.019 98.393 1.00 27.60 213 ARG B C 1
ATOM 3741 O O . ARG B 1 213 ? 28.164 52.452 99.323 1.00 27.05 213 ARG B O 1
ATOM 3749 N N . GLU B 1 214 ? 28.368 52.880 97.126 1.00 26.75 214 GLU B N 1
ATOM 3750 C CA . GLU B 1 214 ? 27.245 52.049 96.732 1.00 27.02 214 GLU B CA 1
ATOM 3751 C C . GLU B 1 214 ? 27.454 50.584 97.104 1.00 28.66 214 GLU B C 1
ATOM 3752 O O . GLU B 1 214 ? 26.538 49.925 97.611 1.00 26.40 214 GLU B O 1
ATOM 3758 N N . VAL B 1 215 ? 28.657 50.072 96.851 1.00 27.07 215 VAL B N 1
ATOM 3759 C CA . VAL B 1 215 ? 28.959 48.684 97.179 1.00 25.87 215 VAL B CA 1
ATOM 3760 C C . VAL B 1 215 ? 28.982 48.499 98.697 1.00 25.12 215 VAL B C 1
ATOM 3761 O O . VAL B 1 215 ? 28.487 47.498 99.209 1.00 26.97 215 VAL B O 1
ATOM 3765 N N . ARG B 1 216 ? 29.546 49.464 99.417 1.00 25.41 216 ARG B N 1
ATOM 3766 C CA . ARG B 1 216 ? 29.589 49.371 100.874 1.00 28.47 216 ARG B CA 1
ATOM 3767 C C . ARG B 1 216 ? 28.172 49.331 101.440 1.00 28.84 216 ARG B C 1
ATOM 3768 O O . ARG B 1 216 ? 27.898 48.597 102.389 1.00 28.45 216 ARG B O 1
ATOM 3776 N N . LEU B 1 217 ? 27.273 50.120 100.855 1.00 26.65 217 LEU B N 1
ATOM 3777 C CA . LEU B 1 217 ? 25.884 50.155 101.307 1.00 28.89 217 LEU B CA 1
ATOM 3778 C C . LEU B 1 217 ? 25.213 48.798 101.162 1.00 29.72 217 LEU B C 1
ATOM 3779 O O . LEU B 1 217 ? 24.559 48.315 102.089 1.00 30.10 217 LEU B O 1
ATOM 3784 N N . LEU B 1 218 ? 25.372 48.191 99.990 1.00 27.52 218 LEU B N 1
ATOM 3785 C CA . LEU B 1 218 ? 24.785 46.891 99.715 1.00 29.95 218 LEU B CA 1
ATOM 3786 C C . LEU B 1 218 ? 25.425 45.777 100.550 1.00 30.66 218 LEU B C 1
ATOM 3787 O O . LEU B 1 218 ? 24.759 44.805 100.906 1.00 33.97 218 LEU B O 1
ATOM 3792 N N . ALA B 1 219 ? 26.709 45.924 100.866 1.00 30.93 219 ALA B N 1
ATOM 3793 C CA . ALA B 1 219 ? 27.435 44.916 101.641 1.00 31.76 219 ALA B CA 1
ATOM 3794 C C . ALA B 1 219 ? 27.239 45.046 103.150 1.00 33.31 219 ALA B C 1
ATOM 3795 O O . ALA B 1 219 ? 27.150 44.044 103.862 1.00 33.06 219 ALA B O 1
ATOM 3797 N N . GLU B 1 220 ? 27.187 46.282 103.632 1.00 33.34 220 GLU B N 1
ATOM 3798 C CA . GLU B 1 220 ? 27.014 46.546 105.054 1.00 35.58 220 GLU B CA 1
ATOM 3799 C C . GLU B 1 220 ? 25.808 45.800 105.617 1.00 35.58 220 GLU B C 1
ATOM 3800 O O . GLU B 1 220 ? 25.724 45.549 106.817 1.00 36.66 220 GLU B O 1
ATOM 3806 N N . LYS B 1 221 ? 24.884 45.433 104.740 1.00 36.11 221 LYS B N 1
ATOM 3807 C CA . LYS B 1 221 ? 23.682 44.717 105.144 1.00 38.00 221 LYS B CA 1
ATOM 3808 C C . LYS B 1 221 ? 23.965 43.257 105.501 1.00 37.86 221 LYS B C 1
ATOM 3809 O O . LYS B 1 221 ? 23.203 42.634 106.242 1.00 38.56 221 LYS B O 1
ATOM 3815 N N . TYR B 1 222 ? 25.070 42.720 104.989 1.00 36.20 222 TYR B N 1
ATOM 3816 C CA . TYR B 1 222 ? 25.402 41.317 105.208 1.00 34.11 222 TYR B CA 1
ATOM 3817 C C . TYR B 1 222 ? 26.657 41.017 106.029 1.00 34.29 222 TYR B C 1
ATOM 3818 O O . TYR B 1 222 ? 26.919 39.858 106.357 1.00 33.86 222 TYR B O 1
ATOM 3827 N N . PHE B 1 223 ? 27.427 42.049 106.361 1.00 33.11 223 PHE B N 1
ATOM 3828 C CA . PHE B 1 223 ? 28.652 41.876 107.140 1.00 33.70 223 PHE B CA 1
ATOM 3829 C C . PHE B 1 223 ? 28.649 42.849 108.314 1.00 35.85 223 PHE B C 1
ATOM 3830 O O . PHE B 1 223 ? 28.165 43.975 108.186 1.00 37.70 223 PHE B O 1
ATOM 3838 N N . GLU B 1 224 ? 29.185 42.421 109.453 1.00 37.04 224 GLU B N 1
ATOM 3839 C CA . GLU B 1 224 ? 29.225 43.284 110.628 1.00 38.19 224 GLU B CA 1
ATOM 3840 C C . GLU B 1 224 ? 29.934 44.579 110.264 1.00 37.43 224 GLU B C 1
ATOM 3841 O O . GLU B 1 224 ? 29.476 45.665 110.607 1.00 36.19 224 GLU B O 1
ATOM 3847 N N . LYS B 1 225 ? 31.056 44.463 109.566 1.00 36.03 225 LYS B N 1
ATOM 3848 C CA . LYS B 1 225 ? 31.794 45.645 109.153 1.00 35.35 225 LYS B CA 1
ATOM 3849 C C . LYS B 1 225 ? 32.250 45.531 107.707 1.00 34.36 225 LYS B C 1
ATOM 3850 O O . LYS B 1 225 ? 32.551 44.441 107.222 1.00 31.69 225 LYS B O 1
ATOM 3856 N N . VAL B 1 226 ? 32.284 46.669 107.024 1.00 33.49 226 VAL B N 1
ATOM 3857 C CA . VAL B 1 226 ? 32.713 46.724 105.633 1.00 32.03 226 VAL B CA 1
ATOM 3858 C C . VAL B 1 226 ? 33.696 47.872 105.504 1.00 32.14 226 VAL B C 1
ATOM 3859 O O . VAL B 1 226 ? 33.438 48.979 105.979 1.00 31.54 226 VAL B O 1
ATOM 3863 N N . LYS B 1 227 ? 34.831 47.607 104.871 1.00 30.82 227 LYS B N 1
ATOM 3864 C CA . LYS B 1 227 ? 35.840 48.633 104.685 1.00 30.63 227 LYS B CA 1
ATOM 3865 C C . LYS B 1 227 ? 36.056 48.899 103.204 1.00 29.19 227 LYS B C 1
ATOM 3866 O O . LYS B 1 227 ? 35.815 48.029 102.368 1.00 26.82 227 LYS B O 1
ATOM 3872 N N . ILE B 1 228 ? 36.491 50.110 102.880 1.00 28.30 228 ILE B N 1
ATOM 3873 C CA . ILE B 1 228 ? 36.760 50.465 101.493 1.00 28.48 228 ILE B CA 1
ATOM 3874 C C . ILE B 1 228 ? 38.213 50.903 101.416 1.00 28.35 228 ILE B C 1
ATOM 3875 O O . ILE B 1 228 ? 38.600 51.892 102.040 1.00 26.99 228 ILE B O 1
ATOM 3880 N N . TYR B 1 229 ? 39.017 50.156 100.664 1.00 28.11 229 TYR B N 1
ATOM 3881 C CA . TYR B 1 229 ? 40.431 50.477 100.506 1.00 27.90 229 TYR B CA 1
ATOM 3882 C C . TYR B 1 229 ? 40.745 50.793 99.054 1.00 27.28 229 TYR B C 1
ATOM 3883 O O . TYR B 1 229 ? 39.942 50.521 98.166 1.00 26.97 229 TYR B O 1
ATOM 3892 N N . GLY B 1 230 ? 41.927 51.350 98.819 1.00 27.26 230 GLY B N 1
ATOM 3893 C CA . GLY B 1 230 ? 42.323 51.682 97.464 1.00 30.43 230 GLY B CA 1
ATOM 3894 C C . GLY B 1 230 ? 43.805 51.487 97.217 1.00 31.68 230 GLY B C 1
ATOM 3895 O O . GLY B 1 230 ? 44.614 51.550 98.144 1.00 32.36 230 GLY B O 1
ATOM 3896 N N . ASN B 1 231 ? 44.154 51.234 95.960 1.00 32.75 231 ASN B N 1
ATOM 3897 C CA . ASN B 1 231 ? 45.542 51.051 95.544 1.00 34.30 231 ASN B CA 1
ATOM 3898 C C . ASN B 1 231 ? 46.477 50.255 96.462 1.00 35.18 231 ASN B C 1
ATOM 3899 O O . ASN B 1 231 ? 47.505 50.762 96.912 1.00 36.21 231 ASN B O 1
ATOM 3904 N N . LEU B 1 232 ? 46.113 49.006 96.727 1.00 33.89 232 LEU B N 1
ATOM 3905 C CA . LEU B 1 232 ? 46.921 48.108 97.547 1.00 33.01 232 LEU B CA 1
ATOM 3906 C C . LEU B 1 232 ? 47.421 48.661 98.883 1.00 33.94 232 LEU B C 1
ATOM 3907 O O . LEU B 1 232 ? 48.567 48.435 99.272 1.00 33.88 232 LEU B O 1
ATOM 3912 N N . LYS B 1 233 ? 46.556 49.386 99.581 1.00 33.79 233 LYS B N 1
ATOM 3913 C CA . LYS B 1 233 ? 46.884 49.932 100.891 1.00 33.93 233 LYS B CA 1
ATOM 3914 C C . LYS B 1 233 ? 45.612 49.870 101.720 1.00 33.09 233 LYS B C 1
ATOM 3915 O O . LYS B 1 233 ? 44.516 50.051 101.189 1.00 31.66 233 LYS B O 1
ATOM 3921 N N . ARG B 1 234 ? 45.749 49.598 103.013 1.00 31.46 234 ARG B N 1
ATOM 3922 C CA . ARG B 1 234 ? 44.585 49.518 103.881 1.00 31.83 234 ARG B CA 1
ATOM 3923 C C . ARG B 1 234 ? 44.099 50.912 104.262 1.00 33.65 234 ARG B C 1
ATOM 3924 O O . ARG B 1 234 ? 43.986 51.264 105.439 1.00 33.33 234 ARG B O 1
ATOM 3932 N N . GLU B 1 235 ? 43.819 51.702 103.232 1.00 33.86 235 GLU B N 1
ATOM 3933 C CA . GLU B 1 235 ? 43.329 53.064 103.381 1.00 35.50 235 GLU B CA 1
ATOM 3934 C C . GLU B 1 235 ? 42.753 53.491 102.037 1.00 34.57 235 GLU B C 1
ATOM 3935 O O . GLU B 1 235 ? 42.941 52.806 101.031 1.00 32.42 235 GLU B O 1
ATOM 3941 N N . LEU B 1 236 ? 42.048 54.616 102.021 1.00 33.96 236 LEU B N 1
ATOM 3942 C CA . LEU B 1 236 ? 41.462 55.123 100.790 1.00 33.98 236 LEU B CA 1
ATOM 3943 C C . LEU B 1 236 ? 41.905 56.565 100.573 1.00 35.32 236 LEU B C 1
ATOM 3944 O O . LEU B 1 236 ? 41.621 57.436 101.395 1.00 36.44 236 LEU B O 1
ATOM 3949 N N . SER B 1 237 ? 42.614 56.807 99.476 1.00 34.70 237 SER B N 1
ATOM 3950 C CA . SER B 1 237 ? 43.083 58.148 99.152 1.00 35.85 237 SER B CA 1
ATOM 3951 C C . SER B 1 237 ? 42.187 58.761 98.086 1.00 33.66 237 SER B C 1
ATOM 3952 O O . SER B 1 237 ? 41.704 58.065 97.194 1.00 33.04 237 SER B O 1
ATOM 3955 N N . PRO B 1 238 ? 41.966 60.083 98.162 1.00 34.78 238 PRO B N 1
ATOM 3956 C CA . PRO B 1 238 ? 41.128 60.851 97.237 1.00 33.74 238 PRO B CA 1
ATOM 3957 C C . PRO B 1 238 ? 41.227 60.492 95.759 1.00 34.20 238 PRO B C 1
ATOM 3958 O O . PRO B 1 238 ? 40.217 60.453 95.059 1.00 35.19 238 PRO B O 1
ATOM 3962 N N . ASN B 1 239 ? 42.434 60.218 95.279 1.00 33.88 239 ASN B N 1
ATOM 3963 C CA . ASN B 1 239 ? 42.605 59.915 93.865 1.00 34.88 239 ASN B CA 1
ATOM 3964 C C . ASN B 1 239 ? 42.829 58.459 93.464 1.00 35.08 239 ASN B C 1
ATOM 3965 O O . ASN B 1 239 ? 43.224 58.189 92.328 1.00 34.77 239 ASN B O 1
ATOM 3970 N N . ASP B 1 240 ? 42.575 57.519 94.369 1.00 34.02 240 ASP B N 1
ATOM 3971 C CA . ASP B 1 240 ? 42.757 56.111 94.022 1.00 33.07 240 ASP B CA 1
ATOM 3972 C C . ASP B 1 240 ? 41.791 55.757 92.892 1.00 32.14 240 ASP B C 1
ATOM 3973 O O . ASP B 1 240 ? 40.690 56.302 92.821 1.00 32.28 240 ASP B O 1
ATOM 3978 N N . MET B 1 241 ? 42.202 54.850 92.010 1.00 32.07 241 MET B N 1
ATOM 3979 C CA . MET B 1 241 ? 41.359 54.449 90.886 1.00 33.30 241 MET B CA 1
ATOM 3980 C C . MET B 1 241 ? 40.935 52.982 90.894 1.00 31.58 241 MET B C 1
ATOM 3981 O O . MET B 1 241 ? 40.215 52.537 89.998 1.00 30.73 241 MET B O 1
ATOM 3986 N N . ARG B 1 242 ? 41.399 52.224 91.883 1.00 30.41 242 ARG B N 1
ATOM 3987 C CA . ARG B 1 242 ? 40.991 50.828 92.007 1.00 29.95 242 ARG B CA 1
ATOM 3988 C C . ARG B 1 242 ? 40.616 50.624 93.464 1.00 27.09 242 ARG B C 1
ATOM 3989 O O . ARG B 1 242 ? 41.369 50.978 94.370 1.00 27.33 242 ARG B O 1
ATOM 3997 N N . TYR B 1 243 ? 39.447 50.044 93.683 1.00 26.10 243 TYR B N 1
ATOM 3998 C CA . TYR B 1 243 ? 38.947 49.868 95.033 1.00 24.44 243 TYR B CA 1
ATOM 3999 C C . TYR B 1 243 ? 38.830 48.430 95.489 1.00 24.42 243 TYR B C 1
ATOM 4000 O O . TYR B 1 243 ? 38.655 47.516 94.689 1.00 24.53 243 TYR B O 1
ATOM 4009 N N . TRP B 1 244 ? 38.930 48.255 96.799 1.00 23.20 244 TRP B N 1
ATOM 4010 C CA . TRP B 1 244 ? 38.807 46.949 97.412 1.00 23.85 244 TRP B CA 1
ATOM 4011 C C . TRP B 1 244 ? 37.748 47.058 98.495 1.00 23.85 244 TRP B C 1
ATOM 4012 O O . TRP B 1 244 ? 37.809 47.947 99.341 1.00 26.71 244 TRP B O 1
ATOM 4023 N N . ILE B 1 245 ? 36.760 46.177 98.446 1.00 22.42 245 ILE B N 1
ATOM 4024 C CA . ILE B 1 245 ? 35.722 46.165 99.461 1.00 23.02 245 ILE B CA 1
ATOM 4025 C C . ILE B 1 245 ? 36.049 44.967 100.336 1.00 22.52 245 ILE B C 1
ATOM 4026 O O . ILE B 1 245 ? 36.298 43.875 99.824 1.00 19.70 245 ILE B O 1
ATOM 4031 N N . VAL B 1 246 ? 36.069 45.178 101.649 1.00 21.24 246 VAL B N 1
ATOM 4032 C CA . VAL B 1 246 ? 36.374 44.103 102.585 1.00 22.49 246 VAL B CA 1
ATOM 4033 C C . VAL B 1 246 ? 35.244 43.940 103.594 1.00 22.93 246 VAL B C 1
ATOM 4034 O O . VAL B 1 246 ? 34.941 44.860 104.353 1.00 25.90 246 VAL B O 1
ATOM 4038 N N . GLY B 1 247 ? 34.613 42.772 103.581 1.00 22.56 247 GLY B N 1
ATOM 4039 C CA . GLY B 1 247 ? 33.537 42.497 104.509 1.00 25.06 247 GLY B CA 1
ATOM 4040 C C . GLY B 1 247 ? 34.066 41.596 105.604 1.00 28.42 247 GLY B C 1
ATOM 4041 O O . GLY B 1 247 ? 34.696 40.575 105.322 1.00 26.71 247 GLY B O 1
ATOM 4042 N N . ILE B 1 248 ? 33.828 41.978 106.854 1.00 29.40 248 ILE B N 1
ATOM 4043 C CA . ILE B 1 248 ? 34.293 41.190 107.987 1.00 31.91 248 ILE B CA 1
ATOM 4044 C C . ILE B 1 248 ? 33.094 40.598 108.717 1.00 33.58 248 ILE B C 1
ATOM 4045 O O . ILE B 1 248 ? 32.237 41.330 109.212 1.00 34.84 248 ILE B O 1
ATOM 4050 N N . ALA B 1 249 ? 33.027 39.273 108.768 1.00 34.66 249 ALA B N 1
ATOM 4051 C CA . ALA B 1 249 ? 31.931 38.599 109.451 1.00 36.11 249 ALA B CA 1
ATOM 4052 C C . ALA B 1 249 ? 32.097 38.798 110.951 1.00 37.13 249 ALA B C 1
ATOM 4053 O O . ALA B 1 249 ? 33.211 38.756 111.470 1.00 36.55 249 ALA B O 1
ATOM 4055 N N . LYS B 1 250 ? 30.987 39.030 111.643 1.00 39.94 250 LYS B N 1
ATOM 4056 C CA . LYS B 1 250 ? 31.019 39.237 113.087 1.00 42.75 250 LYS B CA 1
ATOM 4057 C C . LYS B 1 250 ? 31.713 38.056 113.764 1.00 43.67 250 LYS B C 1
ATOM 4058 O O . LYS B 1 250 ? 31.436 36.900 113.441 1.00 42.36 250 LYS B O 1
ATOM 4064 N N . SER B 1 251 ? 32.622 38.350 114.688 1.00 45.03 251 SER B N 1
ATOM 4065 C CA . SER B 1 251 ? 33.331 37.302 115.415 1.00 47.11 251 SER B CA 1
ATOM 4066 C C . SER B 1 251 ? 32.966 37.387 116.892 1.00 48.68 251 SER B C 1
ATOM 4067 O O . SER B 1 251 ? 32.250 36.482 117.368 1.00 50.44 251 SER B O 1
ATOM 4070 N N . MET C 1 1 ? 59.482 43.049 64.790 1.00 34.60 1 MET C N 1
ATOM 4071 C CA . MET C 1 1 ? 60.038 44.210 64.038 1.00 34.84 1 MET C CA 1
ATOM 4072 C C . MET C 1 1 ? 60.332 43.892 62.574 1.00 31.40 1 MET C C 1
ATOM 4073 O O . MET C 1 1 ? 60.488 42.730 62.192 1.00 30.91 1 MET C O 1
ATOM 4078 N N . TYR C 1 2 ? 60.402 44.952 61.773 1.00 28.66 2 TYR C N 1
ATOM 4079 C CA . TYR C 1 2 ? 60.685 44.878 60.340 1.00 27.51 2 TYR C CA 1
ATOM 4080 C C . TYR C 1 2 ? 59.599 44.230 59.487 1.00 26.78 2 TYR C C 1
ATOM 4081 O O . TYR C 1 2 ? 59.842 43.922 58.317 1.00 23.90 2 TYR C O 1
ATOM 4090 N N . GLU C 1 3 ? 58.411 44.026 60.054 1.00 24.49 3 GLU C N 1
ATOM 4091 C CA . GLU C 1 3 ? 57.316 43.413 59.302 1.00 25.14 3 GLU C CA 1
ATOM 4092 C C . GLU C 1 3 ? 56.985 44.221 58.049 1.00 23.28 3 GLU C C 1
ATOM 4093 O O . GLU C 1 3 ? 56.560 43.672 57.033 1.00 23.59 3 GLU C O 1
ATOM 4099 N N . LEU C 1 4 ? 57.174 45.530 58.135 1.00 22.62 4 LEU C N 1
ATOM 4100 C CA . LEU C 1 4 ? 56.875 46.422 57.027 1.00 24.21 4 LEU C CA 1
ATOM 4101 C C . LEU C 1 4 ? 57.856 46.261 55.868 1.00 25.11 4 LEU C C 1
ATOM 4102 O O . LEU C 1 4 ? 57.528 46.566 54.721 1.00 24.67 4 LEU C O 1
ATOM 4107 N N . TYR C 1 5 ? 59.054 45.773 56.175 1.00 23.43 5 TYR C N 1
ATOM 4108 C CA . TYR C 1 5 ? 60.102 45.614 55.173 1.00 24.30 5 TYR C CA 1
ATOM 4109 C C . TYR C 1 5 ? 60.314 44.185 54.703 1.00 24.53 5 TYR C C 1
ATOM 4110 O O . TYR C 1 5 ? 61.187 43.916 53.874 1.00 24.70 5 TYR C O 1
ATOM 4119 N N . THR C 1 6 ? 59.523 43.267 55.240 1.00 23.93 6 THR C N 1
ATOM 4120 C CA . THR C 1 6 ? 59.629 41.871 54.856 1.00 24.17 6 THR C CA 1
ATOM 4121 C C . THR C 1 6 ? 58.285 41.402 54.307 1.00 26.10 6 THR C C 1
ATOM 4122 O O . THR C 1 6 ? 58.060 41.414 53.090 1.00 23.67 6 THR C O 1
ATOM 4126 N N . LEU C 1 7 ? 57.384 41.010 55.202 1.00 25.68 7 LEU C N 1
ATOM 4127 C CA . LEU C 1 7 ? 56.066 40.540 54.790 1.00 25.42 7 LEU C CA 1
ATOM 4128 C C . LEU C 1 7 ? 55.287 41.583 53.989 1.00 23.82 7 LEU C C 1
ATOM 4129 O O . LEU C 1 7 ? 54.544 41.237 53.069 1.00 23.27 7 LEU C O 1
ATOM 4134 N N . LEU C 1 8 ? 55.467 42.858 54.321 1.00 20.53 8 LEU C N 1
ATOM 4135 C CA . LEU C 1 8 ? 54.741 43.920 53.630 1.00 21.38 8 LEU C CA 1
ATOM 4136 C C . LEU C 1 8 ? 55.555 44.689 52.582 1.00 19.58 8 LEU C C 1
ATOM 4137 O O . LEU C 1 8 ? 55.091 45.699 52.068 1.00 19.02 8 LEU C O 1
ATOM 4142 N N . ALA C 1 9 ? 56.753 44.214 52.256 1.00 19.96 9 ALA C N 1
ATOM 4143 C CA . ALA C 1 9 ? 57.599 44.918 51.288 1.00 21.11 9 ALA C CA 1
ATOM 4144 C C . ALA C 1 9 ? 56.897 45.297 49.984 1.00 20.88 9 ALA C C 1
ATOM 4145 O O . ALA C 1 9 ? 57.020 46.430 49.515 1.00 22.54 9 ALA C O 1
ATOM 4147 N N . GLU C 1 10 ? 56.162 44.360 49.396 1.00 22.02 10 GLU C N 1
ATOM 4148 C CA . GLU C 1 10 ? 55.475 44.639 48.136 1.00 22.75 10 GLU C CA 1
ATOM 4149 C C . GLU C 1 10 ? 54.344 45.656 48.284 1.00 24.19 10 GLU C C 1
ATOM 4150 O O . GLU C 1 10 ? 53.750 46.081 47.289 1.00 24.34 10 GLU C O 1
ATOM 4156 N N . TYR C 1 11 ? 54.054 46.058 49.520 1.00 21.22 11 TYR C N 1
ATOM 4157 C CA . TYR C 1 11 ? 52.997 47.036 49.776 1.00 21.88 11 TYR C CA 1
ATOM 4158 C C . TYR C 1 11 ? 53.563 48.369 50.250 1.00 21.51 11 TYR C C 1
ATOM 4159 O O . TYR C 1 11 ? 52.817 49.324 50.465 1.00 22.83 11 TYR C O 1
ATOM 4168 N N . TYR C 1 12 ? 54.881 48.433 50.408 1.00 21.37 12 TYR C N 1
ATOM 4169 C CA . TYR C 1 12 ? 55.530 49.648 50.885 1.00 21.13 12 TYR C CA 1
ATOM 4170 C C . TYR C 1 12 ? 55.247 50.893 50.045 1.00 22.43 12 TYR C C 1
ATOM 4171 O O . TYR C 1 12 ? 54.890 51.942 50.585 1.00 22.28 12 TYR C O 1
ATOM 4180 N N . ASP C 1 13 ? 55.417 50.789 48.728 1.00 22.94 13 ASP C N 1
ATOM 4181 C CA . ASP C 1 13 ? 55.186 51.935 47.849 1.00 23.82 13 ASP C CA 1
ATOM 4182 C C . ASP C 1 13 ? 53.727 52.390 47.832 1.00 24.37 13 ASP C C 1
ATOM 4183 O O . ASP C 1 13 ? 53.436 53.564 47.593 1.00 25.29 13 ASP C O 1
ATOM 4188 N N . THR C 1 14 ? 52.813 51.461 48.091 1.00 22.26 14 THR C N 1
ATOM 4189 C CA . THR C 1 14 ? 51.390 51.780 48.129 1.00 23.40 14 THR C CA 1
ATOM 4190 C C . THR C 1 14 ? 51.099 52.576 49.404 1.00 23.27 14 THR C C 1
ATOM 4191 O O . THR C 1 14 ? 50.462 53.630 49.366 1.00 24.41 14 THR C O 1
ATOM 4195 N N . ILE C 1 15 ? 51.581 52.058 50.529 1.00 24.13 15 ILE C N 1
ATOM 4196 C CA . ILE C 1 15 ? 51.391 52.698 51.827 1.00 23.85 15 ILE C CA 1
ATOM 4197 C C . ILE C 1 15 ? 52.010 54.091 51.840 1.00 25.82 15 ILE C C 1
ATOM 4198 O O . ILE C 1 15 ? 51.449 55.020 52.411 1.00 26.50 15 ILE C O 1
ATOM 4203 N N . TYR C 1 16 ? 53.163 54.242 51.197 1.00 27.60 16 TYR C N 1
ATOM 4204 C CA . TYR C 1 16 ? 53.831 55.535 51.168 1.00 29.49 16 TYR C CA 1
ATOM 4205 C C . TYR C 1 16 ? 53.742 56.245 49.825 1.00 32.16 16 TYR C C 1
ATOM 4206 O O . TYR C 1 16 ? 54.716 56.834 49.350 1.00 32.93 16 TYR C O 1
ATOM 4215 N N . ARG C 1 17 ? 52.553 56.195 49.233 1.00 34.11 17 ARG C N 1
ATOM 4216 C CA . ARG C 1 17 ? 52.281 56.830 47.948 1.00 37.09 17 ARG C CA 1
ATOM 4217 C C . ARG C 1 17 ? 52.616 58.319 47.992 1.00 38.56 17 ARG C C 1
ATOM 4218 O O . ARG C 1 17 ? 53.216 58.853 47.061 1.00 38.24 17 ARG C O 1
ATOM 4226 N N . ARG C 1 18 ? 52.230 58.985 49.076 1.00 41.10 18 ARG C N 1
ATOM 4227 C CA . ARG C 1 18 ? 52.502 60.410 49.226 1.00 44.03 18 ARG C CA 1
ATOM 4228 C C . ARG C 1 18 ? 53.998 60.695 49.321 1.00 44.45 18 ARG C C 1
ATOM 4229 O O . ARG C 1 18 ? 54.500 61.622 48.687 1.00 43.91 18 ARG C O 1
ATOM 4237 N N . ARG C 1 19 ? 54.707 59.899 50.115 1.00 44.84 19 ARG C N 1
ATOM 4238 C CA . ARG C 1 19 ? 56.146 60.078 50.277 1.00 44.72 19 ARG C CA 1
ATOM 4239 C C . ARG C 1 19 ? 56.821 60.013 48.906 1.00 44.80 19 ARG C C 1
ATOM 4240 O O . ARG C 1 19 ? 57.889 60.590 48.701 1.00 45.52 19 ARG C O 1
ATOM 4248 N N . ILE C 1 20 ? 56.174 59.324 47.968 1.00 45.50 20 ILE C N 1
ATOM 4249 C CA . ILE C 1 20 ? 56.688 59.175 46.606 1.00 45.58 20 ILE C CA 1
ATOM 4250 C C . ILE C 1 20 ? 56.334 60.364 45.710 1.00 46.93 20 ILE C C 1
ATOM 4251 O O . ILE C 1 20 ? 57.166 60.838 44.934 1.00 46.55 20 ILE C O 1
ATOM 4256 N N . GLU C 1 21 ? 55.096 60.834 45.821 1.00 47.10 21 GLU C N 1
ATOM 4257 C CA . GLU C 1 21 ? 54.613 61.947 45.010 1.00 48.55 21 GLU C CA 1
ATOM 4258 C C . GLU C 1 21 ? 55.454 63.213 45.138 1.00 48.72 21 GLU C C 1
ATOM 4259 O O . GLU C 1 21 ? 55.470 64.047 44.231 1.00 50.31 21 GLU C O 1
ATOM 4265 N N . ARG C 1 22 ? 56.152 63.352 46.259 1.00 47.72 22 ARG C N 1
ATOM 4266 C CA . ARG C 1 22 ? 56.979 64.527 46.497 1.00 47.04 22 ARG C CA 1
ATOM 4267 C C . ARG C 1 22 ? 58.474 64.228 46.574 1.00 44.37 22 ARG C C 1
ATOM 4268 O O . ARG C 1 22 ? 59.240 64.995 47.158 1.00 43.04 22 ARG C O 1
ATOM 4276 N N . VAL C 1 23 ? 58.894 63.119 45.975 1.00 41.74 23 VAL C N 1
ATOM 4277 C CA . VAL C 1 23 ? 60.304 62.752 45.998 1.00 39.44 23 VAL C CA 1
ATOM 4278 C C . VAL C 1 23 ? 61.136 63.751 45.189 1.00 37.80 23 VAL C C 1
ATOM 4279 O O . VAL C 1 23 ? 62.284 64.031 45.529 1.00 36.80 23 VAL C O 1
ATOM 4283 N N . LYS C 1 24 ? 60.550 64.293 44.126 1.00 37.65 24 LYS C N 1
ATOM 4284 C CA . LYS C 1 24 ? 61.254 65.256 43.281 1.00 38.18 24 LYS C CA 1
ATOM 4285 C C . LYS C 1 24 ? 61.530 66.542 44.044 1.00 36.85 24 LYS C C 1
ATOM 4286 O O . LYS C 1 24 ? 62.598 67.139 43.905 1.00 35.81 24 LYS C O 1
ATOM 4292 N N . ALA C 1 25 ? 60.563 66.967 44.849 1.00 34.94 25 ALA C N 1
ATOM 4293 C CA . ALA C 1 25 ? 60.727 68.171 45.647 1.00 34.36 25 ALA C CA 1
ATOM 4294 C C . ALA C 1 25 ? 61.869 67.952 46.636 1.00 33.64 25 ALA C C 1
ATOM 4295 O O . ALA C 1 25 ? 62.692 68.844 46.857 1.00 32.92 25 ALA C O 1
ATOM 4297 N N . GLU C 1 26 ? 61.921 66.758 47.223 1.00 32.83 26 GLU C N 1
ATOM 4298 C CA . GLU C 1 26 ? 62.964 66.431 48.191 1.00 33.73 26 GLU C CA 1
ATOM 4299 C C . GLU C 1 26 ? 64.363 66.369 47.584 1.00 32.81 26 GLU C C 1
ATOM 4300 O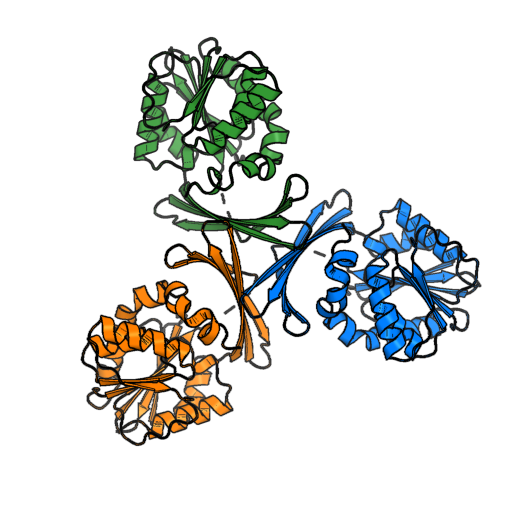 O . GLU C 1 26 ? 65.326 66.851 48.184 1.00 32.28 26 GLU C O 1
ATOM 4306 N N . ILE C 1 27 ? 64.487 65.772 46.401 1.00 31.39 27 ILE C N 1
ATOM 4307 C CA . ILE C 1 27 ? 65.799 65.677 45.768 1.00 30.80 27 ILE C CA 1
ATOM 4308 C C . ILE C 1 27 ? 66.267 67.046 45.270 1.00 31.30 27 ILE C C 1
ATOM 4309 O O . ILE C 1 27 ? 67.470 67.294 45.146 1.00 31.75 27 ILE C O 1
ATOM 4314 N N . ASP C 1 28 ? 65.319 67.936 44.991 1.00 31.32 28 ASP C N 1
ATOM 4315 C CA . ASP C 1 28 ? 65.680 69.284 44.564 1.00 32.75 28 ASP C CA 1
ATOM 4316 C C . ASP C 1 28 ? 66.438 69.909 45.726 1.00 32.31 28 ASP C C 1
ATOM 4317 O O . ASP C 1 28 ? 67.480 70.533 45.541 1.00 33.31 28 ASP C O 1
ATOM 4322 N N . PHE C 1 29 ? 65.904 69.722 46.932 1.00 31.92 29 PHE C N 1
ATOM 4323 C CA . PHE C 1 29 ? 66.516 70.254 48.141 1.00 30.70 29 PHE C CA 1
ATOM 4324 C C . PHE C 1 29 ? 67.872 69.600 48.367 1.00 30.28 29 PHE C C 1
ATOM 4325 O O . PHE C 1 29 ? 68.850 70.274 48.699 1.00 30.25 29 PHE C O 1
ATOM 4333 N N . VAL C 1 30 ? 67.925 68.284 48.186 1.00 29.04 30 VAL C N 1
ATOM 4334 C CA . VAL C 1 30 ? 69.168 67.546 48.360 1.00 30.15 30 VAL C CA 1
ATOM 4335 C C . VAL C 1 30 ? 70.254 68.099 47.435 1.00 30.65 30 VAL C C 1
ATOM 4336 O O . VAL C 1 30 ? 71.403 68.247 47.844 1.00 32.37 30 VAL C O 1
ATOM 4340 N N . GLU C 1 31 ? 69.896 68.419 46.196 1.00 32.39 31 GLU C N 1
ATOM 4341 C CA . GLU C 1 31 ? 70.889 68.954 45.271 1.00 35.05 31 GLU C CA 1
ATOM 4342 C C . GLU C 1 31 ? 71.343 70.337 45.725 1.00 36.35 31 GLU C C 1
ATOM 4343 O O . GLU C 1 31 ? 72.503 70.708 45.547 1.00 36.92 31 GLU C O 1
ATOM 4349 N N . GLU C 1 32 ? 70.424 71.094 46.318 1.00 37.76 32 GLU C N 1
ATOM 4350 C CA . GLU C 1 32 ? 70.743 72.430 46.804 1.00 39.06 32 GLU C CA 1
ATOM 4351 C C . GLU C 1 32 ? 71.806 72.299 47.894 1.00 38.40 32 GLU C C 1
ATOM 4352 O O . GLU C 1 32 ? 72.701 73.139 48.010 1.00 38.74 32 GLU C O 1
ATOM 4358 N N . ILE C 1 33 ? 71.702 71.233 48.684 1.00 37.18 33 ILE C N 1
ATOM 4359 C CA . ILE C 1 33 ? 72.652 70.969 49.762 1.00 36.22 33 ILE C CA 1
ATOM 4360 C C . ILE C 1 33 ? 74.006 70.545 49.181 1.00 37.02 33 ILE C C 1
ATOM 4361 O O . ILE C 1 33 ? 75.059 70.914 49.707 1.00 36.56 33 ILE C O 1
ATOM 4366 N N . PHE C 1 34 ? 73.977 69.762 48.103 1.00 37.02 34 PHE C N 1
ATOM 4367 C CA . PHE C 1 34 ? 75.211 69.319 47.457 1.00 38.67 34 PHE C CA 1
ATOM 4368 C C . PHE C 1 34 ? 75.938 70.545 46.909 1.00 39.12 34 PHE C C 1
ATOM 4369 O O . PHE C 1 34 ? 77.152 70.684 47.043 1.00 39.62 34 PHE C O 1
ATOM 4377 N N . LYS C 1 35 ? 75.162 71.431 46.295 1.00 40.58 35 LYS C N 1
ATOM 4378 C CA . LYS C 1 35 ? 75.668 72.652 45.687 1.00 42.70 35 LYS C CA 1
ATOM 4379 C C . LYS C 1 35 ? 76.161 73.713 46.669 1.00 43.59 35 LYS C C 1
ATOM 4380 O O . LYS C 1 35 ? 77.183 74.358 46.426 1.00 44.20 35 LYS C O 1
ATOM 4386 N N . GLU C 1 36 ? 75.446 73.889 47.775 1.00 43.48 36 GLU C N 1
ATOM 4387 C CA . GLU C 1 36 ? 75.806 74.913 48.752 1.00 43.34 36 GLU C CA 1
ATOM 4388 C C . GLU C 1 36 ? 76.569 74.477 50.003 1.00 43.19 36 GLU C C 1
ATOM 4389 O O . GLU C 1 36 ? 77.347 75.259 50.550 1.00 42.89 36 GLU C O 1
ATOM 4395 N N . ASP C 1 37 ? 76.357 73.248 50.465 1.00 42.48 37 ASP C N 1
ATOM 4396 C CA . ASP C 1 37 ? 77.029 72.784 51.679 1.00 41.45 37 ASP C CA 1
ATOM 4397 C C . ASP C 1 37 ? 78.234 71.877 51.462 1.00 40.49 37 ASP C C 1
ATOM 4398 O O . ASP C 1 37 ? 79.164 71.870 52.271 1.00 38.31 37 ASP C O 1
ATOM 4403 N N . ALA C 1 38 ? 78.215 71.106 50.381 1.00 39.75 38 ALA C N 1
ATOM 4404 C CA . ALA C 1 38 ? 79.323 70.206 50.082 1.00 41.17 38 ALA C CA 1
ATOM 4405 C C . ALA C 1 38 ? 80.528 71.007 49.597 1.00 41.22 38 ALA C C 1
ATOM 4406 O O . ALA C 1 38 ? 80.386 71.934 48.798 1.00 40.82 38 ALA C O 1
ATOM 4408 N N . LYS C 1 39 ? 81.711 70.650 50.086 1.00 41.71 39 LYS C N 1
ATOM 4409 C CA . LYS C 1 39 ? 82.934 71.341 49.694 1.00 42.65 39 LYS C CA 1
ATOM 4410 C C . LYS C 1 39 ? 83.681 70.587 48.599 1.00 42.83 39 LYS C C 1
ATOM 4411 O O . LYS C 1 39 ? 84.898 70.722 48.452 1.00 41.92 39 LYS C O 1
ATOM 4417 N N . ARG C 1 40 ? 82.936 69.794 47.838 1.00 41.66 40 ARG C N 1
ATOM 4418 C CA . ARG C 1 40 ? 83.492 69.016 46.738 1.00 41.18 40 ARG C CA 1
ATOM 4419 C C . ARG C 1 40 ? 82.343 68.656 45.810 1.00 40.42 40 ARG C C 1
ATOM 4420 O O . ARG C 1 40 ? 81.178 68.739 46.200 1.00 39.22 40 ARG C O 1
ATOM 4428 N N . GLU C 1 41 ? 82.668 68.269 44.582 1.00 38.69 41 GLU C N 1
ATOM 4429 C CA . GLU C 1 41 ? 81.638 67.883 43.630 1.00 38.23 41 GLU C CA 1
ATOM 4430 C C . GLU C 1 41 ? 81.044 66.550 44.064 1.00 35.60 41 GLU C C 1
ATOM 4431 O O . GLU C 1 41 ? 81.773 65.634 44.447 1.00 34.53 41 GLU C O 1
ATOM 4437 N N . VAL C 1 42 ? 79.722 66.441 43.998 1.00 34.36 42 VAL C N 1
ATOM 4438 C CA . VAL C 1 42 ? 79.053 65.208 44.387 1.00 32.90 42 VAL C CA 1
ATOM 4439 C C . VAL C 1 42 ? 78.662 64.397 43.158 1.00 32.47 42 VAL C C 1
ATOM 4440 O O . VAL C 1 42 ? 77.813 64.812 42.369 1.00 31.44 42 VAL C O 1
ATOM 4444 N N . ARG C 1 43 ? 79.298 63.241 43.001 1.00 33.62 43 ARG C N 1
ATOM 4445 C CA . ARG C 1 43 ? 79.020 62.354 41.876 1.00 36.00 43 ARG C CA 1
ATOM 4446 C C . ARG C 1 43 ? 78.592 60.976 42.368 1.00 33.47 43 ARG C C 1
ATOM 4447 O O . ARG C 1 43 ? 77.589 60.431 41.920 1.00 33.93 43 ARG C O 1
ATOM 4455 N N . ARG C 1 44 ? 79.369 60.419 43.289 1.00 33.81 44 ARG C N 1
ATOM 4456 C CA . ARG C 1 44 ? 79.098 59.092 43.830 1.00 33.45 44 ARG C CA 1
ATOM 4457 C C . ARG C 1 44 ? 78.392 59.206 45.177 1.00 32.93 44 ARG C C 1
ATOM 4458 O O . ARG C 1 44 ? 78.925 59.783 46.127 1.00 32.28 44 ARG C O 1
ATOM 4466 N N . VAL C 1 45 ? 77.190 58.644 45.249 1.00 33.21 45 VAL C N 1
ATOM 4467 C CA . VAL C 1 45 ? 76.379 58.703 46.461 1.00 31.08 45 VAL C CA 1
ATOM 4468 C C . VAL C 1 45 ? 76.056 57.337 47.055 1.00 30.94 45 VAL C C 1
ATOM 4469 O O . VAL C 1 45 ? 75.732 56.394 46.330 1.00 31.18 45 VAL C O 1
ATOM 4473 N N . LEU C 1 46 ? 76.155 57.245 48.378 1.00 28.85 46 LEU C N 1
ATOM 4474 C CA . LEU C 1 46 ? 75.831 56.023 49.108 1.00 26.66 46 LEU C CA 1
ATOM 4475 C C . LEU C 1 46 ? 74.534 56.279 49.880 1.00 27.68 46 LEU C C 1
ATOM 4476 O O . LEU C 1 46 ? 74.520 57.056 50.837 1.00 26.90 46 LEU C O 1
ATOM 4481 N N . ASP C 1 47 ? 73.454 55.631 49.455 1.00 25.37 47 ASP C N 1
ATOM 4482 C CA . ASP C 1 47 ? 72.152 55.780 50.101 1.00 25.17 47 ASP C CA 1
ATOM 4483 C C . ASP C 1 47 ? 71.928 54.619 51.075 1.00 24.30 47 ASP C C 1
ATOM 4484 O O . ASP C 1 47 ? 71.594 53.507 50.666 1.00 22.58 47 ASP C O 1
ATOM 4489 N N . LEU C 1 48 ? 72.118 54.897 52.364 1.00 23.55 48 LEU C N 1
ATOM 4490 C CA . LEU C 1 48 ? 71.970 53.911 53.436 1.00 23.52 48 LEU C CA 1
ATOM 4491 C C . LEU C 1 48 ? 70.503 53.614 53.777 1.00 24.37 48 LEU C C 1
ATOM 4492 O O . LEU C 1 48 ? 69.682 54.528 53.858 1.00 24.95 48 LEU C O 1
ATOM 4497 N N . ALA C 1 49 ? 70.188 52.339 53.993 1.00 20.68 49 ALA C N 1
ATOM 4498 C CA . ALA C 1 49 ? 68.817 51.922 54.300 1.00 22.87 49 ALA C CA 1
ATOM 4499 C C . ALA C 1 49 ? 67.900 52.466 53.207 1.00 22.89 49 ALA C C 1
ATOM 4500 O O . ALA C 1 49 ? 66.906 53.146 53.479 1.00 23.12 49 ALA C O 1
ATOM 4502 N N . CYS C 1 50 ? 68.243 52.137 51.965 1.00 22.01 50 CYS C N 1
ATOM 4503 C CA . CYS C 1 50 ? 67.522 52.605 50.784 1.00 21.98 50 CYS C CA 1
ATOM 4504 C C . CYS C 1 50 ? 66.090 52.111 50.577 1.00 20.15 50 CYS C C 1
ATOM 4505 O O . CYS C 1 50 ? 65.340 52.713 49.812 1.00 19.21 50 CYS C O 1
ATOM 4508 N N . GLY C 1 51 ? 65.710 51.022 51.241 1.00 21.65 51 GLY C N 1
ATOM 4509 C CA . GLY C 1 51 ? 64.356 50.508 51.089 1.00 20.63 51 GLY C CA 1
ATOM 4510 C C . GLY C 1 51 ? 64.028 50.144 49.654 1.00 21.67 51 GLY C C 1
ATOM 4511 O O . GLY C 1 51 ? 64.817 49.463 48.995 1.00 21.35 51 GLY C O 1
ATOM 4512 N N . THR C 1 52 ? 62.873 50.594 49.167 1.00 21.16 52 THR C N 1
ATOM 4513 C CA . THR C 1 52 ? 62.464 50.308 47.798 1.00 22.08 52 THR C CA 1
ATOM 4514 C C . THR C 1 52 ? 63.087 51.312 46.835 1.00 23.25 52 THR C C 1
ATOM 4515 O O . THR C 1 52 ? 62.669 51.424 45.681 1.00 23.72 52 THR C O 1
ATOM 4519 N N . GLY C 1 53 ? 64.088 52.037 47.327 1.00 23.25 53 GLY C N 1
ATOM 4520 C CA . GLY C 1 53 ? 64.796 53.016 46.517 1.00 24.13 53 GLY C CA 1
ATOM 4521 C C . GLY C 1 53 ? 64.026 54.203 45.965 1.00 25.51 53 GLY C C 1
ATOM 4522 O O . GLY C 1 53 ? 64.360 54.697 44.890 1.00 25.52 53 GLY C O 1
ATOM 4523 N N . ILE C 1 54 ? 63.020 54.690 46.686 1.00 25.53 54 ILE C N 1
ATOM 4524 C CA . ILE C 1 54 ? 62.243 55.826 46.193 1.00 25.89 54 ILE C CA 1
ATOM 4525 C C . ILE C 1 54 ? 63.131 57.038 45.888 1.00 28.03 54 ILE C C 1
ATOM 4526 O O . ILE C 1 54 ? 63.057 57.602 44.797 1.00 28.67 54 ILE C O 1
ATOM 4531 N N . PRO C 1 55 ? 63.975 57.463 46.845 1.00 27.60 55 PRO C N 1
ATOM 4532 C CA . PRO C 1 55 ? 64.836 58.614 46.551 1.00 28.22 55 PRO C CA 1
ATOM 4533 C C . PRO C 1 55 ? 66.085 58.171 45.786 1.00 28.28 55 PRO C C 1
ATOM 4534 O O . PRO C 1 55 ? 66.704 58.957 45.067 1.00 27.90 55 PRO C O 1
ATOM 4538 N N . THR C 1 56 ? 66.442 56.901 45.946 1.00 28.07 56 THR C N 1
ATOM 4539 C CA . THR C 1 56 ? 67.606 56.329 45.280 1.00 29.16 56 THR C CA 1
ATOM 4540 C C . THR C 1 56 ? 67.442 56.444 43.771 1.00 29.10 56 THR C C 1
ATOM 4541 O O . THR C 1 56 ? 68.373 56.826 43.059 1.00 28.13 56 THR C O 1
ATOM 4545 N N . LEU C 1 57 ? 66.249 56.096 43.296 1.00 29.45 57 LEU C N 1
ATOM 4546 C CA . LEU C 1 57 ? 65.932 56.148 41.873 1.00 31.13 57 LEU C CA 1
ATOM 4547 C C . LEU C 1 57 ? 65.888 57.571 41.338 1.00 32.60 57 LEU C C 1
ATOM 4548 O O . LEU C 1 57 ? 66.270 57.823 40.191 1.00 32.20 57 LEU C O 1
ATOM 4553 N N . GLU C 1 58 ? 65.414 58.498 42.164 1.00 31.96 58 GLU C N 1
ATOM 4554 C CA . GLU C 1 58 ? 65.326 59.894 41.759 1.00 32.64 58 GLU C CA 1
ATOM 4555 C C . GLU C 1 58 ? 66.729 60.474 41.579 1.00 32.23 58 GLU C C 1
ATOM 4556 O O . GLU C 1 58 ? 66.972 61.251 40.657 1.00 32.85 58 GLU C O 1
ATOM 4562 N N . LEU C 1 59 ? 67.651 60.091 42.457 1.00 31.80 59 LEU C N 1
ATOM 4563 C CA . LEU C 1 59 ? 69.030 60.558 42.361 1.00 32.92 59 LEU C CA 1
ATOM 4564 C C . LEU C 1 59 ? 69.672 60.007 41.086 1.00 34.03 59 LEU C C 1
ATOM 4565 O O . LEU C 1 59 ? 70.208 60.760 40.277 1.00 33.02 59 LEU C O 1
ATOM 4570 N N . ALA C 1 60 ? 69.607 58.690 40.912 1.00 34.54 60 ALA C N 1
ATOM 4571 C CA . ALA C 1 60 ? 70.182 58.044 39.734 1.00 35.38 60 ALA C CA 1
ATOM 4572 C C . ALA C 1 60 ? 69.666 58.694 38.454 1.00 37.02 60 ALA C C 1
ATOM 4573 O O . ALA C 1 60 ? 70.428 58.963 37.522 1.00 37.54 60 ALA C O 1
ATOM 4575 N N . GLU C 1 61 ? 68.365 58.949 38.418 1.00 37.37 61 GLU C N 1
ATOM 4576 C CA . GLU C 1 61 ? 67.737 59.560 37.259 1.00 39.09 61 GLU C CA 1
ATOM 4577 C C . GLU C 1 61 ? 68.333 60.930 36.938 1.00 39.47 61 GLU C C 1
ATOM 4578 O O . GLU C 1 61 ? 68.218 61.417 35.814 1.00 39.33 61 GLU C O 1
ATOM 4584 N N . ARG C 1 62 ? 68.974 61.547 37.925 1.00 38.00 62 ARG C N 1
ATOM 4585 C CA . ARG C 1 62 ? 69.573 62.860 37.724 1.00 37.48 62 ARG C CA 1
ATOM 4586 C C . ARG C 1 62 ? 71.066 62.804 37.392 1.00 36.54 62 ARG C C 1
ATOM 4587 O O . ARG C 1 62 ? 71.740 63.831 37.355 1.00 36.73 62 ARG C O 1
ATOM 4595 N N . GLY C 1 63 ? 71.577 61.601 37.148 1.00 35.12 63 GLY C N 1
ATOM 4596 C CA . GLY C 1 63 ? 72.977 61.457 36.784 1.00 34.24 63 GLY C CA 1
ATOM 4597 C C . GLY C 1 63 ? 73.931 60.989 37.865 1.00 33.39 63 GLY C C 1
ATOM 4598 O O . GLY C 1 63 ? 75.098 60.715 37.588 1.00 31.97 63 GLY C O 1
ATOM 4599 N N . TYR C 1 64 ? 73.457 60.892 39.099 1.00 32.12 64 TYR C N 1
ATOM 4600 C CA . TYR C 1 64 ? 74.327 60.452 40.178 1.00 31.28 64 TYR C CA 1
ATOM 4601 C C . TYR C 1 64 ? 74.612 58.957 40.094 1.00 31.24 64 TYR C C 1
ATOM 4602 O O . TYR C 1 64 ? 73.786 58.182 39.620 1.00 29.86 64 TYR C O 1
ATOM 4611 N N . GLU C 1 65 ? 75.805 58.570 40.528 1.00 32.32 65 GLU C N 1
ATOM 4612 C CA . GLU C 1 65 ? 76.200 57.169 40.562 1.00 34.13 65 GLU C CA 1
ATOM 4613 C C . GLU C 1 65 ? 75.846 56.788 41.990 1.00 32.26 65 GLU C C 1
ATOM 4614 O O . GLU C 1 65 ? 76.514 57.212 42.934 1.00 30.92 65 GLU C O 1
ATOM 4620 N N . VAL C 1 66 ? 74.795 55.993 42.149 1.00 32.16 66 VAL C N 1
ATOM 4621 C CA . VAL C 1 66 ? 74.338 55.622 43.481 1.00 30.59 66 VAL C CA 1
ATOM 4622 C C . VAL C 1 66 ? 74.454 54.156 43.863 1.00 29.47 66 VAL C C 1
ATOM 4623 O O . VAL C 1 66 ? 74.231 53.256 43.051 1.00 29.00 66 VAL C O 1
ATOM 4627 N N . VAL C 1 67 ? 74.811 53.935 45.121 1.00 27.89 67 VAL C N 1
ATOM 4628 C CA . VAL C 1 67 ? 74.915 52.599 45.678 1.00 27.36 67 VAL C CA 1
ATOM 4629 C C . VAL C 1 67 ? 73.888 52.589 46.805 1.00 28.60 67 VAL C C 1
ATOM 4630 O O . VAL C 1 67 ? 73.969 53.401 47.729 1.00 27.74 67 VAL C O 1
ATOM 4634 N N . GLY C 1 68 ? 72.909 51.697 46.707 1.00 27.28 68 GLY C N 1
ATOM 4635 C CA . GLY C 1 68 ? 71.885 51.607 47.732 1.00 28.66 68 GLY C CA 1
ATOM 4636 C C . GLY C 1 68 ? 72.147 50.401 48.609 1.00 27.47 68 GLY C C 1
ATOM 4637 O O . GLY C 1 68 ? 72.435 49.321 48.101 1.00 29.23 68 GLY C O 1
ATOM 4638 N N . LEU C 1 69 ? 72.060 50.586 49.922 1.00 26.07 69 LEU C N 1
ATOM 4639 C CA . LEU C 1 69 ? 72.295 49.509 50.875 1.00 25.38 69 LEU C CA 1
ATOM 4640 C C . LEU C 1 69 ? 71.083 49.338 51.786 1.00 26.47 69 LEU C C 1
ATOM 4641 O O . LEU C 1 69 ? 70.566 50.319 52.326 1.00 24.74 69 LEU C O 1
ATOM 4646 N N . ASP C 1 70 ? 70.623 48.101 51.948 1.00 23.87 70 ASP C N 1
ATOM 4647 C CA . ASP C 1 70 ? 69.487 47.840 52.823 1.00 24.27 70 ASP C CA 1
ATOM 4648 C C . ASP C 1 70 ? 69.610 46.476 53.479 1.00 23.85 70 ASP C C 1
ATOM 4649 O O . ASP C 1 70 ? 70.163 45.537 52.902 1.00 24.76 70 ASP C O 1
ATOM 4654 N N . LEU C 1 71 ? 69.086 46.372 54.693 1.00 22.23 71 LEU C N 1
ATOM 4655 C CA . LEU C 1 71 ? 69.139 45.130 55.444 1.00 24.33 71 LEU C CA 1
ATOM 4656 C C . LEU C 1 71 ? 68.233 44.050 54.854 1.00 24.13 71 LEU C C 1
ATOM 4657 O O . LEU C 1 71 ? 68.556 42.865 54.918 1.00 23.42 71 LEU C O 1
ATOM 4662 N N . HIS C 1 72 ? 67.113 44.454 54.263 1.00 23.64 72 HIS C N 1
ATOM 4663 C CA . HIS C 1 72 ? 66.170 43.477 53.731 1.00 24.66 72 HIS C CA 1
ATOM 4664 C C . HIS C 1 72 ? 66.092 43.279 52.226 1.00 24.58 72 HIS C C 1
ATOM 4665 O O . HIS C 1 72 ? 65.825 44.201 51.464 1.00 24.10 72 HIS C O 1
ATOM 4672 N N . GLU C 1 73 ? 66.320 42.038 51.813 1.00 26.58 73 GLU C N 1
ATOM 4673 C CA . GLU C 1 73 ? 66.277 41.672 50.406 1.00 26.28 73 GLU C CA 1
ATOM 4674 C C . GLU C 1 73 ? 64.885 41.913 49.826 1.00 24.06 73 GLU C C 1
ATOM 4675 O O . GLU C 1 73 ? 64.750 42.249 48.653 1.00 22.10 73 GLU C O 1
ATOM 4681 N N . GLU C 1 74 ? 63.849 41.749 50.647 1.00 22.59 74 GLU C N 1
ATOM 4682 C CA . GLU C 1 74 ? 62.483 41.959 50.172 1.00 21.61 74 GLU C CA 1
ATOM 4683 C C . GLU C 1 74 ? 62.265 43.380 49.662 1.00 21.30 74 GLU C C 1
ATOM 4684 O O . GLU C 1 74 ? 61.510 43.598 48.707 1.00 18.97 74 GLU C O 1
ATOM 4690 N N . MET C 1 75 ? 62.930 44.347 50.290 1.00 19.90 75 MET C N 1
ATOM 4691 C CA . MET C 1 75 ? 62.820 45.744 49.873 1.00 21.13 75 MET C CA 1
ATOM 4692 C C . MET C 1 75 ? 63.672 45.967 48.620 1.00 21.67 75 MET C C 1
ATOM 4693 O O . MET C 1 75 ? 63.246 46.624 47.671 1.00 22.18 75 MET C O 1
ATOM 4698 N N . LEU C 1 76 ? 64.882 45.420 48.623 1.00 22.43 76 LEU C N 1
ATOM 4699 C CA . LEU C 1 76 ? 65.773 45.566 47.474 1.00 23.94 76 LEU C CA 1
ATOM 4700 C C . LEU C 1 76 ? 65.120 44.978 46.218 1.00 25.41 76 LEU C C 1
ATOM 4701 O O . LEU C 1 76 ? 65.269 45.518 45.120 1.00 27.24 76 LEU C O 1
ATOM 4706 N N . ARG C 1 77 ? 64.381 43.884 46.383 1.00 25.95 77 ARG C N 1
ATOM 4707 C CA . ARG C 1 77 ? 63.712 43.252 45.251 1.00 26.51 77 ARG C CA 1
ATOM 4708 C C . ARG C 1 77 ? 62.821 44.258 44.534 1.00 25.98 77 ARG C C 1
ATOM 4709 O O . ARG C 1 77 ? 62.762 44.282 43.305 1.00 24.39 77 ARG C O 1
ATOM 4717 N N . VAL C 1 78 ? 62.128 45.089 45.307 1.00 24.42 78 VAL C N 1
ATOM 4718 C CA . VAL C 1 78 ? 61.249 46.103 44.742 1.00 23.01 78 VAL C CA 1
ATOM 4719 C C . VAL C 1 78 ? 62.072 47.204 44.066 1.00 24.63 78 VAL C C 1
ATOM 4720 O O . VAL C 1 78 ? 61.731 47.664 42.974 1.00 25.33 78 VAL C O 1
ATOM 4724 N N . ALA C 1 79 ? 63.153 47.625 44.717 1.00 24.03 79 ALA C N 1
ATOM 4725 C CA . ALA C 1 79 ? 64.017 48.671 44.167 1.00 25.16 79 ALA C CA 1
ATOM 4726 C C . ALA C 1 79 ? 64.624 48.254 42.821 1.00 26.57 79 ALA C C 1
ATOM 4727 O O . ALA C 1 79 ? 64.572 49.008 41.843 1.00 25.27 79 ALA C O 1
ATOM 4729 N N . ARG C 1 80 ? 65.199 47.055 42.780 1.00 27.08 80 ARG C N 1
ATOM 4730 C CA . ARG C 1 80 ? 65.813 46.553 41.555 1.00 30.05 80 ARG C CA 1
ATOM 4731 C C . ARG C 1 80 ? 64.783 46.456 40.441 1.00 29.52 80 ARG C C 1
ATOM 4732 O O . ARG C 1 80 ? 65.060 46.805 39.292 1.00 30.17 80 ARG C O 1
ATOM 4740 N N . ARG C 1 81 ? 63.592 45.982 40.786 1.00 29.03 81 ARG C N 1
ATOM 4741 C CA . ARG C 1 81 ? 62.515 45.849 39.816 1.00 28.30 81 ARG C CA 1
ATOM 4742 C C . ARG C 1 81 ? 62.204 47.198 39.185 1.00 28.77 81 ARG C C 1
ATOM 4743 O O . ARG C 1 81 ? 62.011 47.294 37.971 1.00 26.37 81 ARG C O 1
ATOM 4751 N N . LYS C 1 82 ? 62.147 48.242 40.009 1.00 26.32 82 LYS C N 1
ATOM 4752 C CA . LYS C 1 82 ? 61.854 49.576 39.503 1.00 27.37 82 LYS C CA 1
ATOM 4753 C C . LYS C 1 82 ? 63.042 50.146 38.736 1.00 27.98 82 LYS C C 1
ATOM 4754 O O . LYS C 1 82 ? 62.862 50.836 37.735 1.00 29.48 82 LYS C O 1
ATOM 4760 N N . ALA C 1 83 ? 64.252 49.861 39.205 1.00 28.93 83 ALA C N 1
ATOM 4761 C CA . ALA C 1 83 ? 65.449 50.348 38.528 1.00 30.02 83 ALA C CA 1
ATOM 4762 C C . ALA C 1 83 ? 65.481 49.742 37.123 1.00 32.27 83 ALA C C 1
ATOM 4763 O O . ALA C 1 83 ? 65.794 50.425 36.150 1.00 31.33 83 ALA C O 1
ATOM 4765 N N . LYS C 1 84 ? 65.149 48.456 37.038 1.00 34.92 84 LYS C N 1
ATOM 4766 C CA . LYS C 1 84 ? 65.116 47.732 35.767 1.00 37.94 84 LYS C CA 1
ATOM 4767 C C . LYS C 1 84 ? 64.076 48.339 34.827 1.00 38.30 84 LYS C C 1
ATOM 4768 O O . LYS C 1 84 ? 64.366 48.633 33.668 1.00 38.40 84 LYS C O 1
ATOM 4774 N N . GLU C 1 85 ? 62.861 48.516 35.339 1.00 37.95 85 GLU C N 1
ATOM 4775 C CA . GLU C 1 85 ? 61.763 49.078 34.561 1.00 38.78 85 GLU C CA 1
ATOM 4776 C C . GLU C 1 85 ? 62.052 50.469 34.010 1.00 38.34 85 GLU C C 1
ATOM 4777 O O . GLU C 1 85 ? 61.611 50.809 32.915 1.00 36.37 85 GLU C O 1
ATOM 4783 N N . ARG C 1 86 ? 62.780 51.275 34.778 1.00 37.79 86 ARG C N 1
ATOM 4784 C CA . ARG C 1 86 ? 63.102 52.638 34.371 1.00 38.42 86 ARG C CA 1
ATOM 4785 C C . ARG C 1 86 ? 64.490 52.724 33.749 1.00 38.53 86 ARG C C 1
ATOM 4786 O O . ARG C 1 86 ? 64.993 53.811 33.475 1.00 39.21 86 ARG C O 1
ATOM 4794 N N . ASN C 1 87 ? 65.096 51.563 33.527 1.00 39.41 87 ASN C N 1
ATOM 4795 C CA . ASN C 1 87 ? 66.430 51.466 32.944 1.00 40.45 87 ASN C CA 1
ATOM 4796 C C . ASN C 1 87 ? 67.416 52.414 33.619 1.00 40.43 87 ASN C C 1
ATOM 4797 O O . ASN C 1 87 ? 68.043 53.253 32.968 1.00 40.05 87 ASN C O 1
ATOM 4802 N N . LEU C 1 88 ? 67.536 52.272 34.936 1.00 39.34 88 LEU C N 1
ATOM 4803 C CA . LEU C 1 88 ? 68.447 53.081 35.732 1.00 37.77 88 LEU C CA 1
ATOM 4804 C C . LEU C 1 88 ? 69.499 52.154 36.323 1.00 38.35 88 LEU C C 1
ATOM 4805 O O . LEU C 1 88 ? 69.170 51.110 36.891 1.00 38.63 88 LEU C O 1
ATOM 4810 N N . LYS C 1 89 ? 70.765 52.531 36.178 1.00 38.24 89 LYS C N 1
ATOM 4811 C CA . LYS C 1 89 ? 71.861 51.727 36.698 1.00 38.80 89 LYS C CA 1
ATOM 4812 C C . LYS C 1 89 ? 72.149 52.129 38.139 1.00 38.22 89 LYS C C 1
ATOM 4813 O O . LYS C 1 89 ? 72.564 53.258 38.412 1.00 37.10 89 LYS C O 1
ATOM 4819 N N . ILE C 1 90 ? 71.927 51.194 39.056 1.00 36.20 90 ILE C N 1
ATOM 4820 C CA . ILE C 1 90 ? 72.156 51.430 40.476 1.00 33.08 90 ILE C CA 1
ATOM 4821 C C . ILE C 1 90 ? 72.670 50.150 41.110 1.00 30.39 90 ILE C C 1
ATOM 4822 O O . ILE C 1 90 ? 72.182 49.067 40.805 1.00 30.52 90 ILE C O 1
ATOM 4827 N N . GLU C 1 91 ? 73.657 50.267 41.986 1.00 29.71 91 GLU C N 1
ATOM 4828 C CA . GLU C 1 91 ? 74.181 49.094 42.661 1.00 29.32 91 GLU C CA 1
ATOM 4829 C C . GLU C 1 91 ? 73.468 48.940 44.007 1.00 29.91 91 GLU C C 1
ATOM 4830 O O . GLU C 1 91 ? 73.749 49.666 44.963 1.00 26.56 91 GLU C O 1
ATOM 4836 N N . PHE C 1 92 ? 72.528 48.001 44.057 1.00 30.12 92 PHE C N 1
ATOM 4837 C CA . PHE C 1 92 ? 71.759 47.723 45.268 1.00 30.45 92 PHE C CA 1
ATOM 4838 C C . PHE C 1 92 ? 72.384 46.558 46.023 1.00 31.03 92 PHE C C 1
ATOM 4839 O O . PHE C 1 92 ? 72.477 45.446 45.506 1.00 31.30 92 PHE C O 1
ATOM 4847 N N . LEU C 1 93 ? 72.814 46.824 47.251 1.00 30.64 93 LEU C N 1
ATOM 4848 C CA . LEU C 1 93 ? 73.461 45.817 48.083 1.00 30.58 93 LEU C CA 1
ATOM 4849 C C . LEU C 1 93 ? 72.677 45.511 49.354 1.00 30.91 93 LEU C C 1
ATOM 4850 O O . LEU C 1 93 ? 71.984 46.375 49.894 1.00 28.01 93 LEU C O 1
ATOM 4855 N N . GLN C 1 94 ? 72.801 44.278 49.830 1.00 30.23 94 GLN C N 1
ATOM 4856 C CA . GLN C 1 94 ? 72.138 43.864 51.059 1.00 31.83 94 GLN C CA 1
ATOM 4857 C C . GLN C 1 94 ? 73.185 43.938 52.161 1.00 32.92 94 GLN C C 1
ATOM 4858 O O . GLN C 1 94 ? 74.318 43.491 51.982 1.00 32.26 94 GLN C O 1
ATOM 4864 N N . GLY C 1 95 ? 72.811 44.508 53.300 1.00 30.81 95 GLY C N 1
ATOM 4865 C CA . GLY C 1 95 ? 73.750 44.611 54.397 1.00 29.88 95 GLY C CA 1
ATOM 4866 C C . GLY C 1 95 ? 73.276 45.549 55.486 1.00 29.58 95 GLY C C 1
ATOM 4867 O O . GLY C 1 95 ? 72.339 46.324 55.286 1.00 27.29 95 GLY C O 1
ATOM 4868 N N . ASP C 1 96 ? 73.932 45.469 56.638 1.00 28.23 96 ASP C N 1
ATOM 4869 C CA . ASP C 1 96 ? 73.611 46.303 57.792 1.00 28.93 96 ASP C CA 1
ATOM 4870 C C . ASP C 1 96 ? 74.423 47.594 57.670 1.00 29.38 96 ASP C C 1
ATOM 4871 O O . ASP C 1 96 ? 75.636 47.547 57.449 1.00 28.08 96 ASP C O 1
ATOM 4876 N N . VAL C 1 97 ? 73.768 48.744 57.809 1.00 28.70 97 VAL C N 1
ATOM 4877 C CA . VAL C 1 97 ? 74.483 50.013 57.706 1.00 29.08 97 VAL C CA 1
ATOM 4878 C C . VAL C 1 97 ? 75.517 50.181 58.815 1.00 29.53 97 VAL C C 1
ATOM 4879 O O . VAL C 1 97 ? 76.475 50.934 58.662 1.00 31.68 97 VAL C O 1
ATOM 4883 N N . LEU C 1 98 ? 75.332 49.474 59.926 1.00 29.44 98 LEU C N 1
ATOM 4884 C CA . LEU C 1 98 ? 76.265 49.572 61.043 1.00 30.47 98 LEU C CA 1
ATOM 4885 C C . LEU C 1 98 ? 77.552 48.792 60.784 1.00 32.40 98 LEU C C 1
ATOM 4886 O O . LEU C 1 98 ? 78.506 48.883 61.559 1.00 32.24 98 LEU C O 1
ATOM 4891 N N . GLU C 1 99 ? 77.576 48.037 59.688 1.00 32.89 99 GLU C N 1
ATOM 4892 C CA . GLU C 1 99 ? 78.742 47.230 59.348 1.00 35.11 99 GLU C CA 1
ATOM 4893 C C . GLU C 1 99 ? 79.454 47.670 58.073 1.00 34.94 99 GLU C C 1
ATOM 4894 O O . GLU C 1 99 ? 80.329 46.961 57.580 1.00 35.36 99 GLU C O 1
ATOM 4900 N N . ILE C 1 100 ? 79.093 48.827 57.532 1.00 33.67 100 ILE C N 1
ATOM 4901 C CA . ILE C 1 100 ? 79.753 49.289 56.318 1.00 33.87 100 ILE C CA 1
ATOM 4902 C C . ILE C 1 100 ? 81.234 49.512 56.610 1.00 35.09 100 ILE C C 1
ATOM 4903 O O . ILE C 1 100 ? 81.616 49.816 57.744 1.00 33.41 100 ILE C O 1
ATOM 4908 N N . ALA C 1 101 ? 82.064 49.347 55.587 1.00 35.51 101 ALA C N 1
ATOM 4909 C CA . ALA C 1 101 ? 83.503 49.509 55.746 1.00 37.33 101 ALA C CA 1
ATOM 4910 C C . ALA C 1 101 ? 84.106 50.382 54.651 1.00 37.71 101 ALA C C 1
ATOM 4911 O O . ALA C 1 101 ? 85.314 50.355 54.420 1.00 39.14 101 ALA C O 1
ATOM 4913 N N . PHE C 1 102 ? 83.260 51.152 53.976 1.00 37.63 102 PHE C N 1
ATOM 4914 C CA . PHE C 1 102 ? 83.716 52.037 52.914 1.00 38.54 102 PHE C CA 1
ATOM 4915 C C . PHE C 1 102 ? 84.709 53.039 53.493 1.00 39.16 102 PHE C C 1
ATOM 4916 O O . PHE C 1 102 ? 84.674 53.332 54.690 1.00 37.47 102 PHE C O 1
ATOM 4924 N N . LYS C 1 103 ? 85.591 53.561 52.646 1.00 39.61 103 LYS C N 1
ATOM 4925 C CA . LYS C 1 103 ? 86.597 54.521 53.090 1.00 40.88 103 LYS C CA 1
ATOM 4926 C C . LYS C 1 103 ? 86.936 55.529 51.999 1.00 40.78 103 LYS C C 1
ATOM 4927 O O . LYS C 1 103 ? 87.356 55.148 50.906 1.00 40.21 103 LYS C O 1
ATOM 4933 N N . ASN C 1 104 ? 86.747 56.813 52.298 1.00 40.94 104 ASN C N 1
ATOM 4934 C CA . ASN C 1 104 ? 87.057 57.879 51.347 1.00 42.00 104 ASN C CA 1
ATOM 4935 C C . ASN C 1 104 ? 86.587 57.497 49.944 1.00 41.96 104 ASN C C 1
ATOM 4936 O O . ASN C 1 104 ? 87.262 57.763 48.950 1.00 42.47 104 ASN C O 1
ATOM 4941 N N . GLU C 1 105 ? 85.407 56.885 49.878 1.00 40.43 105 GLU C N 1
ATOM 4942 C CA . GLU C 1 105 ? 84.855 56.402 48.617 1.00 38.87 105 GLU C CA 1
ATOM 4943 C C . GLU C 1 105 ? 83.634 57.131 48.050 1.00 36.67 105 GLU C C 1
ATOM 4944 O O . GLU C 1 105 ? 83.342 57.017 46.858 1.00 34.18 105 GLU C O 1
ATOM 4950 N N . PHE C 1 106 ? 82.920 57.875 48.891 1.00 33.97 106 PHE C N 1
ATOM 4951 C CA . PHE C 1 106 ? 81.722 58.581 48.439 1.00 31.13 106 PHE C CA 1
ATOM 4952 C C . PHE C 1 106 ? 81.771 60.088 48.648 1.00 30.87 106 PHE C C 1
ATOM 4953 O O . PHE C 1 106 ? 82.354 60.575 49.615 1.00 32.00 106 PHE C O 1
ATOM 4961 N N . ASP C 1 107 ? 81.145 60.818 47.733 1.00 28.62 107 ASP C N 1
ATOM 4962 C CA . ASP C 1 107 ? 81.089 62.270 47.813 1.00 29.62 107 ASP C CA 1
ATOM 4963 C C . ASP C 1 107 ? 79.976 62.668 48.777 1.00 29.99 107 ASP C C 1
ATOM 4964 O O . ASP C 1 107 ? 79.989 63.763 49.343 1.00 29.35 107 ASP C O 1
ATOM 4969 N N . ALA C 1 108 ? 79.013 61.770 48.952 1.00 28.13 108 ALA C N 1
ATOM 4970 C CA . ALA C 1 108 ? 77.890 62.010 49.853 1.00 28.21 108 ALA C CA 1
ATOM 4971 C C . ALA C 1 108 ? 77.294 60.688 50.317 1.00 28.34 108 ALA C C 1
ATOM 4972 O O . ALA C 1 108 ? 77.345 59.685 49.604 1.00 29.11 108 ALA C O 1
ATOM 4974 N N . VAL C 1 109 ? 76.745 60.695 51.526 1.00 28.62 109 VAL C N 1
ATOM 4975 C CA . VAL C 1 109 ? 76.110 59.519 52.110 1.00 27.08 109 VAL C CA 1
ATOM 4976 C C . VAL C 1 109 ? 74.743 59.990 52.585 1.00 28.57 109 VAL C C 1
ATOM 4977 O O . VAL C 1 109 ? 74.641 61.006 53.273 1.00 27.95 109 VAL C O 1
ATOM 4981 N N . THR C 1 110 ? 73.692 59.266 52.214 1.00 28.06 110 THR C N 1
ATOM 4982 C CA . THR C 1 110 ? 72.346 59.663 52.608 1.00 26.75 110 THR C CA 1
ATOM 4983 C C . THR C 1 110 ? 71.572 58.584 53.356 1.00 27.23 110 THR C C 1
ATOM 4984 O O . THR C 1 110 ? 71.867 57.394 53.258 1.00 26.52 110 THR C O 1
ATOM 4988 N N . MET C 1 111 ? 70.589 59.026 54.131 1.00 26.86 111 MET C N 1
ATOM 4989 C CA . MET C 1 111 ? 69.716 58.127 54.874 1.00 26.61 111 MET C CA 1
ATOM 4990 C C . MET C 1 111 ? 68.389 58.866 54.909 1.00 25.40 111 MET C C 1
ATOM 4991 O O . MET C 1 111 ? 68.206 59.804 55.687 1.00 25.32 111 MET C O 1
ATOM 4996 N N . PHE C 1 112 ? 67.473 58.440 54.049 1.00 23.50 112 PHE C N 1
ATOM 4997 C CA . PHE C 1 112 ? 66.174 59.083 53.920 1.00 24.28 112 PHE C CA 1
ATOM 4998 C C . PHE C 1 112 ? 65.000 58.468 54.670 1.00 23.71 112 PHE C C 1
ATOM 4999 O O . PHE C 1 112 ? 64.924 57.259 54.865 1.00 22.73 112 PHE C O 1
ATOM 5007 N N . PHE C 1 113 ? 64.083 59.346 55.066 1.00 24.66 113 PHE C N 1
ATOM 5008 C CA . PHE C 1 113 ? 62.841 58.988 55.737 1.00 25.32 113 PHE C CA 1
ATOM 5009 C C . PHE C 1 113 ? 62.865 58.443 57.162 1.00 25.25 113 PHE C C 1
ATOM 5010 O O . PHE C 1 113 ? 62.398 57.330 57.426 1.00 23.60 113 PHE C O 1
ATOM 5018 N N . SER C 1 114 ? 63.426 59.239 58.072 1.00 24.87 114 SER C N 1
ATOM 5019 C CA . SER C 1 114 ? 63.449 58.932 59.501 1.00 25.65 114 SER C CA 1
ATOM 5020 C C . SER C 1 114 ? 64.129 57.665 60.013 1.00 26.41 114 SER C C 1
ATOM 5021 O O . SER C 1 114 ? 63.912 57.271 61.158 1.00 25.13 114 SER C O 1
ATOM 5024 N N . THR C 1 115 ? 64.968 57.035 59.206 1.00 25.95 115 THR C N 1
ATOM 5025 C CA . THR C 1 115 ? 65.601 55.802 59.648 1.00 25.26 115 THR C CA 1
ATOM 5026 C C . THR C 1 115 ? 66.550 55.891 60.848 1.00 24.86 115 THR C C 1
ATOM 5027 O O . THR C 1 115 ? 66.790 54.880 61.516 1.00 23.66 115 THR C O 1
ATOM 5031 N N . ILE C 1 116 ? 67.081 57.076 61.155 1.00 25.76 116 ILE C N 1
ATOM 5032 C CA . ILE C 1 116 ? 67.979 57.165 62.304 1.00 25.85 116 ILE C CA 1
ATOM 5033 C C . ILE C 1 116 ? 67.244 56.768 63.576 1.00 26.73 116 ILE C C 1
ATOM 5034 O O . ILE C 1 116 ? 67.868 56.413 64.569 1.00 26.66 116 ILE C O 1
ATOM 5039 N N . MET C 1 117 ? 65.914 56.816 63.543 1.00 26.31 117 MET C N 1
ATOM 5040 C CA . MET C 1 117 ? 65.120 56.457 64.712 1.00 27.13 117 MET C CA 1
ATOM 5041 C C . MET C 1 117 ? 65.245 54.983 65.085 1.00 26.72 117 MET C C 1
ATOM 5042 O O . MET C 1 117 ? 64.863 54.583 66.182 1.00 25.15 117 MET C O 1
ATOM 5047 N N . TYR C 1 118 ? 65.783 54.180 64.172 1.00 26.20 118 TYR C N 1
ATOM 5048 C CA . TYR C 1 118 ? 65.968 52.748 64.414 1.00 27.44 118 TYR C CA 1
ATOM 5049 C C . TYR C 1 118 ? 67.200 52.441 65.266 1.00 28.54 118 TYR C C 1
ATOM 5050 O O . TYR C 1 118 ? 67.372 51.313 65.738 1.00 28.52 118 TYR C O 1
ATOM 5059 N N . PHE C 1 119 ? 68.046 53.445 65.481 1.00 28.90 119 PHE C N 1
ATOM 5060 C CA . PHE C 1 119 ? 69.277 53.251 66.247 1.00 30.68 119 PHE C CA 1
ATOM 5061 C C . PHE C 1 119 ? 69.327 54.024 67.564 1.00 30.16 119 PHE C C 1
ATOM 5062 O O . PHE C 1 119 ? 68.978 55.205 67.613 1.00 29.31 119 PHE C O 1
ATOM 5070 N N . ASP C 1 120 ? 69.758 53.361 68.633 1.00 31.19 120 ASP C N 1
ATOM 5071 C CA . ASP C 1 120 ? 69.870 54.046 69.914 1.00 32.82 120 ASP C CA 1
ATOM 5072 C C . ASP C 1 120 ? 71.127 54.914 69.870 1.00 33.29 120 ASP C C 1
ATOM 5073 O O . ASP C 1 120 ? 71.853 54.910 68.877 1.00 32.06 120 ASP C O 1
ATOM 5078 N N . GLU C 1 121 ? 71.384 55.656 70.941 1.00 33.95 121 GLU C N 1
ATOM 5079 C CA . GLU C 1 121 ? 72.536 56.548 70.988 1.00 35.86 121 GLU C CA 1
ATOM 5080 C C . GLU C 1 121 ? 73.856 55.891 70.580 1.00 35.47 121 GLU C C 1
ATOM 5081 O O . GLU C 1 121 ? 74.570 56.396 69.711 1.00 32.95 121 GLU C O 1
ATOM 5087 N N . GLU C 1 122 ? 74.169 54.767 71.210 1.00 35.81 122 GLU C N 1
ATOM 5088 C CA . GLU C 1 122 ? 75.402 54.042 70.932 1.00 36.89 122 GLU C CA 1
ATOM 5089 C C . GLU C 1 122 ? 75.557 53.695 69.452 1.00 35.39 122 GLU C C 1
ATOM 5090 O O . GLU C 1 122 ? 76.596 53.965 68.851 1.00 33.81 122 GLU C O 1
ATOM 5096 N N . ASP C 1 123 ? 74.525 53.100 68.862 1.00 34.37 123 ASP C N 1
ATOM 5097 C CA . ASP C 1 123 ? 74.586 52.720 67.455 1.00 33.91 123 ASP C CA 1
ATOM 5098 C C . ASP C 1 123 ? 74.573 53.905 66.506 1.00 32.91 123 ASP C C 1
ATOM 5099 O O . ASP C 1 123 ? 75.096 53.823 65.393 1.00 32.61 123 ASP C O 1
ATOM 5104 N N . LEU C 1 124 ? 73.980 55.009 66.939 1.00 32.40 124 LEU C N 1
ATOM 5105 C CA . LEU C 1 124 ? 73.931 56.196 66.099 1.00 32.69 124 LEU C CA 1
ATOM 5106 C C . LEU C 1 124 ? 75.336 56.777 65.988 1.00 33.45 124 LEU C C 1
ATOM 5107 O O . LEU C 1 124 ? 75.710 57.321 64.950 1.00 33.03 124 LEU C O 1
ATOM 5112 N N . ARG C 1 125 ? 76.112 56.659 67.062 1.00 33.24 125 ARG C N 1
ATOM 5113 C CA . ARG C 1 125 ? 77.485 57.157 67.061 1.00 35.54 125 ARG C CA 1
ATOM 5114 C C . ARG C 1 125 ? 78.307 56.283 66.122 1.00 34.16 125 ARG C C 1
ATOM 5115 O O . ARG C 1 125 ? 79.108 56.780 65.326 1.00 35.28 125 ARG C O 1
ATOM 5123 N N . LYS C 1 126 ? 78.098 54.974 66.221 1.00 32.56 126 LYS C N 1
ATOM 5124 C CA . LYS C 1 126 ? 78.807 54.018 65.380 1.00 32.72 126 LYS C CA 1
ATOM 5125 C C . LYS C 1 126 ? 78.514 54.318 63.913 1.00 31.67 126 LYS C C 1
ATOM 5126 O O . LYS C 1 126 ? 79.422 54.342 63.080 1.00 31.62 126 LYS C O 1
ATOM 5132 N N . LEU C 1 127 ? 77.243 54.556 63.602 1.00 30.47 127 LEU C N 1
ATOM 5133 C CA . LEU C 1 127 ? 76.845 54.864 62.234 1.00 29.83 127 LEU C CA 1
ATOM 5134 C C . LEU C 1 127 ? 77.529 56.132 61.753 1.00 29.41 127 LEU C C 1
ATOM 5135 O O . LEU C 1 127 ? 78.156 56.138 60.697 1.00 29.67 127 LEU C O 1
ATOM 5140 N N . PHE C 1 128 ? 77.406 57.208 62.526 1.00 29.09 128 PHE C N 1
ATOM 5141 C CA . PHE C 1 128 ? 78.022 58.473 62.146 1.00 30.14 128 PHE C CA 1
ATOM 5142 C C . PHE C 1 128 ? 79.528 58.323 61.939 1.00 30.88 128 PHE C C 1
ATOM 5143 O O . PHE C 1 128 ? 80.098 58.939 61.042 1.00 31.46 128 PHE C O 1
ATOM 5151 N N . SER C 1 129 ? 80.167 57.502 62.765 1.00 32.34 129 SER C N 1
ATOM 5152 C CA . SER C 1 129 ? 81.606 57.286 62.646 1.00 34.29 129 SER C CA 1
ATOM 5153 C C . SER C 1 129 ? 81.926 56.616 61.307 1.00 34.71 129 SER C C 1
ATOM 5154 O O . SER C 1 129 ? 82.850 57.025 60.604 1.00 35.40 129 SER C O 1
ATOM 5157 N N . LYS C 1 130 ? 81.148 55.590 60.963 1.00 33.76 130 LYS C N 1
ATOM 5158 C CA . LYS C 1 130 ? 81.322 54.853 59.711 1.00 33.12 130 LYS C CA 1
ATOM 5159 C C . LYS C 1 130 ? 81.049 55.749 58.504 1.00 32.23 130 LYS C C 1
ATOM 5160 O O . LYS C 1 130 ? 81.754 55.681 57.497 1.00 32.26 130 LYS C O 1
ATOM 5166 N N . VAL C 1 131 ? 80.012 56.576 58.603 1.00 29.44 131 VAL C N 1
ATOM 5167 C CA . VAL C 1 131 ? 79.661 57.479 57.513 1.00 29.50 131 VAL C CA 1
ATOM 5168 C C . VAL C 1 131 ? 80.805 58.461 57.261 1.00 30.81 131 VAL C C 1
ATOM 5169 O O . VAL C 1 131 ? 81.147 58.744 56.114 1.00 30.08 131 VAL C O 1
ATOM 5173 N N . ALA C 1 132 ? 81.399 58.971 58.335 1.00 32.40 132 ALA C N 1
ATOM 5174 C CA . ALA C 1 132 ? 82.510 59.908 58.205 1.00 34.04 132 ALA C CA 1
ATOM 5175 C C . ALA C 1 132 ? 83.680 59.225 57.496 1.00 34.54 132 ALA C C 1
ATOM 5176 O O . ALA C 1 132 ? 84.341 59.831 56.654 1.00 34.02 132 ALA C O 1
ATOM 5178 N N . GLU C 1 133 ? 83.928 57.962 57.838 1.00 35.65 133 GLU C N 1
ATOM 5179 C CA . GLU C 1 133 ? 85.015 57.201 57.218 1.00 37.03 133 GLU C CA 1
ATOM 5180 C C . GLU C 1 133 ? 84.774 56.973 55.727 1.00 36.25 133 GLU C C 1
ATOM 5181 O O . GLU C 1 133 ? 85.713 56.962 54.929 1.00 36.49 133 GLU C O 1
ATOM 5187 N N . ALA C 1 134 ? 83.509 56.791 55.364 1.00 34.51 134 ALA C N 1
ATOM 5188 C CA . ALA C 1 134 ? 83.117 56.532 53.984 1.00 34.18 134 ALA C CA 1
ATOM 5189 C C . ALA C 1 134 ? 83.183 57.756 53.083 1.00 33.83 134 ALA C C 1
ATOM 5190 O O . ALA C 1 134 ? 83.324 57.634 51.862 1.00 32.84 134 ALA C O 1
ATOM 5192 N N . LEU C 1 135 ? 83.076 58.933 53.685 1.00 33.45 135 LEU C N 1
ATOM 5193 C CA . LEU C 1 135 ? 83.098 60.184 52.936 1.00 34.64 135 LEU C CA 1
ATOM 5194 C C . LEU C 1 135 ? 84.484 60.638 52.490 1.00 35.89 135 LEU C C 1
ATOM 5195 O O . LEU C 1 135 ? 85.495 60.276 53.084 1.00 35.89 135 LEU C O 1
ATOM 5200 N N . LYS C 1 136 ? 84.510 61.436 51.428 1.00 37.48 136 LYS C N 1
ATOM 5201 C CA . LYS C 1 136 ? 85.750 62.002 50.918 1.00 39.00 136 LYS C CA 1
ATOM 5202 C C . LYS C 1 136 ? 85.778 63.415 51.495 1.00 39.47 136 LYS C C 1
ATOM 5203 O O . LYS C 1 136 ? 84.727 63.972 51.822 1.00 37.49 136 LYS C O 1
ATOM 5209 N N . PRO C 1 137 ? 86.973 64.010 51.635 1.00 39.47 137 PRO C N 1
ATOM 5210 C CA . PRO C 1 137 ? 87.066 65.368 52.181 1.00 39.46 137 PRO C CA 1
ATOM 5211 C C . PRO C 1 137 ? 86.083 66.323 51.511 1.00 38.12 137 PRO C C 1
ATOM 5212 O O . PRO C 1 137 ? 86.015 66.397 50.284 1.00 38.73 137 PRO C O 1
ATOM 5216 N N . GLY C 1 138 ? 85.312 67.042 52.321 1.00 37.47 138 GLY C N 1
ATOM 5217 C CA . GLY C 1 138 ? 84.345 67.976 51.771 1.00 37.04 138 GLY C CA 1
ATOM 5218 C C . GLY C 1 138 ? 83.023 67.318 51.415 1.00 35.82 138 GLY C C 1
ATOM 5219 O O . GLY C 1 138 ? 82.090 67.986 50.963 1.00 35.95 138 GLY C O 1
ATOM 5220 N N . GLY C 1 139 ? 82.944 66.005 51.610 1.00 33.73 139 GLY C N 1
ATOM 5221 C CA . GLY C 1 139 ? 81.716 65.289 51.306 1.00 33.21 139 GLY C CA 1
ATOM 5222 C C . GLY C 1 139 ? 80.646 65.600 52.336 1.00 32.66 139 GLY C C 1
ATOM 5223 O O . GLY C 1 139 ? 80.931 66.223 53.361 1.00 30.75 139 GLY C O 1
ATOM 5224 N N . VAL C 1 140 ? 79.414 65.169 52.084 1.00 31.70 140 VAL C N 1
ATOM 5225 C CA . VAL C 1 140 ? 78.337 65.446 53.028 1.00 30.69 140 VAL C CA 1
ATOM 5226 C C . VAL C 1 140 ? 77.465 64.248 53.387 1.00 30.30 140 VAL C C 1
ATOM 5227 O O . VAL C 1 140 ? 77.282 63.323 52.594 1.00 29.52 140 VAL C O 1
ATOM 5231 N N . PHE C 1 141 ? 76.941 64.276 54.606 1.00 30.12 141 PHE C N 1
ATOM 5232 C CA . PHE C 1 141 ? 76.039 63.245 55.097 1.00 29.52 141 PHE C CA 1
ATOM 5233 C C . PHE C 1 141 ? 74.711 63.969 55.268 1.00 29.56 141 PHE C C 1
ATOM 5234 O O . PHE C 1 141 ? 74.667 65.059 55.848 1.00 29.86 141 PHE C O 1
ATOM 5242 N N . ILE C 1 142 ? 73.638 63.379 54.747 1.00 29.04 142 ILE C N 1
ATOM 5243 C CA . ILE C 1 142 ? 72.309 63.984 54.834 1.00 27.04 142 ILE C CA 1
ATOM 5244 C C . ILE C 1 142 ? 71.273 62.972 55.319 1.00 27.40 142 ILE C C 1
ATOM 5245 O O . ILE C 1 142 ? 71.193 61.857 54.801 1.00 25.63 142 ILE C O 1
ATOM 5250 N N . THR C 1 143 ? 70.485 63.358 56.319 1.00 27.05 143 THR C N 1
ATOM 5251 C CA . THR C 1 143 ? 69.443 62.477 56.836 1.00 26.76 143 THR C CA 1
ATOM 5252 C C . THR C 1 143 ? 68.315 63.318 57.420 1.00 28.07 143 THR C C 1
ATOM 5253 O O . THR C 1 143 ? 68.560 64.359 58.035 1.00 27.37 143 THR C O 1
ATOM 5257 N N . ASP C 1 144 ? 67.078 62.878 57.203 1.00 27.90 144 ASP C N 1
ATOM 5258 C CA . ASP C 1 144 ? 65.916 63.601 57.705 1.00 27.67 144 ASP C CA 1
ATOM 5259 C C . ASP C 1 144 ? 65.156 62.792 58.741 1.00 27.92 144 ASP C C 1
ATOM 5260 O O . ASP C 1 144 ? 65.144 61.562 58.702 1.00 26.07 144 ASP C O 1
ATOM 5265 N N . PHE C 1 145 ? 64.525 63.500 59.672 1.00 28.25 145 PHE C N 1
ATOM 5266 C CA . PHE C 1 145 ? 63.735 62.871 60.721 1.00 29.61 145 PHE C CA 1
ATOM 5267 C C . PHE C 1 145 ? 62.649 63.848 61.160 1.00 29.19 145 PHE C C 1
ATOM 5268 O O . PHE C 1 145 ? 62.800 65.061 61.018 1.00 27.48 145 PHE C O 1
ATOM 5276 N N . PRO C 1 146 ? 61.530 63.326 61.679 1.00 30.80 146 PRO C N 1
ATOM 5277 C CA . PRO C 1 146 ? 60.406 64.152 62.128 1.00 32.95 146 PRO C CA 1
ATOM 5278 C C . PRO C 1 146 ? 60.443 64.602 63.586 1.00 33.87 146 PRO C C 1
ATOM 5279 O O . PRO C 1 146 ? 61.361 64.277 64.338 1.00 34.26 146 PRO C O 1
ATOM 5283 N N . CYS C 1 147 ? 59.422 65.357 63.973 1.00 35.68 147 CYS C N 1
ATOM 5284 C CA . CYS C 1 147 ? 59.304 65.842 65.337 1.00 38.30 147 CYS C CA 1
ATOM 5285 C C . CYS C 1 147 ? 58.507 64.843 66.165 1.00 37.69 147 CYS C C 1
ATOM 5286 O O . CYS C 1 147 ? 59.071 63.947 66.788 1.00 40.16 147 CYS C O 1
ATOM 5289 N N . GLY C 1 155 ? 47.134 57.532 68.916 1.00 40.02 155 GLY C N 1
ATOM 5290 C CA . GLY C 1 155 ? 46.081 57.045 68.042 1.00 35.69 155 GLY C CA 1
ATOM 5291 C C . GLY C 1 155 ? 44.928 56.419 68.804 1.00 35.24 155 GLY C C 1
ATOM 5292 O O . GLY C 1 155 ? 44.651 56.805 69.942 1.00 39.10 155 GLY C O 1
ATOM 5293 N N . PRO C 1 156 ? 44.235 55.441 68.206 1.00 31.87 156 PRO C N 1
ATOM 5294 C CA . PRO C 1 156 ? 44.510 54.928 66.862 1.00 29.44 156 PRO C CA 1
ATOM 5295 C C . PRO C 1 156 ? 44.054 55.848 65.731 1.00 27.70 156 PRO C C 1
ATOM 5296 O O . PRO C 1 156 ? 43.032 56.525 65.840 1.00 24.32 156 PRO C O 1
ATOM 5300 N N . VAL C 1 157 ? 44.836 55.874 64.655 1.00 26.03 157 VAL C N 1
ATOM 5301 C CA . VAL C 1 157 ? 44.516 56.661 63.468 1.00 27.26 157 VAL C CA 1
ATOM 5302 C C . VAL C 1 157 ? 44.345 55.654 62.334 1.00 25.42 157 VAL C C 1
ATOM 5303 O O . VAL C 1 157 ? 45.201 54.792 62.124 1.00 24.00 157 VAL C O 1
ATOM 5307 N N . VAL C 1 158 ? 43.233 55.749 61.616 1.00 26.00 158 VAL C N 1
ATOM 5308 C CA . VAL C 1 158 ? 42.961 54.814 60.531 1.00 25.52 158 VAL C CA 1
ATOM 5309 C C . VAL C 1 158 ? 42.899 55.505 59.178 1.00 26.43 158 VAL C C 1
ATOM 5310 O O . VAL C 1 158 ? 42.314 56.579 59.040 1.00 26.67 158 VAL C O 1
ATOM 5314 N N . TRP C 1 159 ? 43.526 54.887 58.187 1.00 23.34 159 TRP C N 1
ATOM 5315 C CA . TRP C 1 159 ? 43.525 55.419 56.837 1.00 25.60 159 TRP C CA 1
ATOM 5316 C C . TRP C 1 159 ? 43.555 54.267 55.842 1.00 23.59 159 TRP C C 1
ATOM 5317 O O . TRP C 1 159 ? 43.708 53.103 56.226 1.00 21.35 159 TRP C O 1
ATOM 5328 N N . ASN C 1 160 ? 43.397 54.577 54.564 1.00 23.46 160 ASN C N 1
ATOM 5329 C CA . ASN C 1 160 ? 43.380 53.517 53.571 1.00 23.57 160 ASN C CA 1
ATOM 5330 C C . ASN C 1 160 ? 44.121 53.847 52.291 1.00 25.19 160 ASN C C 1
ATOM 5331 O O . ASN C 1 160 ? 44.333 55.008 51.952 1.00 25.29 160 ASN C O 1
ATOM 5336 N N . GLU C 1 161 ? 44.513 52.792 51.590 1.00 25.82 161 GLU C N 1
ATOM 5337 C CA . GLU C 1 161 ? 45.216 52.906 50.322 1.00 27.33 161 GLU C CA 1
ATOM 5338 C C . GLU C 1 161 ? 44.766 51.728 49.482 1.00 27.24 161 GLU C C 1
ATOM 5339 O O . GLU C 1 161 ? 43.974 50.898 49.932 1.00 27.78 161 GLU C O 1
ATOM 5345 N N . GLN C 1 162 ? 45.274 51.642 48.263 1.00 27.28 162 GLN C N 1
ATOM 5346 C CA . GLN C 1 162 ? 44.890 50.548 47.396 1.00 28.21 162 GLN C CA 1
ATOM 5347 C C . GLN C 1 162 ? 45.977 50.180 46.406 1.00 27.09 162 GLN C C 1
ATOM 5348 O O . GLN C 1 162 ? 46.641 51.048 45.843 1.00 27.49 162 GLN C O 1
ATOM 5354 N N . LYS C 1 163 ? 46.177 48.881 46.231 1.00 26.55 163 LYS C N 1
ATOM 5355 C CA . LYS C 1 163 ? 47.151 48.384 45.276 1.00 28.15 163 LYS C CA 1
ATOM 5356 C C . LYS C 1 163 ? 46.379 47.458 44.346 1.00 28.47 163 LYS C C 1
ATOM 5357 O O . LYS C 1 163 ? 46.023 46.338 44.720 1.00 26.82 163 LYS C O 1
ATOM 5363 N N . GLY C 1 164 ? 46.112 47.934 43.134 1.00 29.13 164 GLY C N 1
ATOM 5364 C CA . GLY C 1 164 ? 45.366 47.125 42.192 1.00 28.27 164 GLY C CA 1
ATOM 5365 C C . GLY C 1 164 ? 43.971 46.895 42.740 1.00 27.35 164 GLY C C 1
ATOM 5366 O O . GLY C 1 164 ? 43.262 47.849 43.065 1.00 27.95 164 GLY C O 1
ATOM 5367 N N . GLU C 1 165 ? 43.581 45.633 42.871 1.00 27.22 165 GLU C N 1
ATOM 5368 C CA . GLU C 1 165 ? 42.253 45.311 43.380 1.00 30.35 165 GLU C CA 1
ATOM 5369 C C . GLU C 1 165 ? 42.219 45.125 44.894 1.00 29.13 165 GLU C C 1
ATOM 5370 O O . GLU C 1 165 ? 41.147 44.939 45.470 1.00 28.61 165 GLU C O 1
ATOM 5376 N N . GLU C 1 166 ? 43.384 45.165 45.535 1.00 27.91 166 GLU C N 1
ATOM 5377 C CA . GLU C 1 166 ? 43.450 44.986 46.985 1.00 27.54 166 GLU C CA 1
ATOM 5378 C C . GLU C 1 166 ? 43.391 46.322 47.712 1.00 26.83 166 GLU C C 1
ATOM 5379 O O . GLU C 1 166 ? 44.106 47.262 47.365 1.00 27.96 166 GLU C O 1
ATOM 5385 N N . LYS C 1 167 ? 42.534 46.407 48.721 1.00 22.53 167 LYS C N 1
ATOM 5386 C CA . LYS C 1 167 ? 42.419 47.629 49.493 1.00 21.57 167 LYS C CA 1
ATOM 5387 C C . LYS C 1 167 ? 43.156 47.430 50.814 1.00 19.91 167 LYS C C 1
ATOM 5388 O O . LYS C 1 167 ? 43.103 46.356 51.410 1.00 19.16 167 LYS C O 1
ATOM 5394 N N . LEU C 1 168 ? 43.871 48.457 51.246 1.00 19.46 168 LEU C N 1
ATOM 5395 C CA . LEU C 1 168 ? 44.612 48.380 52.496 1.00 18.94 168 LEU C CA 1
ATOM 5396 C C . LEU C 1 168 ? 44.001 49.318 53.522 1.00 18.19 168 LEU C C 1
ATOM 5397 O O . LEU C 1 168 ? 43.840 50.509 53.265 1.00 20.90 168 LEU C O 1
ATOM 5402 N N . VAL C 1 169 ? 43.643 48.775 54.678 1.00 16.18 169 VAL C N 1
ATOM 5403 C CA . VAL C 1 169 ? 43.102 49.590 55.755 1.00 14.05 169 VAL C CA 1
ATOM 5404 C C . VAL C 1 169 ? 44.203 49.499 56.796 1.00 17.20 169 VAL C C 1
ATOM 5405 O O . VAL C 1 169 ? 44.558 48.407 57.252 1.00 17.01 169 VAL C O 1
ATOM 5409 N N . ILE C 1 170 ? 44.743 50.656 57.154 1.00 16.83 170 ILE C N 1
ATOM 5410 C CA . ILE C 1 170 ? 45.865 50.738 58.079 1.00 19.69 170 ILE C CA 1
ATOM 5411 C C . ILE C 1 170 ? 45.498 51.466 59.361 1.00 20.36 170 ILE C C 1
ATOM 5412 O O . ILE C 1 170 ? 44.915 52.553 59.329 1.00 19.45 170 ILE C O 1
ATOM 5417 N N . MET C 1 171 ? 45.841 50.856 60.491 1.00 19.76 171 MET C N 1
ATOM 5418 C CA . MET C 1 171 ? 45.548 51.443 61.783 1.00 19.52 171 MET C CA 1
ATOM 5419 C C . MET C 1 171 ? 46.845 51.583 62.562 1.00 19.31 171 MET C C 1
ATOM 5420 O O . MET C 1 171 ? 47.492 50.587 62.874 1.00 17.69 171 MET C O 1
ATOM 5425 N N . ASP C 1 172 ? 47.221 52.823 62.860 1.00 20.46 172 ASP C N 1
ATOM 5426 C CA . ASP C 1 172 ? 48.453 53.100 63.592 1.00 22.44 172 ASP C CA 1
ATOM 5427 C C . ASP C 1 172 ? 48.194 53.643 64.985 1.00 22.56 172 ASP C C 1
ATOM 5428 O O . ASP C 1 172 ? 47.232 54.376 65.212 1.00 20.95 172 ASP C O 1
ATOM 5433 N N . TRP C 1 173 ? 49.070 53.285 65.915 1.00 22.50 173 TRP C N 1
ATOM 5434 C CA . TRP C 1 173 ? 48.980 53.792 67.272 1.00 23.01 173 TRP C CA 1
ATOM 5435 C C . TRP C 1 173 ? 50.383 53.690 67.833 1.00 24.59 173 TRP C C 1
ATOM 5436 O O . TRP C 1 173 ? 51.217 52.942 67.311 1.00 23.54 173 TRP C O 1
ATOM 5447 N N . ARG C 1 174 ? 50.664 54.461 68.870 1.00 24.81 174 ARG C N 1
ATOM 5448 C CA . ARG C 1 174 ? 51.998 54.449 69.441 1.00 27.18 174 ARG C CA 1
ATOM 5449 C C . ARG C 1 174 ? 51.979 54.399 70.956 1.00 26.82 174 ARG C C 1
ATOM 5450 O O . ARG C 1 174 ? 51.021 54.827 71.595 1.00 26.08 174 ARG C O 1
ATOM 5458 N N . GLU C 1 175 ? 53.051 53.862 71.521 1.00 28.24 175 GLU C N 1
ATOM 5459 C CA . GLU C 1 175 ? 53.196 53.766 72.967 1.00 29.77 175 GLU C CA 1
ATOM 5460 C C . GLU C 1 175 ? 54.557 54.404 73.239 1.00 30.32 175 GLU C C 1
ATOM 5461 O O . GLU C 1 175 ? 55.589 53.879 72.818 1.00 29.41 175 GLU C O 1
ATOM 5467 N N . VAL C 1 176 ? 54.543 55.547 73.921 1.00 29.26 176 VAL C N 1
ATOM 5468 C CA . VAL C 1 176 ? 55.758 56.303 74.214 1.00 28.94 176 VAL C CA 1
ATOM 5469 C C . VAL C 1 176 ? 56.310 56.145 75.633 1.00 30.91 176 VAL C C 1
ATOM 5470 O O . VAL C 1 176 ? 55.556 56.116 76.604 1.00 30.89 176 VAL C O 1
ATOM 5474 N N . GLU C 1 177 ? 57.636 56.043 75.729 1.00 31.03 177 GLU C N 1
ATOM 5475 C CA . GLU C 1 177 ? 58.347 55.926 77.004 1.00 31.58 177 GLU C CA 1
ATOM 5476 C C . GLU C 1 177 ? 59.295 57.122 76.993 1.00 30.09 177 GLU C C 1
ATOM 5477 O O . GLU C 1 177 ? 60.458 57.004 76.614 1.00 28.51 177 GLU C O 1
ATOM 5483 N N . PRO C 1 178 ? 58.797 58.297 77.409 1.00 30.16 178 PRO C N 1
ATOM 5484 C CA . PRO C 1 178 ? 59.552 59.551 77.453 1.00 29.95 178 PRO C CA 1
ATOM 5485 C C . PRO C 1 178 ? 60.884 59.525 78.187 1.00 28.58 178 PRO C C 1
ATOM 5486 O O . PRO C 1 178 ? 61.856 60.105 77.718 1.00 28.85 178 PRO C O 1
ATOM 5490 N N . ALA C 1 179 ? 60.928 58.853 79.331 1.00 29.36 179 ALA C N 1
ATOM 5491 C CA . ALA C 1 179 ? 62.151 58.787 80.127 1.00 30.53 179 ALA C CA 1
ATOM 5492 C C . ALA C 1 179 ? 63.342 58.222 79.358 1.00 30.80 179 ALA C C 1
ATOM 5493 O O . ALA C 1 179 ? 64.427 58.805 79.367 1.00 31.53 179 ALA C O 1
ATOM 5495 N N . VAL C 1 180 ? 63.139 57.091 78.691 1.00 29.55 180 VAL C N 1
ATOM 5496 C CA . VAL C 1 180 ? 64.210 56.463 77.930 1.00 28.46 180 VAL C CA 1
ATOM 5497 C C . VAL C 1 180 ? 64.177 56.868 76.462 1.00 26.77 180 VAL C C 1
ATOM 5498 O O . VAL C 1 180 ? 64.930 56.340 75.645 1.00 24.71 180 VAL C O 1
ATOM 5502 N N . GLN C 1 181 ? 63.304 57.813 76.136 1.00 25.36 181 GLN C N 1
ATOM 5503 C CA . GLN C 1 181 ? 63.170 58.295 74.767 1.00 26.33 181 GLN C CA 1
ATOM 5504 C C . GLN C 1 181 ? 62.964 57.162 73.765 1.00 25.49 181 GLN C C 1
ATOM 5505 O O . GLN C 1 181 ? 63.629 57.095 72.734 1.00 24.03 181 GLN C O 1
ATOM 5511 N N . LYS C 1 182 ? 62.039 56.268 74.088 1.00 24.53 182 LYS C N 1
ATOM 5512 C CA . LYS C 1 182 ? 61.717 55.151 73.210 1.00 26.02 182 LYS C CA 1
ATOM 5513 C C . LYS C 1 182 ? 60.290 55.333 72.701 1.00 26.13 182 LYS C C 1
ATOM 5514 O O . LYS C 1 182 ? 59.452 55.951 73.358 1.00 23.58 182 LYS C O 1
ATOM 5520 N N . LEU C 1 183 ? 60.022 54.792 71.523 1.00 27.75 183 LEU C N 1
ATOM 5521 C CA . LEU C 1 183 ? 58.700 54.876 70.927 1.00 29.92 183 LEU C CA 1
ATOM 5522 C C . LEU C 1 183 ? 58.375 53.531 70.312 1.00 29.40 183 LEU C C 1
ATOM 5523 O O . LEU C 1 183 ? 59.176 52.980 69.557 1.00 27.84 183 LEU C O 1
ATOM 5528 N N . ARG C 1 184 ? 57.215 52.989 70.665 1.00 28.55 184 ARG C N 1
ATOM 5529 C CA . ARG C 1 184 ? 56.766 51.723 70.106 1.00 29.75 184 ARG C CA 1
ATOM 5530 C C . ARG C 1 184 ? 55.765 52.099 69.026 1.00 28.68 184 ARG C C 1
ATOM 5531 O O . ARG C 1 184 ? 54.688 52.606 69.333 1.00 27.29 184 ARG C O 1
ATOM 5539 N N . PHE C 1 185 ? 56.129 51.888 67.766 1.00 27.13 185 PHE C N 1
ATOM 5540 C CA . PHE C 1 185 ? 55.222 52.217 66.672 1.00 27.40 185 PHE C CA 1
ATOM 5541 C C . PHE C 1 185 ? 54.513 50.959 66.202 1.00 25.15 185 PHE C C 1
ATOM 5542 O O . PHE C 1 185 ? 55.152 50.014 65.744 1.00 25.30 185 PHE C O 1
ATOM 5550 N N . LYS C 1 186 ? 53.190 50.948 66.333 1.00 24.40 186 LYS C N 1
ATOM 5551 C CA . LYS C 1 186 ? 52.390 49.800 65.929 1.00 20.96 186 LYS C CA 1
ATOM 5552 C C . LYS C 1 186 ? 51.518 50.159 64.736 1.00 20.52 186 LYS C C 1
ATOM 5553 O O . LYS C 1 186 ? 50.967 51.258 64.657 1.00 18.59 186 LYS C O 1
ATOM 5559 N N . ARG C 1 187 ? 51.381 49.215 63.817 1.00 19.20 187 ARG C N 1
ATOM 5560 C CA . ARG C 1 187 ? 50.571 49.437 62.635 1.00 19.97 187 ARG C CA 1
ATOM 5561 C C . ARG C 1 187 ? 49.919 48.145 62.178 1.00 19.48 187 ARG C C 1
ATOM 5562 O O . ARG C 1 187 ? 50.604 47.181 61.836 1.00 20.24 187 ARG C O 1
ATOM 5570 N N . LEU C 1 188 ? 48.591 48.116 62.205 1.00 18.45 188 LEU C N 1
ATOM 5571 C CA . LEU C 1 188 ? 47.868 46.943 61.749 1.00 17.50 188 LEU C CA 1
ATOM 5572 C C . LEU C 1 188 ? 47.512 47.174 60.288 1.00 18.06 188 LEU C C 1
ATOM 5573 O O . LEU C 1 188 ? 46.824 48.142 59.952 1.00 16.40 188 LEU C O 1
ATOM 5578 N N . VAL C 1 189 ? 48.001 46.307 59.415 1.00 17.95 189 VAL C N 1
ATOM 5579 C CA . VAL C 1 189 ? 47.696 46.447 58.001 1.00 16.64 189 VAL C CA 1
ATOM 5580 C C . VAL C 1 189 ? 46.774 45.318 57.591 1.00 16.18 189 VAL C C 1
ATOM 5581 O O . VAL C 1 189 ? 47.130 44.148 57.685 1.00 17.28 189 VAL C O 1
ATOM 5585 N N . GLN C 1 190 ? 45.571 45.682 57.162 1.00 16.60 190 GLN C N 1
ATOM 5586 C CA . GLN C 1 190 ? 44.587 44.710 56.721 1.00 16.62 190 GLN C CA 1
ATOM 5587 C C . GLN C 1 190 ? 44.470 44.826 55.209 1.00 18.33 190 GLN C C 1
ATOM 5588 O O . GLN C 1 190 ? 44.233 45.907 54.678 1.00 18.72 190 GLN C O 1
ATOM 5594 N N . ILE C 1 191 ? 44.665 43.702 54.526 1.00 18.98 191 ILE C N 1
ATOM 5595 C CA . ILE C 1 191 ? 44.611 43.643 53.068 1.00 19.43 191 ILE C CA 1
ATOM 5596 C C . ILE C 1 191 ? 43.315 42.952 52.657 1.00 18.77 191 ILE C C 1
ATOM 5597 O O . ILE C 1 191 ? 43.127 41.757 52.900 1.00 18.75 191 ILE C O 1
ATOM 5602 N N . LEU C 1 192 ? 42.429 43.717 52.028 1.00 17.94 192 LEU C N 1
ATOM 5603 C CA . LEU C 1 192 ? 41.123 43.221 51.616 1.00 19.83 192 LEU C CA 1
ATOM 5604 C C . LEU C 1 192 ? 40.997 42.873 50.137 1.00 19.96 192 LEU C C 1
ATOM 5605 O O . LEU C 1 192 ? 41.302 43.690 49.271 1.00 20.08 192 LEU C O 1
ATOM 5610 N N . ARG C 1 193 ? 40.544 41.651 49.873 1.00 21.58 193 ARG C N 1
ATOM 5611 C CA . ARG C 1 193 ? 40.319 41.157 48.517 1.00 23.03 193 ARG C CA 1
ATOM 5612 C C . ARG C 1 193 ? 38.895 41.566 48.142 1.00 24.31 193 ARG C C 1
ATOM 5613 O O . ARG C 1 193 ? 38.065 41.821 49.019 1.00 20.80 193 ARG C O 1
ATOM 5621 N N . PRO C 1 194 ? 38.586 41.618 46.837 1.00 24.55 194 PRO C N 1
ATOM 5622 C CA . PRO C 1 194 ? 37.237 42.005 46.418 1.00 25.48 194 PRO C CA 1
ATOM 5623 C C . PRO C 1 194 ? 36.114 41.156 47.012 1.00 25.57 194 PRO C C 1
ATOM 5624 O O . PRO C 1 194 ? 35.027 41.666 47.276 1.00 26.08 194 PRO C O 1
ATOM 5628 N N . ASN C 1 195 ? 36.373 39.869 47.227 1.00 25.41 195 ASN C N 1
ATOM 5629 C CA . ASN C 1 195 ? 35.349 38.992 47.781 1.00 25.59 195 ASN C CA 1
ATOM 5630 C C . ASN C 1 195 ? 35.242 39.064 49.307 1.00 24.62 195 ASN C C 1
ATOM 5631 O O . ASN C 1 195 ? 34.486 38.310 49.912 1.00 23.46 195 ASN C O 1
ATOM 5636 N N . GLY C 1 196 ? 36.004 39.961 49.928 1.00 22.47 196 GLY C N 1
ATOM 5637 C CA . GLY C 1 196 ? 35.936 40.096 51.374 1.00 20.83 196 GLY C CA 1
ATOM 5638 C C . GLY C 1 196 ? 36.992 39.352 52.172 1.00 22.30 196 GLY C C 1
ATOM 5639 O O . GLY C 1 196 ? 37.104 39.556 53.386 1.00 20.90 196 GLY C O 1
ATOM 5640 N N . GLU C 1 197 ? 37.763 38.486 51.517 1.00 21.49 197 GLU C N 1
ATOM 5641 C CA . GLU C 1 197 ? 38.814 37.755 52.218 1.00 22.81 197 GLU C CA 1
ATOM 5642 C C . GLU C 1 197 ? 39.852 38.746 52.706 1.00 20.72 197 GLU C C 1
ATOM 5643 O O . GLU C 1 197 ? 40.169 39.716 52.020 1.00 18.18 197 GLU C O 1
ATOM 5649 N N . VAL C 1 198 ? 40.385 38.495 53.895 1.00 22.14 198 VAL C N 1
ATOM 5650 C CA . VAL C 1 198 ? 41.351 39.399 54.492 1.00 22.92 198 VAL C CA 1
ATOM 5651 C C . VAL C 1 198 ? 42.636 38.747 54.961 1.00 22.51 198 VAL C C 1
ATOM 5652 O O . VAL C 1 198 ? 42.653 37.592 55.365 1.00 22.92 198 VAL C O 1
ATOM 5656 N N . LYS C 1 199 ? 43.714 39.514 54.892 1.00 22.83 199 LYS C N 1
ATOM 5657 C CA . LYS C 1 199 ? 45.009 39.091 55.397 1.00 24.98 199 LYS C CA 1
ATOM 5658 C C . LYS C 1 199 ? 45.438 40.279 56.244 1.00 24.83 199 LYS C C 1
ATOM 5659 O O . LYS C 1 199 ? 45.213 41.430 55.862 1.00 24.42 199 LYS C O 1
ATOM 5665 N N . ALA C 1 200 ? 46.012 40.011 57.410 1.00 21.65 200 ALA C N 1
ATOM 5666 C CA . ALA C 1 200 ? 46.442 41.092 58.282 1.00 19.41 200 ALA C CA 1
ATOM 5667 C C . ALA C 1 200 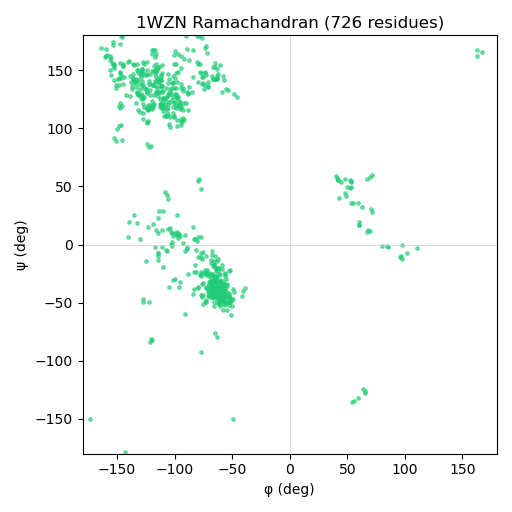? 47.819 40.827 58.858 1.00 19.35 200 ALA C C 1
ATOM 5668 O O . ALA C 1 200 ? 48.164 39.692 59.188 1.00 17.15 200 ALA C O 1
ATOM 5670 N N . PHE C 1 201 ? 48.590 41.898 58.984 1.00 19.40 201 PHE C N 1
ATOM 5671 C CA . PHE C 1 201 ? 49.939 41.836 59.512 1.00 19.62 201 PHE C CA 1
ATOM 5672 C C . PHE C 1 201 ? 50.112 42.986 60.484 1.00 19.91 201 PHE C C 1
ATOM 5673 O O . PHE C 1 201 ? 49.596 44.089 60.262 1.00 19.15 201 PHE C O 1
ATOM 5681 N N . LEU C 1 202 ? 50.841 42.729 61.563 1.00 18.82 202 LEU C N 1
ATOM 5682 C CA . LEU C 1 202 ? 51.083 43.745 62.570 1.00 18.43 202 LEU C CA 1
ATOM 5683 C C . LEU C 1 202 ? 52.534 44.219 62.571 1.00 18.65 202 LEU C C 1
ATOM 5684 O O . LEU C 1 202 ? 53.456 43.427 62.777 1.00 19.06 202 LEU C O 1
ATOM 5689 N N . VAL C 1 203 ? 52.719 45.514 62.334 1.00 18.60 203 VAL C N 1
ATOM 5690 C CA . VAL C 1 203 ? 54.034 46.138 62.350 1.00 21.66 203 VAL C CA 1
ATOM 5691 C C . VAL C 1 203 ? 54.254 46.554 63.802 1.00 22.36 203 VAL C C 1
ATOM 5692 O O . VAL C 1 203 ? 53.396 47.199 64.407 1.00 21.97 203 VAL C O 1
ATOM 5696 N N . ASP C 1 204 ? 55.401 46.190 64.358 1.00 22.14 204 ASP C N 1
ATOM 5697 C CA . ASP C 1 204 ? 55.698 46.504 65.747 1.00 24.04 204 ASP C CA 1
ATOM 5698 C C . ASP C 1 204 ? 57.192 46.779 65.886 1.00 24.51 204 ASP C C 1
ATOM 5699 O O . ASP C 1 204 ? 57.982 45.870 66.142 1.00 25.92 204 ASP C O 1
ATOM 5704 N N . ASP C 1 205 ? 57.566 48.045 65.718 1.00 24.14 205 ASP C N 1
ATOM 5705 C CA . ASP C 1 205 ? 58.966 48.454 65.791 1.00 26.66 205 ASP C CA 1
ATOM 5706 C C . ASP C 1 205 ? 59.299 49.355 66.975 1.00 26.81 205 ASP C C 1
ATOM 5707 O O . ASP C 1 205 ? 58.504 50.205 67.364 1.00 24.42 205 ASP C O 1
ATOM 5712 N N . GLU C 1 206 ? 60.485 49.166 67.542 1.00 28.48 206 GLU C N 1
ATOM 5713 C CA . GLU C 1 206 ? 60.925 50.009 68.644 1.00 30.38 206 GLU C CA 1
ATOM 5714 C C . GLU C 1 206 ? 61.778 51.102 68.018 1.00 29.25 206 GLU C C 1
ATOM 5715 O O . GLU C 1 206 ? 62.761 50.812 67.335 1.00 30.35 206 GLU C O 1
ATOM 5721 N N . LEU C 1 207 ? 61.395 52.353 68.237 1.00 28.12 207 LEU C N 1
ATOM 5722 C CA . LEU C 1 207 ? 62.132 53.478 67.677 1.00 28.09 207 LEU C CA 1
ATOM 5723 C C . LEU C 1 207 ? 62.675 54.388 68.777 1.00 28.02 207 LEU C C 1
ATOM 5724 O O . LEU C 1 207 ? 62.237 54.322 69.927 1.00 26.71 207 LEU C O 1
ATOM 5729 N N . ASN C 1 208 ? 63.627 55.237 68.404 1.00 27.06 208 ASN C N 1
ATOM 5730 C CA . ASN C 1 208 ? 64.269 56.163 69.330 1.00 27.24 208 ASN C CA 1
ATOM 5731 C C . ASN C 1 208 ? 63.895 57.601 69.015 1.00 27.14 208 ASN C C 1
ATOM 5732 O O . ASN C 1 208 ? 63.877 58.011 67.852 1.00 26.91 208 ASN C O 1
ATOM 5737 N N . ILE C 1 209 ? 63.613 58.365 70.063 1.00 27.24 209 ILE C N 1
ATOM 5738 C CA . ILE C 1 209 ? 63.225 59.759 69.916 1.00 28.73 209 ILE C CA 1
ATOM 5739 C C . ILE C 1 209 ? 64.414 60.694 70.085 1.00 28.43 209 ILE C C 1
ATOM 5740 O O . ILE C 1 209 ? 65.087 60.674 71.113 1.00 27.88 209 ILE C O 1
ATOM 5745 N N . TYR C 1 210 ? 64.658 61.515 69.068 1.00 30.03 210 TYR C N 1
ATOM 5746 C CA . TYR C 1 210 ? 65.761 62.472 69.081 1.00 30.66 210 TYR C CA 1
ATOM 5747 C C . TYR C 1 210 ? 65.263 63.865 68.717 1.00 30.97 210 TYR C C 1
ATOM 5748 O O . TYR C 1 210 ? 64.353 64.010 67.904 1.00 31.37 210 TYR C O 1
ATOM 5757 N N . THR C 1 211 ? 65.862 64.883 69.323 1.00 30.72 211 THR C N 1
ATOM 5758 C CA . THR C 1 211 ? 65.513 66.266 69.019 1.00 30.53 211 THR C CA 1
ATOM 5759 C C . THR C 1 211 ? 66.608 66.763 68.081 1.00 29.88 211 THR C C 1
ATOM 5760 O O . THR C 1 211 ? 67.670 66.150 67.986 1.00 29.23 211 THR C O 1
ATOM 5764 N N . PRO C 1 212 ? 66.369 67.877 67.374 1.00 30.30 212 PRO C N 1
ATOM 5765 C CA . PRO C 1 212 ? 67.398 68.389 66.464 1.00 31.04 212 PRO C CA 1
ATOM 5766 C C . PRO C 1 212 ? 68.724 68.615 67.198 1.00 31.41 212 PRO C C 1
ATOM 5767 O O . PRO C 1 212 ? 69.793 68.293 66.683 1.00 29.02 212 PRO C O 1
ATOM 5771 N N . ARG C 1 213 ? 68.633 69.162 68.408 1.00 32.57 213 ARG C N 1
ATOM 5772 C CA . ARG C 1 213 ? 69.805 69.448 69.234 1.00 34.44 213 ARG C CA 1
ATOM 5773 C C . ARG C 1 213 ? 70.627 68.189 69.514 1.00 34.37 213 ARG C C 1
ATOM 5774 O O . ARG C 1 213 ? 71.858 68.202 69.421 1.00 33.45 213 ARG C O 1
ATOM 5782 N N . GLU C 1 214 ? 69.937 67.111 69.872 1.00 33.57 214 GLU C N 1
ATOM 5783 C CA . GLU C 1 214 ? 70.582 65.836 70.173 1.00 34.52 214 GLU C CA 1
ATOM 5784 C C . GLU C 1 214 ? 71.398 65.326 68.997 1.00 34.36 214 GLU C C 1
ATOM 5785 O O . GLU C 1 214 ? 72.592 65.060 69.132 1.00 33.11 214 GLU C O 1
ATOM 5791 N N . VAL C 1 215 ? 70.741 65.180 67.851 1.00 33.69 215 VAL C N 1
ATOM 5792 C CA . VAL C 1 215 ? 71.405 64.694 66.651 1.00 34.19 215 VAL C CA 1
ATOM 5793 C C . VAL C 1 215 ? 72.654 65.527 66.377 1.00 35.63 215 VAL C C 1
ATOM 5794 O O . VAL C 1 215 ? 73.730 64.975 66.146 1.00 36.04 215 VAL C O 1
ATOM 5798 N N . ARG C 1 216 ? 72.519 66.851 66.415 1.00 35.88 216 ARG C N 1
ATOM 5799 C CA . ARG C 1 216 ? 73.664 67.722 66.172 1.00 37.27 216 ARG C CA 1
ATOM 5800 C C . ARG C 1 216 ? 74.798 67.436 67.153 1.00 36.89 216 ARG C C 1
ATOM 5801 O O . ARG C 1 216 ? 75.953 67.286 66.747 1.00 36.06 216 ARG C O 1
ATOM 5809 N N . LEU C 1 217 ? 74.473 67.356 68.441 1.00 34.95 217 LEU C N 1
ATOM 5810 C CA . LEU C 1 217 ? 75.487 67.079 69.454 1.00 35.44 217 LEU C CA 1
ATOM 5811 C C . LEU C 1 217 ? 76.185 65.745 69.190 1.00 35.77 217 LEU C C 1
ATOM 5812 O O . LEU C 1 217 ? 77.392 65.604 69.411 1.00 33.06 217 LEU C O 1
ATOM 5817 N N . LEU C 1 218 ? 75.424 64.765 68.718 1.00 34.23 218 LEU C N 1
ATOM 5818 C CA . LEU C 1 218 ? 75.989 63.454 68.435 1.00 35.69 218 LEU C CA 1
ATOM 5819 C C . LEU C 1 218 ? 76.790 63.441 67.136 1.00 35.70 218 LEU C C 1
ATOM 5820 O O . LEU C 1 218 ? 77.799 62.745 67.034 1.00 37.38 218 LEU C O 1
ATOM 5825 N N . ALA C 1 219 ? 76.351 64.226 66.157 1.00 36.49 219 ALA C N 1
ATOM 5826 C CA . ALA C 1 219 ? 77.020 64.291 64.861 1.00 37.44 219 ALA C CA 1
ATOM 5827 C C . ALA C 1 219 ? 78.270 65.176 64.847 1.00 38.91 219 ALA C C 1
ATOM 5828 O O . ALA C 1 219 ? 79.257 64.852 64.184 1.00 37.95 219 ALA C O 1
ATOM 5830 N N . GLU C 1 220 ? 78.229 66.290 65.573 1.00 40.55 220 GLU C N 1
ATOM 5831 C CA . GLU C 1 220 ? 79.359 67.215 65.618 1.00 41.63 220 GLU C CA 1
ATOM 5832 C C . GLU C 1 220 ? 80.676 66.543 65.989 1.00 41.99 220 GLU C C 1
ATOM 5833 O O . GLU C 1 220 ? 81.750 67.051 65.668 1.00 42.85 220 GLU C O 1
ATOM 5839 N N . LYS C 1 221 ? 80.596 65.403 66.663 1.00 41.86 221 LYS C N 1
ATOM 5840 C CA . LYS C 1 221 ? 81.794 64.682 67.070 1.00 43.75 221 LYS C CA 1
ATOM 5841 C C . LYS C 1 221 ? 82.498 64.027 65.879 1.00 44.16 221 LYS C C 1
ATOM 5842 O O . LYS C 1 221 ? 83.695 63.749 65.939 1.00 45.03 221 LYS C O 1
ATOM 5848 N N . TYR C 1 222 ? 81.759 63.802 64.795 1.00 43.02 222 TYR C N 1
ATOM 5849 C CA . TYR C 1 222 ? 82.309 63.136 63.616 1.00 41.83 222 TYR C CA 1
ATOM 5850 C C . TYR C 1 222 ? 82.406 63.983 62.353 1.00 41.99 222 TYR C C 1
ATOM 5851 O O . TYR C 1 222 ? 83.070 63.591 61.391 1.00 41.83 222 TYR C O 1
ATOM 5860 N N . PHE C 1 223 ? 81.743 65.134 62.346 1.00 42.44 223 PHE C N 1
ATOM 5861 C CA . PHE C 1 223 ? 81.771 66.021 61.187 1.00 44.02 223 PHE C CA 1
ATOM 5862 C C . PHE C 1 223 ? 82.254 67.401 61.609 1.00 46.34 223 PHE C C 1
ATOM 5863 O O . PHE C 1 223 ? 81.758 67.966 62.582 1.00 47.47 223 PHE C O 1
ATOM 5871 N N . GLU C 1 224 ? 83.221 67.941 60.875 1.00 48.00 224 GLU C N 1
ATOM 5872 C CA . GLU C 1 224 ? 83.764 69.256 61.193 1.00 49.55 224 GLU C CA 1
ATOM 5873 C C . GLU C 1 224 ? 82.663 70.305 61.261 1.00 48.89 224 GLU C C 1
ATOM 5874 O O . GLU C 1 224 ? 82.770 71.284 62.000 1.00 48.89 224 GLU C O 1
ATOM 5880 N N . LYS C 1 225 ? 81.604 70.097 60.488 1.00 47.64 225 LYS C N 1
ATOM 5881 C CA . LYS C 1 225 ? 80.498 71.040 60.462 1.00 46.65 225 LYS C CA 1
ATOM 5882 C C . LYS C 1 225 ? 79.169 70.300 60.351 1.00 44.99 225 LYS C C 1
ATOM 5883 O O . LYS C 1 225 ? 78.995 69.441 59.486 1.00 43.90 225 LYS C O 1
ATOM 5889 N N . VAL C 1 226 ? 78.238 70.631 61.239 1.00 42.61 226 VAL C N 1
ATOM 5890 C CA . VAL C 1 226 ? 76.921 70.008 61.232 1.00 41.10 226 VAL C CA 1
ATOM 5891 C C . VAL C 1 226 ? 75.849 71.086 61.227 1.00 40.33 226 VAL C C 1
ATOM 5892 O O . VAL C 1 226 ? 75.836 71.967 62.089 1.00 41.39 226 VAL C O 1
ATOM 5896 N N . LYS C 1 227 ? 74.957 71.017 60.246 1.00 37.98 227 LYS C N 1
ATOM 5897 C CA . LYS C 1 227 ? 73.880 71.985 60.124 1.00 37.16 227 LYS C CA 1
ATOM 5898 C C . LYS C 1 227 ? 72.514 71.338 60.320 1.00 36.06 227 LYS C C 1
ATOM 5899 O O . LYS C 1 227 ? 72.329 70.155 60.033 1.00 35.72 227 LYS C O 1
ATOM 5905 N N . ILE C 1 228 ? 71.562 72.122 60.819 1.00 33.96 228 ILE C N 1
ATOM 5906 C CA . ILE C 1 228 ? 70.202 71.638 61.047 1.00 32.93 228 ILE C CA 1
ATOM 5907 C C . ILE C 1 228 ? 69.244 72.460 60.196 1.00 33.27 228 ILE C C 1
ATOM 5908 O O . ILE C 1 228 ? 69.135 73.672 60.375 1.00 33.01 228 ILE C O 1
ATOM 5913 N N . TYR C 1 229 ? 68.551 71.804 59.271 1.00 33.19 229 TYR C N 1
ATOM 5914 C CA . TYR C 1 229 ? 67.601 72.494 58.409 1.00 34.18 229 TYR C CA 1
ATOM 5915 C C . TYR C 1 229 ? 66.200 71.947 58.618 1.00 35.16 229 TYR C C 1
ATOM 5916 O O . TYR C 1 229 ? 66.020 70.905 59.246 1.00 36.39 229 TYR C O 1
ATOM 5925 N N . GLY C 1 230 ? 65.213 72.657 58.085 1.00 35.90 230 GLY C N 1
ATOM 5926 C CA . GLY C 1 230 ? 63.835 72.224 58.209 1.00 36.92 230 GLY C CA 1
ATOM 5927 C C . GLY C 1 230 ? 63.001 72.608 57.001 1.00 37.64 230 GLY C C 1
ATOM 5928 O O . GLY C 1 230 ? 63.343 73.536 56.270 1.00 38.35 230 GLY C O 1
ATOM 5929 N N . ASN C 1 231 ? 61.914 71.873 56.785 1.00 39.17 231 ASN C N 1
ATOM 5930 C CA . ASN C 1 231 ? 60.982 72.122 55.686 1.00 40.89 231 ASN C CA 1
ATOM 5931 C C . ASN C 1 231 ? 61.590 72.464 54.322 1.00 41.42 231 ASN C C 1
ATOM 5932 O O . ASN C 1 231 ? 61.261 73.490 53.724 1.00 42.95 231 ASN C O 1
ATOM 5937 N N . LEU C 1 232 ? 62.464 71.591 53.834 1.00 40.63 232 LEU C N 1
ATOM 5938 C CA . LEU C 1 232 ? 63.110 71.763 52.532 1.00 40.37 232 LEU C CA 1
ATOM 5939 C C . LEU C 1 232 ? 63.717 73.142 52.260 1.00 40.84 232 LEU C C 1
ATOM 5940 O O . LEU C 1 232 ? 63.554 73.695 51.170 1.00 40.89 232 LEU C O 1
ATOM 5945 N N . LYS C 1 233 ? 64.417 73.689 53.247 1.00 40.28 233 LYS C N 1
ATOM 5946 C CA . LYS C 1 233 ? 65.073 74.983 53.105 1.00 40.46 233 LYS C CA 1
ATOM 5947 C C . LYS C 1 233 ? 66.359 74.958 53.916 1.00 40.80 233 LYS C C 1
ATOM 5948 O O . LYS C 1 233 ? 66.408 74.361 54.994 1.00 39.47 233 LYS C O 1
ATOM 5954 N N . ARG C 1 234 ? 67.403 75.595 53.397 1.00 40.46 234 ARG C N 1
ATOM 5955 C CA . ARG C 1 234 ? 68.680 75.626 54.096 1.00 40.95 234 ARG C CA 1
ATOM 5956 C C . ARG C 1 234 ? 68.656 76.623 55.248 1.00 42.37 234 ARG C C 1
ATOM 5957 O O . ARG C 1 234 ? 69.568 77.439 55.420 1.00 41.64 234 ARG C O 1
ATOM 5965 N N . GLU C 1 235 ? 67.587 76.533 56.034 1.00 41.81 235 GLU C N 1
ATOM 5966 C CA . GLU C 1 235 ? 67.375 77.373 57.206 1.00 42.07 235 GLU C CA 1
ATOM 5967 C C . GLU C 1 235 ? 66.436 76.618 58.142 1.00 41.51 235 GLU C C 1
ATOM 5968 O O . GLU C 1 235 ? 65.762 75.676 57.723 1.00 40.44 235 GLU C O 1
ATOM 5974 N N . LEU C 1 236 ? 66.400 77.023 59.407 1.00 40.26 236 LEU C N 1
ATOM 5975 C CA . LEU C 1 236 ? 65.539 76.371 60.387 1.00 39.50 236 LEU C CA 1
ATOM 5976 C C . LEU C 1 236 ? 64.586 77.376 61.025 1.00 40.12 236 LEU C C 1
ATOM 5977 O O . LEU C 1 236 ? 65.019 78.306 61.705 1.00 40.80 236 LEU C O 1
ATOM 5982 N N . SER C 1 237 ? 63.290 77.186 60.799 1.00 39.93 237 SER C N 1
ATOM 5983 C CA . SER C 1 237 ? 62.276 78.070 61.362 1.00 39.96 237 SER C CA 1
ATOM 5984 C C . SER C 1 237 ? 61.658 77.449 62.614 1.00 39.54 237 SER C C 1
ATOM 5985 O O . SER C 1 237 ? 61.448 76.236 62.681 1.00 37.65 237 SER C O 1
ATOM 5988 N N . PRO C 1 238 ? 61.347 78.284 63.618 1.00 39.96 238 PRO C N 1
ATOM 5989 C CA . PRO C 1 238 ? 60.754 77.898 64.903 1.00 39.62 238 PRO C CA 1
ATOM 5990 C C . PRO C 1 238 ? 59.681 76.813 64.877 1.00 40.11 238 PRO C C 1
ATOM 5991 O O . PRO C 1 238 ? 59.632 75.967 65.773 1.00 39.31 238 PRO C O 1
ATOM 5995 N N . ASN C 1 239 ? 58.832 76.822 63.853 1.00 40.26 239 ASN C N 1
ATOM 5996 C CA . ASN C 1 239 ? 57.751 75.846 63.776 1.00 41.21 239 ASN C CA 1
ATOM 5997 C C . ASN C 1 239 ? 57.898 74.709 62.766 1.00 41.46 239 ASN C C 1
ATOM 5998 O O . ASN C 1 239 ? 56.925 74.006 62.489 1.00 40.85 239 ASN C O 1
ATOM 6003 N N . ASP C 1 240 ? 59.092 74.517 62.216 1.00 39.69 240 ASP C N 1
ATOM 6004 C CA . ASP C 1 240 ? 59.286 73.430 61.262 1.00 38.51 240 ASP C CA 1
ATOM 6005 C C . ASP C 1 240 ? 59.048 72.109 61.987 1.00 38.26 240 ASP C C 1
ATOM 6006 O O . ASP C 1 240 ? 59.375 71.982 63.167 1.00 36.44 240 ASP C O 1
ATOM 6011 N N . MET C 1 241 ? 58.478 71.131 61.284 1.00 39.09 241 MET C N 1
ATOM 6012 C CA . MET C 1 241 ? 58.194 69.825 61.878 1.00 40.06 241 MET C CA 1
ATOM 6013 C C . MET C 1 241 ? 58.996 68.660 61.290 1.00 39.45 241 MET C C 1
ATOM 6014 O O . MET C 1 241 ? 58.917 67.536 61.792 1.00 39.55 241 MET C O 1
ATOM 6019 N N . ARG C 1 242 ? 59.747 68.913 60.221 1.00 36.86 242 ARG C N 1
ATOM 6020 C CA . ARG C 1 242 ? 60.580 67.868 59.633 1.00 35.84 242 ARG C CA 1
ATOM 6021 C C . ARG C 1 242 ? 61.974 68.461 59.541 1.00 32.61 242 ARG C C 1
ATOM 6022 O O . ARG C 1 242 ? 62.163 69.540 58.980 1.00 33.08 242 ARG C O 1
ATOM 6030 N N . TYR C 1 243 ? 62.945 67.755 60.102 1.00 29.42 243 TYR C N 1
ATOM 6031 C CA . TYR C 1 243 ? 64.313 68.246 60.141 1.00 28.50 243 TYR C CA 1
ATOM 6032 C C . TYR C 1 243 ? 65.292 67.485 59.268 1.00 29.08 243 TYR C C 1
ATOM 6033 O O . TYR C 1 243 ? 65.091 66.311 58.961 1.00 28.81 243 TYR C O 1
ATOM 6042 N N . TRP C 1 244 ? 66.353 68.183 58.875 1.00 29.21 244 TRP C N 1
ATOM 6043 C CA . TRP C 1 244 ? 67.412 67.611 58.056 1.00 29.65 244 TRP C CA 1
ATOM 6044 C C . TRP C 1 244 ? 68.746 67.921 58.717 1.00 29.97 244 TRP C C 1
ATOM 6045 O O . TRP C 1 244 ? 69.037 69.077 59.028 1.00 31.58 244 TRP C O 1
ATOM 6056 N N . ILE C 1 245 ? 69.544 66.888 58.953 1.00 29.57 245 ILE C N 1
ATOM 6057 C CA . ILE C 1 245 ? 70.862 67.069 59.544 1.00 29.69 245 ILE C CA 1
ATOM 6058 C C . ILE C 1 245 ? 71.865 66.902 58.411 1.00 30.86 245 ILE C C 1
ATOM 6059 O O . ILE C 1 245 ? 71.775 65.953 57.641 1.00 28.53 245 ILE C O 1
ATOM 6064 N N . VAL C 1 246 ? 72.798 67.839 58.297 1.00 30.87 246 VAL C N 1
ATOM 6065 C CA . VAL C 1 246 ? 73.814 67.778 57.254 1.00 32.64 246 VAL C CA 1
ATOM 6066 C C . VAL C 1 246 ? 75.202 67.817 57.879 1.00 33.99 246 VAL C C 1
ATOM 6067 O O . VAL C 1 246 ? 75.572 68.794 58.535 1.00 33.33 246 VAL C O 1
ATOM 6071 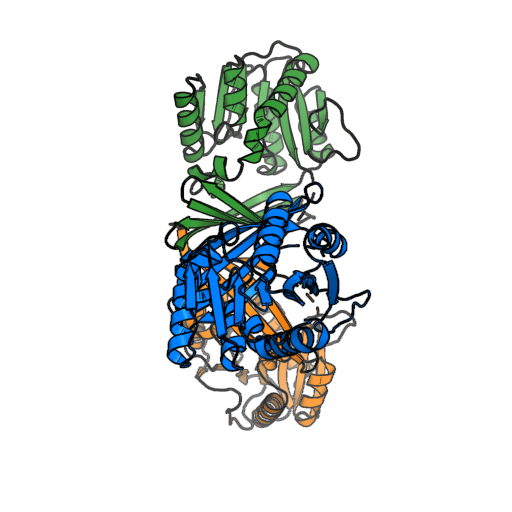N N . GLY C 1 247 ? 75.957 66.740 57.688 1.00 35.00 247 GLY C N 1
ATOM 6072 C CA . GLY C 1 247 ? 77.306 66.671 58.217 1.00 37.06 247 GLY C CA 1
ATOM 6073 C C . GLY C 1 247 ? 78.275 66.921 57.077 1.00 38.17 247 GLY C C 1
ATOM 6074 O O . GLY C 1 247 ? 78.221 66.234 56.058 1.00 37.58 247 GLY C O 1
ATOM 6075 N N . ILE C 1 248 ? 79.150 67.909 57.235 1.00 40.26 248 ILE C N 1
ATOM 6076 C CA . ILE C 1 248 ? 80.121 68.240 56.196 1.00 41.10 248 ILE C CA 1
ATOM 6077 C C . ILE C 1 248 ? 81.529 67.853 56.639 1.00 42.88 248 ILE C C 1
ATOM 6078 O O . ILE C 1 248 ? 82.060 68.409 57.604 1.00 42.61 248 ILE C O 1
ATOM 6083 N N . ALA C 1 249 ? 82.127 66.897 55.932 1.00 43.23 249 ALA C N 1
ATOM 6084 C CA . ALA C 1 249 ? 83.471 66.431 56.258 1.00 45.06 249 ALA C CA 1
ATOM 6085 C C . ALA C 1 249 ? 84.501 67.525 56.005 1.00 45.96 249 ALA C C 1
ATOM 6086 O O . ALA C 1 249 ? 84.393 68.286 55.041 1.00 44.48 249 ALA C O 1
ATOM 6088 N N . LYS C 1 250 ? 85.500 67.602 56.877 1.00 48.37 250 LYS C N 1
ATOM 6089 C CA . LYS C 1 250 ? 86.548 68.603 56.738 1.00 51.03 250 LYS C CA 1
ATOM 6090 C C . LYS C 1 250 ? 87.240 68.435 55.389 1.00 52.30 250 LYS C C 1
ATOM 6091 O O . LYS C 1 250 ? 87.617 67.326 55.008 1.00 51.99 250 LYS C O 1
ATOM 6097 N N . SER C 1 251 ? 87.390 69.539 54.665 1.00 53.94 251 SER C N 1
ATOM 6098 C CA . SER C 1 251 ? 88.036 69.512 53.359 1.00 55.52 251 SER C CA 1
ATOM 6099 C C . SER C 1 251 ? 89.467 70.032 53.455 1.00 56.65 251 SER C C 1
ATOM 6100 O O . SER C 1 251 ? 89.888 70.380 54.579 1.00 57.19 251 SER C O 1
#

Sequence (732 aa):
MYELYTLLAEYYDTIYRRRIERVKAEIDFVEEIFKEDAKREVRRVLDLACGTGIPTLELAERGYEVVGLDLHEEMLRVARRKAKERNLKIEFLQGDVLEIAFKNEFDAVTMFFSTIMYFDEEDLRKLFSKVAEALKPGGVFITDFPCGPVVWNEQKGEEKLVIMDWREVEPAVQKLRFKRLVQILRPNGEVKAFLVDDELNIYTPREVRLLAEKYFEKVKIYGNLKRELSPNDMRYWIVGIAKSMYELYTLLAEYYDTIYRRRIERVKAEIDFVEEIFKEDAKREVRRVLDLACGTGIPTLELAERGYEVVGLDLHEEMLRVARRKAKERNLKIEFLQGDVLEIAFKNEFDAVTMFFSTIMYFDEEDLRKLFSKVAEALKPGGVFITDFPCGPVVWNEQKGEEKLVIMDWREVEPAVQKLRFKRLVQILRPNGEVKAFLVDDELNIYTPREVRLLAEKYFEKVKIYGNLKRELSPNDMRYWIVGIAKSMYELYTLLAEYYDTIYRRRIERVKAEIDFVEEIFKEDAKREVRRVLDLACGTGIPTLELAERGYEVVGLDLHEEMLRVARRKAKERNLKIEFLQGDVLEIAFKNEFDAVTMFFSTIMYFDEEDLRKLFSKVAEALKPGGVFITDFPCGPVVWNEQKGEEKLVIMDWREVEPAVQKLRFKRLVQILRPNGEVKAFLVDDELNIYTPREVRLLAEKYFEKVKIYGNLKRELSPNDMRYWIVGIAKS

Foldseek 3Di:
DCCCQAVVLVCNCQVVVVCLVCLLLVVVLVVVCQVPQFPDHFAEEEEEQCFLNSNPLVVQVVRHAYEYEHQGPSRVVNNVVVCVVVVGDYHYYHDDLLPDQAAQDGLEYEYEDAVCFLDDLVSNLSNLQNRLRNHHARGKYKYKHWQCKDWDWGDDVQKIKIKIWDWDDDVVRQKIWTKMKIWIAHPVGDIDIDIDTGITGHDHQVRSLVSNVVRAVDKAKDADSDSHHDPPGTMIMIMGTHHD/DCCCQAVVLVCNCQVVVVVLVCLLLVVVLVVVCQVPQFPDHFAEEEEEQCFLNSNPLVVQVVRHAYEYEHQGPSRVVNNVVVCVVVVGDYHYYHDDLLPDQAAQDGLEYEYEDAPCQQDDLVSNLSNLQRRLRNHHASGKYKYKHWACWDWDWGDDVQKIKIKIWHWDADVVRQKIWTWMKIWIAHPVGDIDIDIDTGITGHDHQVRSLVSNVVRAVDKAKDADSDRHHDPPGTMIMIMGTHHD/DCCCQAVVLVCNCFVVVVVLVCLLLVVVLVVVCQVPQFPDHFAEEEEEQCFLNSNPLVCQVVRHAYEYEHQDPSRVVNNVVVCVVVVGDYHYYHDDLLPDQAALAGLEYEYEDAPCQQDDLVSNLSNLQRRLRNHHARGKYKYKHFQPQDWDWGDDVQKIKIKTWDWDADVVRQKIWIKMWIWIAHPVGDIDIDIDTGITGHDDQVRSCVSNVVRAVDKAKDADSDSHHDPPGGMIMIMGTHHD

Nearest PDB structures (foldseek):
  1wzn-assembly1_A  TM=1.004E+00  e=6.120E-57  Pyrococcus horikoshii OT3
  1ve3-assembly2_B-2  TM=7.368E-01  e=1.303E-17  Pyrococcus horikoshii
  5je6-assembly1_A  TM=6.329E-01  e=4.183E-14  Burkholderia glumae
  5jdz-assembly1_B  TM=6.429E-01  e=1.062E-13  Burkholderia glumae
  5je3-assembly2_B  TM=6.460E-01  e=1.857E-13  Burkholderia glumae

Solvent-accessible surface area: 33526 Å² total; per-residue (Å²): 146,67,18,4,39,38,103,0,2,66,35,21,30,19,1,32,93,119,8,62,124,95,12,113,48,3,0,82,7,0,54,78,0,12,164,78,3,10,137,82,111,16,147,56,0,0,1,0,27,8,11,1,0,13,7,0,0,7,0,12,91,75,67,33,97,3,3,0,9,12,74,26,84,72,3,0,158,10,0,94,92,35,5,173,123,102,134,33,198,27,92,15,57,94,17,45,8,20,124,11,70,43,125,89,62,0,4,0,0,0,0,10,65,23,22,0,25,58,25,53,82,113,51,0,92,95,0,0,37,48,0,26,83,0,3,59,78,0,0,0,0,0,0,1,2,54,96,105,14,93,9,35,24,14,102,89,63,124,32,61,0,1,0,7,21,16,155,74,61,90,106,99,94,72,40,27,67,46,10,14,1,0,7,5,6,113,68,92,0,75,14,82,1,23,5,0,29,2,82,20,10,55,25,68,35,161,46,0,61,92,11,0,84,118,63,6,119,102,12,54,28,14,1,74,59,118,81,97,90,45,136,134,14,120,54,24,0,0,0,0,12,15,132,106,149,65,16,4,41,40,105,0,2,67,38,22,31,19,3,34,95,136,8,60,126,99,11,114,50,4,0,82,6,0,54,73,0,12,162,77,2,9,128,77,115,16,148,61,0,0,1,0,27,8,10,2,0,13,8,0,0,7,0,11,89,72,69,31,114,3,5,0,10,12,72,26,81,74,4,0,160,10,0,96,91,35,6,171,124,102,132,33,194,29,92,14,62,93,16,45,8,21,129,9,70,46,114,86,57,0,5,0,0,0,0,10,65,24,22,0,27,60,22,58,87,135,41,0,91,97,0,0,41,48,0,30,86,0,8,54,74,0,0,0,0,0,0,2,3,54,99,102,8,87,14,37,30,13,102,88,66,128,41,61,0,1,0,8,15,16,156,70,61,92,103,100,93,71,43,27,66,46,14,12,2,0,7,5,5,107,68,80,0,70,11,77,1,23,7,0,30,1,86,20,11,53,22,71,31,165,41,0,60,93,6,0,79,114,69,9,101,92,9,51,30,13,1,80,60,124,80,95,86,46,137,136,17,127,57,22,0,0,0,0,10,16,123,79,103,79,17,6,40,39,99,0,2,64,36,20,33,20,5,36,100,157,16,56,120,87,12,114,45,6,0,81,4,0,56,79,0,13,163,86,3,13,137,80,107,16,157,59,0,0,1,0,26,8,10,2,0,12,7,0,0,7,0,12,88,72,70,34,93,2,4,0,10,13,76,26,84,72,4,0,161,10,0,92,90,36,7,177,130,103,139,34,155,21,74,13,63,93,16,47,9,22,128,10,74,44,148,86,60,0,8,0,0,0,0,11,73,24,22,0,22,52,25,48,74,110,47,0,94,94,0,0,39,56,0,30,96,0,8,59,75,0,0,0,0,0,0,2,2,52,96,78,17,83,13,44,27,22,94,82,67,93,26,55,0,1,0,9,11,14,159,63,68,95,104,98,93,72,44,20,84,49,9,13,1,0,8,5,3,102,70,91,0,73,11,80,1,22,6,0,30,2,62,20,12,47,24,62,33,155,46,0,64,88,12,0,83,138,70,4,123,102,16,58,28,13,1,76,55,122,80,98,87,47,137,134,14,125,54,23,0,0,0,0,8,15,135,90

Secondary structure (DSSP, 8-state):
--GGGTTTGGGHHHHTHHHHHTHHHHHHHHHHHHHHT-SS---EEEEET-TT-HHHHHHHHTT-EEEEEES-HHHHHHHHHHHHHTT---EEEES-GGG----S-EEEEEE-SSGGGGS-HHHHHHHHHHHHHHEEEEEEEEEEEE---EEEEEEETTEEEEEEEEEEEETTTTEEEEEEEEEEE-TTS-EEEEEEEEEEE---HHHHHHHHTTTSSEEEEEETTBSS--TT--EEEEEEE---/--GGGTTTGGGHHHHTHHHHHTHHHHHHHHHHHHHHT-SS---EEEEET-TT-HHHHHHHHTT-EEEEEES-HHHHHHHHHHHHHTT---EEEE--GGG----S-EEEEEE-SSGGGGS-HHHHHHHHHHHHHHEEEEEEEEEEEE---EEEEEEETTEEEEEEEEEEEETTTTEEEEEEEEEEE-TTS-EEEEEEEEEEE---HHHHHHHHHTTSSEEEEEETTBSS--TT--EEEEEEE---/--GGGTTTGGGHHHHTHHHHHTHHHHHHHHHHHHHHT-SS---EEEEET-TT-HHHHHHHHTT-EEEEEES-HHHHHHHHHHHHHTT---EEEE--GGG----S-EEEEEE-SSGGGGS-HHHHHHHHHHHHHHEEEEEEEEEEEE---EEEEEEETTEEEEEEEEEEEETTTTEEEEEEEEEEE-TTS-EEEEEEEEEEE---HHHHHHHHTTT-SEEEEEETTBSS--TT--EEEEEEE---